Protein AF-A0A813D327-F1 (afdb_monomer_lite)

InterPro domains:
  IPR004399 Hydroxymethylpyrimidine kinase/phosphomethylpyrimidine kinase domain [TIGR00097] (115-388)
  IPR004399 Hydroxymethylpyrimidine kinase/phosphomethylpyrimidine kinase domain [cd01169] (128-373)
  IPR013749 Pyridoxamine kinase/Phosphomethylpyrimidine kinase [PF08543] (122-381)
  IPR016084 Haem oxygenase-like, multi-helical [G3DSA:1.20.910.10] (1-88)
  IPR016084 Haem oxygenase-like, multi-helical [SSF48613] (1-87)
  IPR029056 Ribokinase-like [G3DSA:3.40.1190.20] (100-394)
  IPR029056 Ribokinase-like [SSF53613] (112-381)

Foldseek 3Di:
DVVLVVQQVVQVVVPDPGGVSNVVVVCCVVQPDPVLVVLVVVLVVLVVVLVVCVVVVHDPVVNVVSVVVNVVSVVVSVVVVVVSVVPDPPVPPVPPDDDPPPVVVVVVDDLWLEEEEEWADAPQLQAIVSLLCLLLVLLRYHYAYQHQWYFPAHQQGTPDIGGDPLVSSLVSLCVCCVPVNHAEYEYDDQLDLSSLVSVLVSCVVSVVVHPRYVLAYEYAPDQAAPNRDGSHPDDLVVNLCSCLPRPQLSHQEYEYEQVRLCVNVPNDHQQDPVSLLVSQQVSVVSHHQKYKYWDQFRCNVPPDTDQKGKIWMAGNVVRDIDIAIDGHDDDLACHHLSSSLSSQLRSVVSVVDDNVVSNNVSVVLSRQQSVLCRPPPRDDHSHHHTNSCSVPDND

Structure (mmCIF, N/CA/C/O backbone):
data_AF-A0A813D327-F1
#
_entry.id   AF-A0A813D327-F1
#
loop_
_atom_site.group_PDB
_atom_site.id
_atom_site.type_symbol
_atom_site.label_atom_id
_atom_site.label_alt_id
_atom_site.label_comp_id
_atom_site.label_asym_id
_atom_site.label_entity_id
_atom_site.label_seq_id
_atom_site.pdbx_PDB_ins_code
_atom_site.Cartn_x
_atom_site.Cartn_y
_atom_site.Cartn_z
_atom_site.occupancy
_atom_site.B_iso_or_equiv
_atom_site.auth_seq_id
_atom_site.auth_comp_id
_atom_site.auth_asym_id
_atom_site.auth_atom_id
_atom_site.pdbx_PDB_model_num
ATOM 1 N N . MET A 1 1 ? -10.106 10.004 38.536 1.00 37.50 1 MET A N 1
ATOM 2 C CA . MET A 1 1 ? -11.009 10.971 37.851 1.00 37.50 1 MET A CA 1
ATOM 3 C C . MET A 1 1 ? -10.571 11.374 36.434 1.00 37.50 1 MET A C 1
ATOM 5 O O . MET A 1 1 ? -11.435 11.483 35.572 1.00 37.50 1 MET A O 1
ATOM 9 N N . ARG A 1 2 ? -9.271 11.564 36.135 1.00 38.50 2 ARG A N 1
ATOM 10 C CA . ARG A 1 2 ? -8.798 12.010 34.798 1.00 38.50 2 ARG A CA 1
ATOM 11 C C . ARG A 1 2 ? -9.115 11.046 33.634 1.00 38.50 2 ARG A C 1
ATOM 13 O O . ARG A 1 2 ? -9.442 11.512 32.550 1.00 38.50 2 ARG A O 1
ATOM 20 N N . LEU A 1 3 ? -9.107 9.727 33.864 1.00 39.56 3 LEU A N 1
ATOM 21 C CA . LEU A 1 3 ? -9.480 8.712 32.858 1.00 39.56 3 LEU A CA 1
ATOM 22 C C . LEU A 1 3 ? -10.967 8.797 32.459 1.00 39.56 3 LEU A C 1
ATOM 24 O O . LEU A 1 3 ? -11.309 8.744 31.282 1.00 39.56 3 LEU A O 1
ATOM 28 N N . TYR A 1 4 ? -11.847 8.991 33.442 1.00 43.72 4 TYR A N 1
ATOM 29 C CA . TYR A 1 4 ? -13.287 9.151 33.224 1.00 43.72 4 TYR A CA 1
ATOM 30 C C . TYR A 1 4 ? -13.644 10.521 32.644 1.00 43.72 4 TYR A C 1
ATOM 32 O O . TYR A 1 4 ? -14.555 10.621 31.828 1.00 43.72 4 TYR A O 1
ATOM 40 N N . SER A 1 5 ? -12.884 11.563 33.000 1.00 40.84 5 SER A N 1
ATOM 41 C CA . SER A 1 5 ? -12.957 12.866 32.337 1.00 40.84 5 SER A CA 1
ATOM 42 C C . SER A 1 5 ? -12.587 12.740 30.859 1.00 40.84 5 SER A C 1
ATOM 44 O O . SER A 1 5 ? -13.343 13.221 30.029 1.00 40.84 5 SER A O 1
ATOM 46 N N . TRP A 1 6 ? -11.516 12.009 30.526 1.00 45.47 6 TRP A N 1
ATOM 47 C CA . TRP A 1 6 ? -11.108 11.741 29.143 1.00 45.47 6 TRP A CA 1
ATOM 48 C C . TRP A 1 6 ? -12.159 10.940 28.354 1.00 45.47 6 TRP A C 1
ATOM 50 O O . TRP A 1 6 ? -12.513 11.333 27.245 1.00 45.47 6 TRP A O 1
ATOM 60 N N . LEU A 1 7 ? -12.732 9.883 28.943 1.00 38.69 7 LEU A N 1
ATOM 61 C CA . LEU A 1 7 ? -13.873 9.149 28.370 1.00 38.69 7 LEU A CA 1
ATOM 62 C C . LEU A 1 7 ? -15.104 10.051 28.169 1.00 38.69 7 LEU A C 1
ATOM 64 O O . LEU A 1 7 ? -15.795 9.939 27.159 1.00 38.69 7 LEU A O 1
ATOM 68 N N . GLY A 1 8 ? -15.358 10.976 29.098 1.00 37.09 8 GLY A N 1
ATOM 69 C CA . GLY A 1 8 ? -16.389 12.005 28.969 1.00 37.09 8 GLY A CA 1
ATOM 70 C C . GLY A 1 8 ? -16.145 12.941 27.783 1.00 37.09 8 GLY A C 1
ATOM 71 O O . GLY A 1 8 ? -17.076 13.204 27.026 1.00 37.09 8 GLY A O 1
ATOM 72 N N . THR A 1 9 ? -14.900 13.376 27.566 1.00 40.12 9 THR A N 1
ATOM 73 C CA . THR A 1 9 ? -14.515 14.225 26.427 1.00 40.12 9 THR A CA 1
ATOM 74 C C . THR A 1 9 ? -14.681 13.500 25.090 1.00 40.12 9 THR A C 1
ATOM 76 O O . THR A 1 9 ? -15.221 14.070 24.148 1.00 40.12 9 THR A O 1
ATOM 79 N N . VAL A 1 10 ? -14.304 12.218 25.022 1.00 38.75 10 VAL A N 1
ATOM 80 C CA . VAL A 1 10 ? -14.466 11.372 23.822 1.00 38.75 10 VAL A CA 1
ATOM 81 C C . VAL A 1 10 ? -15.945 11.187 23.445 1.00 38.75 10 VAL A C 1
ATOM 83 O O . VAL A 1 10 ? -16.279 11.092 22.267 1.00 38.75 10 VAL A O 1
ATOM 86 N N . LEU A 1 11 ? -16.849 11.170 24.429 1.00 35.00 11 LEU A N 1
ATOM 87 C CA . LEU A 1 11 ? -18.294 11.032 24.209 1.00 35.00 11 LEU A CA 1
ATOM 88 C C . LEU A 1 11 ? -19.002 12.371 23.927 1.00 35.00 11 LEU A C 1
ATOM 90 O O . LEU A 1 11 ? -20.064 12.375 23.303 1.00 35.00 11 LEU A O 1
ATOM 94 N N . ALA A 1 12 ? -18.419 13.501 24.341 1.00 38.22 12 ALA A N 1
ATOM 95 C CA . ALA A 1 12 ? -18.913 14.844 24.027 1.00 38.22 12 ALA A CA 1
ATOM 96 C C . ALA A 1 12 ? -18.771 15.178 22.531 1.00 38.22 12 ALA A C 1
ATOM 98 O O . ALA A 1 12 ? -19.704 15.710 21.927 1.00 38.22 12 ALA A O 1
ATOM 99 N N . ASP A 1 13 ? -17.656 14.776 21.910 1.00 39.50 13 ASP A N 1
ATOM 100 C CA . ASP A 1 13 ? -17.411 14.939 20.466 1.00 39.50 13 ASP A CA 1
ATOM 101 C C . ASP A 1 13 ? -18.396 14.131 19.593 1.00 39.50 13 ASP A C 1
ATOM 103 O O . ASP A 1 13 ? -18.557 14.409 18.404 1.00 39.50 13 ASP A O 1
ATOM 107 N N . ALA A 1 14 ? -19.115 13.169 20.186 1.00 37.03 14 ALA A N 1
ATOM 108 C CA . ALA A 1 14 ? -20.159 12.374 19.538 1.00 37.03 14 ALA A CA 1
ATOM 109 C C . ALA A 1 14 ? -21.580 12.979 19.646 1.00 37.03 14 ALA A C 1
ATOM 111 O O . ALA A 1 14 ? -22.547 12.351 19.211 1.00 37.03 14 ALA A O 1
ATOM 112 N N . GLY A 1 15 ? -21.733 14.194 20.192 1.00 31.95 15 GLY A N 1
ATOM 113 C CA . GLY A 1 15 ? -22.997 14.947 20.166 1.00 31.95 15 GLY A CA 1
ATOM 114 C C . GLY A 1 15 ? -24.005 14.619 21.276 1.00 31.95 15 GLY A C 1
ATOM 115 O O . GLY A 1 15 ? -25.184 14.952 21.145 1.00 31.95 15 GLY A O 1
ATOM 116 N N . ALA A 1 16 ? -23.580 13.988 22.373 1.00 38.88 16 ALA A N 1
ATOM 117 C CA . ALA A 1 16 ? -24.437 13.746 23.534 1.00 38.88 16 ALA A CA 1
ATOM 118 C C . ALA A 1 16 ? -24.563 15.011 24.411 1.00 38.88 16 ALA A C 1
ATOM 120 O O . ALA A 1 16 ? -23.565 15.577 24.845 1.00 38.88 16 ALA A O 1
ATOM 121 N N . THR A 1 17 ? -25.792 15.450 24.710 1.00 42.09 17 THR A N 1
ATOM 122 C CA . THR A 1 17 ? -26.075 16.672 25.501 1.00 42.09 17 THR A CA 1
ATOM 123 C C . THR A 1 17 ? -25.828 16.530 27.010 1.00 42.09 17 THR A C 1
ATOM 125 O O . THR A 1 17 ? -25.917 17.515 27.737 1.00 42.09 17 THR A O 1
ATOM 128 N N . GLN A 1 18 ? -25.523 15.320 27.475 1.00 46.72 18 GLN A N 1
ATOM 129 C CA . GLN A 1 18 ? -24.900 15.022 28.766 1.00 46.72 18 GLN A CA 1
ATOM 130 C C . GLN A 1 18 ? -23.915 13.885 28.525 1.00 46.72 18 GLN A C 1
ATOM 132 O O . GLN A 1 18 ? -24.274 12.865 27.932 1.00 46.72 18 GLN A O 1
ATOM 137 N N . THR A 1 19 ? -22.668 14.065 28.940 1.00 43.31 19 THR A N 1
ATOM 138 C CA . THR A 1 19 ? -21.640 13.046 28.719 1.00 43.31 19 THR A CA 1
ATOM 139 C C . THR A 1 19 ? -21.853 11.886 29.694 1.00 43.31 19 THR A C 1
ATOM 141 O O . THR A 1 19 ? -22.235 12.093 30.848 1.00 43.31 19 THR A O 1
ATOM 144 N N . ALA A 1 20 ? -21.569 10.646 29.280 1.00 39.94 20 ALA A N 1
ATOM 145 C CA . ALA A 1 20 ? -21.559 9.523 30.225 1.00 39.94 20 ALA A CA 1
ATOM 146 C C . ALA A 1 20 ? -20.572 9.779 31.382 1.00 39.94 20 ALA A C 1
ATOM 148 O O . ALA A 1 20 ? -20.798 9.312 32.492 1.00 39.94 20 ALA A O 1
ATOM 149 N N . GLY A 1 21 ? -19.533 10.589 31.141 1.00 38.12 21 GLY A N 1
ATOM 150 C CA . GLY A 1 21 ? -18.618 11.091 32.163 1.00 38.12 21 GLY A CA 1
ATOM 151 C C . GLY A 1 21 ? -19.288 11.993 33.204 1.00 38.12 21 GLY A C 1
ATOM 152 O O . GLY A 1 21 ? -19.018 11.828 34.384 1.00 38.12 21 GLY A O 1
ATOM 153 N N . GLU A 1 22 ? -20.196 12.895 32.826 1.00 44.44 22 GLU A N 1
ATOM 154 C CA . GLU A 1 22 ? -20.957 13.733 33.772 1.00 44.44 22 GLU A CA 1
ATOM 155 C C . GLU A 1 22 ? -21.982 12.921 34.564 1.00 44.44 22 GLU A C 1
ATOM 157 O O . GLU A 1 22 ? -22.116 13.113 35.772 1.00 44.44 22 GLU A O 1
ATOM 162 N N . MET A 1 23 ? -22.675 11.985 33.909 1.00 42.78 23 MET A N 1
ATOM 163 C CA . MET A 1 23 ? -23.600 11.071 34.585 1.00 42.78 23 MET A CA 1
ATOM 164 C C . MET A 1 23 ? -22.862 10.166 35.575 1.00 42.78 23 MET A C 1
ATOM 166 O O . MET A 1 23 ? -23.306 10.021 36.710 1.00 42.78 23 MET A O 1
ATOM 170 N N . TYR A 1 24 ? -21.715 9.611 35.172 1.00 44.44 24 TYR A N 1
ATOM 171 C CA . TYR A 1 24 ? -20.875 8.777 36.026 1.00 44.44 24 TYR A CA 1
ATOM 172 C C . TYR A 1 24 ? -20.237 9.590 37.148 1.00 44.44 24 TYR A C 1
ATOM 174 O O . TYR A 1 24 ? -20.298 9.184 38.296 1.00 44.44 24 TYR A O 1
ATOM 182 N N . SER A 1 25 ? -19.694 10.775 36.864 1.00 46.28 25 SER A N 1
ATOM 183 C CA . SER A 1 25 ? -19.092 11.635 37.887 1.00 46.28 25 SER A CA 1
ATOM 184 C C . SER A 1 25 ? -20.132 12.101 38.906 1.00 46.28 25 SER A C 1
ATOM 186 O O . SER A 1 25 ? -19.838 12.133 40.099 1.00 46.28 25 SER A O 1
ATOM 188 N N . LYS A 1 26 ? -21.357 12.417 38.470 1.00 48.28 26 LYS A N 1
ATOM 189 C CA . LYS A 1 26 ? -22.476 12.726 39.366 1.00 48.28 26 LYS A CA 1
ATOM 190 C C . LYS A 1 26 ? -22.873 11.507 40.198 1.00 48.28 26 LYS A C 1
ATOM 192 O O . LYS A 1 26 ? -22.995 11.626 41.410 1.00 48.28 26 LYS A O 1
ATOM 197 N N . TRP A 1 27 ? -22.994 10.339 39.570 1.00 47.38 27 TRP A N 1
ATOM 198 C CA . TRP A 1 27 ? -23.320 9.090 40.254 1.00 47.38 27 TRP A CA 1
ATOM 199 C C . TRP A 1 27 ? -22.250 8.694 41.281 1.00 47.38 27 TRP A C 1
ATOM 201 O O . TRP A 1 27 ? -22.600 8.421 42.421 1.00 47.38 27 TRP A O 1
ATOM 211 N N . VAL A 1 28 ? -20.961 8.758 40.932 1.00 49.91 28 VAL A N 1
ATOM 212 C CA . VAL A 1 28 ? -19.829 8.559 41.853 1.00 49.91 28 VAL A CA 1
ATOM 213 C C . VAL A 1 28 ? -19.897 9.569 42.995 1.00 49.91 28 VAL A C 1
ATOM 215 O O . VAL A 1 28 ? -19.805 9.174 44.143 1.00 49.91 28 VAL A O 1
ATOM 218 N N . THR A 1 29 ? -20.147 10.852 42.727 1.00 54.88 29 THR A N 1
ATOM 219 C CA . THR A 1 29 ? -20.280 11.861 43.798 1.00 54.88 29 THR A CA 1
ATOM 220 C C . THR A 1 29 ? -21.441 11.554 44.751 1.00 54.88 29 THR A C 1
ATOM 222 O O . THR A 1 29 ? -21.351 11.816 45.947 1.00 54.88 29 THR A O 1
ATOM 225 N N . GLU A 1 30 ? -22.538 11.008 44.228 1.00 51.53 30 GLU A N 1
ATOM 226 C CA . GLU A 1 30 ? -23.754 10.706 44.990 1.00 51.53 30 GLU A CA 1
ATOM 227 C C . GLU A 1 30 ? -23.710 9.337 45.694 1.00 51.53 30 GLU A C 1
ATOM 229 O O . GLU A 1 30 ? -24.451 9.136 46.655 1.00 51.53 30 GLU A O 1
ATOM 234 N N . ASN A 1 31 ? -22.863 8.405 45.237 1.00 50.16 31 ASN A N 1
ATOM 235 C CA . ASN A 1 31 ? -22.891 6.998 45.653 1.00 50.16 31 ASN A CA 1
ATOM 236 C C . ASN A 1 31 ? -21.520 6.433 46.073 1.00 50.16 31 ASN A C 1
ATOM 238 O O . ASN A 1 31 ? -21.467 5.300 46.539 1.00 50.16 31 ASN A O 1
ATOM 242 N N . SER A 1 32 ? -20.411 7.173 45.953 1.00 57.31 32 SER A N 1
ATOM 243 C CA . SER A 1 32 ? -19.093 6.681 46.373 1.00 57.31 32 SER A CA 1
ATOM 244 C C . SER A 1 32 ? -19.027 6.509 47.887 1.00 57.31 32 SER A C 1
ATOM 246 O O . SER A 1 32 ? -19.380 7.417 48.644 1.00 57.31 32 SER A O 1
ATOM 248 N N . SER A 1 33 ? -18.497 5.372 48.331 1.00 60.97 33 SER A N 1
ATOM 249 C CA . SER A 1 33 ? -18.127 5.168 49.729 1.00 60.97 33 SER A CA 1
ATOM 250 C C . SER A 1 33 ? -17.004 6.138 50.146 1.00 60.97 33 SER A C 1
ATOM 252 O O . SER A 1 33 ? -16.238 6.631 49.312 1.00 60.97 33 SER A O 1
ATOM 254 N N . ALA A 1 34 ? -16.862 6.393 51.451 1.00 64.88 34 ALA A N 1
ATOM 255 C CA . ALA A 1 34 ? -15.729 7.165 51.975 1.00 64.88 34 ALA A CA 1
ATOM 256 C C . ALA A 1 34 ? -14.369 6.526 51.609 1.00 64.88 34 ALA A C 1
ATOM 258 O O . ALA A 1 34 ? -13.390 7.239 51.398 1.00 64.88 34 ALA A O 1
ATOM 259 N N . GLU A 1 35 ? -14.335 5.198 51.468 1.00 61.16 35 GLU A N 1
ATOM 260 C CA . GLU A 1 35 ? -13.161 4.423 51.053 1.00 61.16 35 GLU A CA 1
ATOM 261 C C . GLU A 1 35 ? -12.793 4.674 49.580 1.00 61.16 35 GLU A C 1
ATOM 263 O O . GLU A 1 35 ? -11.624 4.908 49.280 1.00 61.16 35 GLU A O 1
ATOM 268 N N . CYS A 1 36 ? -13.767 4.749 48.663 1.00 55.84 36 CYS A N 1
ATOM 269 C CA . CYS A 1 36 ? -13.520 5.133 47.265 1.00 55.84 36 CYS A CA 1
ATOM 270 C C . CYS A 1 36 ? -12.959 6.558 47.147 1.00 55.84 36 CYS A C 1
ATOM 272 O O . CYS A 1 36 ? -12.077 6.816 46.327 1.00 55.84 36 CYS A O 1
ATOM 274 N N . GLY A 1 37 ? -13.454 7.487 47.974 1.00 61.00 37 GLY A N 1
ATOM 275 C CA . GLY A 1 37 ? -12.940 8.857 48.030 1.00 61.00 37 GLY A CA 1
ATOM 276 C C . GLY A 1 37 ? -11.482 8.920 48.494 1.00 61.00 37 GLY A C 1
ATOM 277 O O . GLY A 1 37 ? -10.694 9.693 47.948 1.00 61.00 37 GLY A O 1
ATOM 278 N N . GLN A 1 38 ? -11.108 8.074 49.456 1.00 66.75 38 GLN A N 1
ATOM 279 C CA . GLN A 1 38 ? -9.736 7.971 49.946 1.00 66.75 38 GLN A CA 1
ATOM 280 C C . GLN A 1 38 ? -8.795 7.374 48.886 1.00 66.75 38 GLN A C 1
ATOM 282 O O . GLN A 1 38 ? -7.762 7.972 48.588 1.00 66.75 38 GLN A O 1
ATOM 287 N N . LEU A 1 39 ? -9.198 6.278 48.235 1.00 59.09 39 LEU A N 1
ATOM 288 C CA . LEU A 1 39 ? -8.434 5.651 47.147 1.00 59.09 39 LEU A CA 1
ATOM 289 C C . LEU A 1 39 ? -8.223 6.598 45.956 1.00 59.09 39 LEU A C 1
ATOM 291 O O . LEU A 1 39 ? -7.152 6.616 45.354 1.00 59.09 39 LEU A O 1
ATOM 295 N N . ALA A 1 40 ? -9.220 7.422 45.618 1.00 57.47 40 ALA A N 1
ATOM 296 C CA . ALA A 1 40 ? -9.091 8.415 44.552 1.00 57.47 40 ALA A CA 1
ATOM 297 C C . ALA A 1 40 ? -8.048 9.500 44.879 1.00 57.47 40 ALA A C 1
ATOM 299 O O . ALA A 1 40 ? -7.293 9.901 43.993 1.00 57.47 40 ALA A O 1
ATOM 300 N N . ALA A 1 41 ? -7.985 9.947 46.137 1.00 65.69 41 ALA A N 1
ATOM 301 C CA . ALA A 1 41 ? -6.997 10.926 46.586 1.00 65.69 41 ALA A CA 1
ATOM 302 C C . ALA A 1 41 ? -5.575 10.337 46.607 1.00 65.69 41 ALA A C 1
ATOM 304 O O . ALA A 1 41 ? -4.620 11.005 46.208 1.00 65.69 41 ALA A O 1
ATOM 305 N N . GLU A 1 42 ? -5.443 9.073 47.020 1.00 67.25 42 GLU A N 1
ATOM 306 C CA . GLU A 1 42 ? -4.181 8.326 46.978 1.00 67.25 42 GLU A CA 1
ATOM 307 C C . GLU A 1 42 ? -3.685 8.153 45.532 1.00 67.25 42 GLU A C 1
ATOM 309 O O . GLU A 1 42 ? -2.516 8.416 45.245 1.00 67.25 42 GLU A O 1
ATOM 314 N N . LEU A 1 43 ? -4.582 7.822 44.595 1.00 58.75 43 LEU A N 1
ATOM 315 C CA . LEU A 1 43 ? -4.260 7.692 43.171 1.00 58.75 43 LEU A CA 1
ATOM 316 C C . LEU A 1 43 ? -3.793 9.021 42.548 1.00 58.75 43 LEU A C 1
ATOM 318 O O . LEU A 1 43 ? -2.831 9.034 41.779 1.00 58.75 43 LEU A O 1
ATOM 322 N N . ASP A 1 44 ? -4.458 10.136 42.867 1.00 58.12 44 ASP A N 1
ATOM 323 C CA . ASP A 1 44 ? -4.070 11.461 42.368 1.00 58.12 44 ASP A CA 1
ATOM 324 C C . ASP A 1 44 ? -2.694 11.888 42.922 1.00 58.12 44 ASP A C 1
ATOM 326 O O . ASP A 1 44 ? -1.872 12.411 42.167 1.00 58.12 44 ASP A O 1
ATOM 330 N N . SER A 1 45 ? -2.394 11.590 44.194 1.00 69.44 45 SER A N 1
ATOM 331 C CA . SER A 1 45 ? -1.071 11.846 44.788 1.00 69.44 45 SER A CA 1
ATOM 332 C C . SER A 1 45 ? 0.038 11.045 44.097 1.00 69.44 45 SER A C 1
ATOM 334 O O . SER A 1 45 ? 1.068 11.609 43.729 1.00 69.44 45 SER A O 1
ATOM 336 N N . LEU A 1 46 ? -0.188 9.748 43.865 1.00 64.06 46 LEU A N 1
ATOM 337 C CA . LEU A 1 46 ? 0.771 8.854 43.204 1.00 64.06 46 LEU A CA 1
ATOM 338 C C . LEU A 1 46 ? 1.023 9.217 41.740 1.00 64.06 46 LEU A C 1
ATOM 340 O O . LEU A 1 46 ? 2.148 9.093 41.254 1.00 64.06 46 LEU A O 1
ATOM 344 N N . LEU A 1 47 ? -0.005 9.680 41.027 1.00 55.09 47 LEU A N 1
ATOM 345 C CA . LEU A 1 47 ? 0.145 10.200 39.668 1.00 55.09 47 LEU A CA 1
ATOM 346 C C . LEU A 1 47 ? 1.035 11.445 39.644 1.00 55.09 47 LEU A C 1
ATOM 348 O O . LEU A 1 47 ? 1.905 11.556 38.778 1.00 55.09 47 LEU A O 1
ATOM 352 N N . ASP A 1 48 ? 0.852 12.358 40.596 1.00 67.06 48 ASP A N 1
ATOM 353 C CA . ASP A 1 48 ? 1.693 13.547 40.713 1.00 67.06 48 ASP A CA 1
ATOM 354 C C . ASP A 1 48 ? 3.144 13.183 41.090 1.00 67.06 48 ASP A C 1
ATOM 356 O O . ASP A 1 48 ? 4.079 13.800 40.575 1.00 67.06 48 ASP A O 1
ATOM 360 N N . ASP A 1 49 ? 3.352 12.153 41.918 1.00 66.62 49 ASP A N 1
ATOM 361 C CA . ASP A 1 49 ? 4.681 11.601 42.224 1.00 66.62 49 ASP A CA 1
ATOM 362 C C . ASP A 1 49 ? 5.343 10.948 41.002 1.00 66.62 49 ASP A C 1
ATOM 364 O O . ASP A 1 49 ? 6.508 11.226 40.720 1.00 66.62 49 ASP A O 1
ATOM 368 N N . CYS A 1 50 ? 4.602 10.171 40.204 1.00 57.97 50 CYS A N 1
ATOM 369 C CA . CYS A 1 50 ? 5.101 9.595 38.949 1.00 57.97 50 CYS A CA 1
ATOM 370 C C . CYS A 1 50 ? 5.554 10.678 37.959 1.00 57.97 50 CYS A C 1
ATOM 372 O O . CYS A 1 50 ? 6.604 10.555 37.325 1.00 57.97 50 CYS A O 1
ATOM 374 N N . VAL A 1 51 ? 4.760 11.745 37.816 1.00 60.31 51 VAL A N 1
ATOM 375 C CA . VAL A 1 51 ? 5.077 12.875 36.930 1.00 60.31 51 VAL A CA 1
ATOM 376 C C . VAL A 1 51 ? 6.321 13.615 37.424 1.00 60.31 51 VAL A C 1
ATOM 378 O O . VAL A 1 51 ? 7.181 13.963 36.612 1.00 60.31 51 VAL A O 1
ATOM 381 N N . ARG A 1 52 ? 6.458 13.810 38.743 1.00 66.25 52 ARG A N 1
ATOM 382 C CA . ARG A 1 52 ? 7.668 14.386 39.345 1.00 66.25 52 ARG A CA 1
ATOM 383 C C . ARG A 1 52 ? 8.893 13.517 39.071 1.00 66.25 52 ARG A C 1
ATOM 385 O O . ARG A 1 52 ? 9.837 14.030 38.475 1.00 66.25 52 ARG A O 1
ATOM 392 N N . ALA A 1 53 ? 8.844 12.227 39.395 1.00 59.16 53 ALA A N 1
ATOM 393 C CA . ALA A 1 53 ? 9.940 11.274 39.198 1.00 59.16 53 ALA A CA 1
ATOM 394 C C . ALA A 1 53 ? 10.411 11.203 37.733 1.00 59.16 53 ALA A C 1
ATOM 396 O O . ALA A 1 53 ? 11.609 11.229 37.437 1.00 59.16 53 ALA A O 1
ATOM 397 N N . ALA A 1 54 ? 9.464 11.200 36.788 1.00 55.38 54 ALA A N 1
ATOM 398 C CA . ALA A 1 54 ? 9.759 11.223 35.356 1.00 55.38 54 ALA A CA 1
ATOM 399 C C . ALA A 1 54 ? 10.431 12.532 34.899 1.00 55.38 54 ALA A C 1
ATOM 401 O O . ALA A 1 54 ? 11.192 12.530 33.931 1.00 55.38 54 ALA A O 1
ATOM 402 N N . SER A 1 55 ? 10.170 13.647 35.588 1.00 60.22 55 SER A N 1
ATOM 403 C CA . SER A 1 55 ? 10.725 14.968 35.260 1.00 60.22 55 SER A CA 1
ATOM 404 C C . SER A 1 55 ? 12.081 15.265 35.917 1.00 60.22 55 SER A C 1
ATOM 406 O O . SER A 1 55 ? 12.832 16.093 35.403 1.00 60.22 55 SER A O 1
ATOM 408 N N . THR A 1 56 ? 12.417 14.591 37.022 1.00 65.94 56 THR A N 1
ATOM 409 C CA . THR A 1 56 ? 13.658 14.799 37.794 1.00 65.94 56 THR A CA 1
ATOM 410 C C . THR A 1 56 ? 14.785 13.829 37.432 1.00 65.94 56 THR A C 1
ATOM 412 O O . THR A 1 56 ? 15.909 14.009 37.898 1.00 65.94 56 THR A O 1
ATOM 415 N N . GLY A 1 57 ? 14.524 12.846 36.563 1.00 53.34 57 GLY A N 1
ATOM 416 C CA . GLY A 1 57 ? 15.525 11.873 36.113 1.00 53.34 57 GLY A CA 1
ATOM 417 C C . GLY A 1 57 ? 15.802 10.758 37.126 1.00 53.34 57 GLY A C 1
ATOM 418 O O . GLY A 1 57 ? 16.913 10.228 37.154 1.00 53.34 57 GLY A O 1
ATOM 419 N N . GLU A 1 58 ? 14.813 10.420 37.959 1.00 57.53 58 GLU A N 1
ATOM 420 C CA . GLU A 1 58 ? 14.886 9.305 38.909 1.00 57.53 58 GLU A CA 1
ATOM 421 C C . GLU A 1 58 ? 15.067 7.946 38.209 1.00 57.53 58 GLU A C 1
ATOM 423 O O . GLU A 1 58 ? 14.843 7.782 37.003 1.00 57.53 58 GLU A O 1
ATOM 428 N N . SER A 1 59 ? 15.543 6.950 38.960 1.00 60.66 59 SER A N 1
ATOM 429 C CA . SER A 1 59 ? 15.920 5.655 38.398 1.00 60.66 59 SER A CA 1
ATOM 430 C C . SER A 1 59 ? 14.699 4.890 37.865 1.00 60.66 59 SER A C 1
ATOM 432 O O . SER A 1 59 ? 13.599 4.953 38.414 1.00 60.66 59 SER A O 1
ATOM 434 N N . ARG A 1 60 ? 14.891 4.066 36.819 1.00 54.50 60 ARG A N 1
ATOM 435 C CA . ARG A 1 60 ? 13.839 3.163 36.291 1.00 54.50 60 ARG A CA 1
ATOM 436 C C . ARG A 1 60 ? 13.198 2.282 37.374 1.00 54.50 60 ARG A C 1
ATOM 438 O O . ARG A 1 60 ? 12.066 1.840 37.205 1.00 54.50 60 ARG A O 1
ATOM 445 N N . GLN A 1 61 ? 13.925 2.008 38.455 1.00 58.53 61 GLN A N 1
ATOM 446 C CA . GLN A 1 61 ? 13.462 1.188 39.567 1.00 58.53 61 GLN A CA 1
ATOM 447 C C . GLN A 1 61 ? 12.459 1.936 40.464 1.00 58.53 61 GLN A C 1
ATOM 449 O O . GLN A 1 61 ? 11.480 1.332 40.893 1.00 58.53 61 GLN A O 1
ATOM 454 N N . GLU A 1 62 ? 12.646 3.241 40.682 1.00 58.06 62 GLU A N 1
ATOM 455 C CA . GLU A 1 62 ? 11.721 4.095 41.448 1.00 58.06 62 GLU A CA 1
ATOM 456 C C . GLU A 1 62 ? 10.414 4.326 40.681 1.00 58.06 62 GLU A C 1
ATOM 458 O O . GLU A 1 62 ? 9.333 4.088 41.219 1.00 58.06 62 GLU A O 1
ATOM 463 N N . ILE A 1 63 ? 10.501 4.639 39.383 1.00 55.81 63 ILE A N 1
ATOM 464 C CA . ILE A 1 63 ? 9.323 4.761 38.505 1.00 55.81 63 ILE A CA 1
ATOM 465 C C . ILE A 1 63 ? 8.556 3.430 38.433 1.00 55.81 63 ILE A C 1
ATOM 467 O O . ILE A 1 63 ? 7.328 3.410 38.489 1.00 55.81 63 ILE A O 1
ATOM 471 N N . GLY A 1 64 ? 9.267 2.299 38.354 1.00 52.41 64 GLY A N 1
ATOM 472 C CA . GLY A 1 64 ? 8.650 0.970 38.369 1.00 52.41 64 GLY A CA 1
ATOM 473 C C . GLY A 1 64 ? 7.917 0.650 39.677 1.00 52.41 64 GLY A C 1
ATOM 474 O O . GLY A 1 64 ? 6.870 0.006 39.646 1.00 52.41 64 GLY A O 1
ATOM 475 N N . SER A 1 65 ? 8.430 1.119 40.819 1.00 63.91 65 SER A N 1
ATOM 476 C CA . SER A 1 65 ? 7.764 0.964 42.118 1.00 63.91 65 SER A CA 1
ATOM 477 C C . SER A 1 65 ? 6.463 1.767 42.181 1.00 63.91 65 SER A C 1
ATOM 479 O O . SER A 1 65 ? 5.430 1.213 42.550 1.00 63.91 65 SER A O 1
ATOM 481 N N . LEU A 1 66 ? 6.494 3.029 41.743 1.00 56.12 66 LEU A N 1
ATOM 482 C CA . LEU A 1 66 ? 5.319 3.905 41.725 1.00 56.12 66 LEU A CA 1
ATOM 483 C C . LEU A 1 66 ? 4.218 3.381 40.787 1.00 56.12 66 LEU A C 1
ATOM 485 O O . LEU A 1 66 ? 3.041 3.395 41.137 1.00 56.12 66 LEU A O 1
ATOM 489 N N . LEU A 1 67 ? 4.586 2.850 39.615 1.00 52.81 67 LEU A N 1
ATOM 490 C CA . LEU A 1 67 ? 3.627 2.246 38.681 1.00 52.81 67 LEU A CA 1
ATOM 491 C C . LEU A 1 67 ? 2.970 0.975 39.241 1.00 52.81 67 LEU A C 1
ATOM 493 O O . LEU A 1 67 ? 1.784 0.742 39.001 1.00 52.81 67 LEU A O 1
ATOM 497 N N . ASN A 1 68 ? 3.712 0.163 39.999 1.00 59.31 68 ASN A N 1
ATOM 498 C CA . ASN A 1 68 ? 3.154 -1.017 40.664 1.00 59.31 68 ASN A CA 1
ATOM 499 C C . ASN A 1 68 ? 2.164 -0.630 41.768 1.00 59.31 68 ASN A C 1
ATOM 501 O O . ASN A 1 68 ? 1.097 -1.233 41.869 1.00 59.31 68 ASN A O 1
ATOM 505 N N . GLU A 1 69 ? 2.492 0.383 42.567 1.00 64.19 69 GLU A N 1
ATOM 506 C CA . GLU A 1 69 ? 1.618 0.899 43.623 1.00 64.19 69 GLU A CA 1
ATOM 507 C C . GLU A 1 69 ? 0.336 1.511 43.032 1.00 64.19 69 GLU A C 1
ATOM 509 O O . GLU A 1 69 ? -0.774 1.200 43.468 1.00 64.19 69 GLU A O 1
ATOM 514 N N . LEU A 1 70 ? 0.467 2.248 41.925 1.00 53.97 70 LEU A N 1
ATOM 515 C CA . LEU A 1 70 ? -0.658 2.776 41.156 1.00 53.97 70 LEU A CA 1
ATOM 516 C C . LEU A 1 70 ? -1.557 1.659 40.599 1.00 53.97 70 LEU A C 1
ATOM 518 O O . LEU A 1 70 ? -2.782 1.749 40.687 1.00 53.97 70 LEU A O 1
ATOM 522 N N . SER A 1 71 ? -0.973 0.578 40.072 1.00 49.78 71 SER A N 1
ATOM 523 C CA . SER A 1 71 ? -1.730 -0.590 39.601 1.00 49.78 71 SER A CA 1
ATOM 524 C C . SER A 1 71 ? -2.495 -1.288 40.730 1.00 49.78 71 SER A C 1
ATOM 526 O O . SER A 1 71 ? -3.604 -1.779 40.501 1.00 49.78 71 SER A O 1
ATOM 528 N N . GLN A 1 72 ? -1.925 -1.358 41.936 1.00 62.75 72 GLN A N 1
ATOM 529 C CA . GLN A 1 72 ? -2.577 -1.973 43.095 1.00 62.75 72 GLN A CA 1
ATOM 530 C C . GLN A 1 72 ? -3.768 -1.142 43.571 1.00 62.75 72 GLN A C 1
ATOM 532 O O . GLN A 1 72 ? -4.857 -1.694 43.728 1.00 62.75 72 GLN A O 1
ATOM 537 N N . ILE A 1 73 ? -3.596 0.174 43.710 1.00 59.62 73 ILE A N 1
ATOM 538 C CA . ILE A 1 73 ? -4.672 1.089 44.118 1.00 59.62 73 ILE A CA 1
ATOM 539 C C . ILE A 1 73 ? -5.787 1.118 43.071 1.00 59.62 73 ILE A C 1
ATOM 541 O O . ILE A 1 73 ? -6.963 1.066 43.423 1.00 59.62 73 ILE A O 1
ATOM 545 N N . TYR A 1 74 ? -5.446 1.103 41.778 1.00 51.12 74 TYR A N 1
ATOM 546 C CA . TYR A 1 74 ? -6.443 1.006 40.710 1.00 51.12 74 TYR A CA 1
ATOM 547 C C . TYR A 1 74 ? -7.252 -0.298 40.785 1.00 51.12 74 TYR A C 1
ATOM 549 O O . TYR A 1 74 ? -8.475 -0.280 40.664 1.00 51.12 74 TYR A O 1
ATOM 557 N N . THR A 1 75 ? -6.583 -1.427 41.034 1.00 55.75 75 THR A N 1
ATOM 558 C CA . THR A 1 75 ? -7.246 -2.735 41.169 1.00 55.75 75 THR A CA 1
ATOM 559 C C . THR A 1 75 ? -8.160 -2.777 42.394 1.00 55.75 75 THR A C 1
ATOM 561 O O . THR A 1 75 ? -9.274 -3.286 42.311 1.00 55.75 75 THR A O 1
ATOM 564 N N . GLN A 1 76 ? -7.723 -2.207 43.520 1.00 60.78 76 GLN A N 1
ATOM 565 C CA . GLN A 1 76 ? -8.526 -2.109 44.741 1.00 60.78 76 GLN A CA 1
ATOM 566 C C . GLN A 1 76 ? -9.746 -1.202 44.558 1.00 60.78 76 GLN A C 1
ATOM 568 O O . GLN A 1 76 ? -10.838 -1.568 44.983 1.00 60.78 76 GLN A O 1
ATOM 573 N N . ALA A 1 77 ? -9.588 -0.059 43.885 1.00 55.84 77 ALA A N 1
ATOM 574 C CA . ALA A 1 77 ? -10.696 0.842 43.577 1.00 55.84 77 ALA A CA 1
ATOM 575 C C . ALA A 1 77 ? -11.743 0.170 42.676 1.00 55.84 77 ALA A C 1
ATOM 577 O O . ALA A 1 77 ? -12.934 0.270 42.954 1.00 55.84 77 ALA A O 1
ATOM 578 N N . LEU A 1 78 ? -11.302 -0.569 41.650 1.00 53.66 78 LEU A N 1
ATOM 579 C CA . LEU A 1 78 ? -12.198 -1.314 40.765 1.00 53.66 78 LEU A CA 1
ATOM 580 C C . LEU A 1 78 ? -12.940 -2.433 41.512 1.00 53.66 78 LEU A C 1
ATOM 582 O O . LEU A 1 78 ? -14.135 -2.618 41.307 1.00 53.66 78 LEU A O 1
ATOM 586 N N . GLN A 1 79 ? -12.251 -3.164 42.395 1.00 57.31 79 GLN A N 1
ATOM 587 C CA . GLN A 1 79 ? -12.879 -4.205 43.210 1.00 57.31 79 GLN A CA 1
ATOM 588 C C . GLN A 1 79 ? -13.910 -3.616 44.180 1.00 57.31 79 GLN A C 1
ATOM 590 O O . GLN A 1 79 ? -14.992 -4.171 44.316 1.00 57.31 79 GLN A O 1
ATOM 595 N N . HIS A 1 80 ? -13.614 -2.472 44.804 1.00 58.75 80 HIS A N 1
ATOM 596 C CA . HIS A 1 80 ? -14.557 -1.793 45.697 1.00 58.75 80 HIS A CA 1
ATOM 597 C C . HIS A 1 80 ? -15.793 -1.287 44.946 1.00 58.75 80 HIS A C 1
ATOM 599 O O . HIS A 1 80 ? -16.911 -1.463 45.421 1.00 58.75 80 HIS A O 1
ATOM 605 N N . GLU A 1 81 ? -15.612 -0.731 43.740 1.00 54.44 81 GLU A N 1
ATOM 606 C CA . GLU A 1 81 ? -16.731 -0.357 42.867 1.00 54.44 81 GLU A CA 1
ATOM 607 C C . GLU A 1 81 ? -17.603 -1.580 42.532 1.00 54.44 81 GLU A C 1
ATOM 609 O O . GLU A 1 81 ? -18.824 -1.506 42.666 1.00 54.44 81 GLU A O 1
ATOM 614 N N . LEU A 1 82 ? -16.997 -2.716 42.164 1.00 54.56 82 LEU A N 1
ATOM 615 C CA . LEU A 1 82 ? -17.714 -3.966 41.881 1.00 54.56 82 LEU A CA 1
ATOM 616 C C . LEU A 1 82 ? -18.474 -4.497 43.109 1.00 54.56 82 LEU A C 1
ATOM 618 O O . LEU A 1 82 ? -19.671 -4.765 43.008 1.00 54.56 82 LEU A O 1
ATOM 622 N N . ASP A 1 83 ? -17.820 -4.576 44.269 1.00 56.59 83 ASP A N 1
ATOM 623 C CA . ASP A 1 83 ? -18.423 -5.049 45.521 1.00 56.59 83 ASP A CA 1
ATOM 624 C C . ASP A 1 83 ? -19.576 -4.131 45.970 1.00 56.59 83 ASP A C 1
ATOM 626 O O . ASP A 1 83 ? -20.599 -4.590 46.483 1.00 56.59 83 ASP A O 1
ATOM 630 N N . PHE A 1 84 ? -19.446 -2.819 45.750 1.00 54.50 84 PHE A N 1
ATOM 631 C CA . PHE A 1 84 ? -20.500 -1.845 46.021 1.00 54.50 84 PHE A CA 1
ATOM 632 C C . PHE A 1 84 ? -21.716 -2.046 45.105 1.00 54.50 84 PHE A C 1
ATOM 634 O O . PHE A 1 84 ? -22.855 -2.002 45.581 1.00 54.50 84 PHE A O 1
ATOM 641 N N . PHE A 1 85 ? -21.502 -2.310 43.811 1.00 48.75 85 PHE A N 1
ATOM 642 C CA . PHE A 1 85 ? -22.586 -2.641 42.881 1.00 48.75 85 PHE A CA 1
ATOM 643 C C . PHE A 1 85 ? -23.306 -3.942 43.261 1.00 48.75 85 PHE A C 1
ATOM 645 O O . PHE A 1 85 ? -24.524 -4.019 43.102 1.00 48.75 85 PHE A O 1
ATOM 652 N N . GLU A 1 86 ? -22.592 -4.931 43.803 1.00 51.06 86 GLU A N 1
ATOM 653 C CA . GLU A 1 86 ? -23.178 -6.194 44.271 1.00 51.06 86 GLU A CA 1
ATOM 654 C C . GLU A 1 86 ? -24.015 -6.042 45.557 1.00 51.06 86 GLU A C 1
ATOM 656 O O . GLU A 1 86 ? -24.953 -6.810 45.777 1.00 51.06 86 GLU A O 1
ATOM 661 N N . GLN A 1 87 ? -23.709 -5.056 46.409 1.00 49.00 87 GLN A N 1
ATOM 662 C CA . GLN A 1 87 ? -24.328 -4.894 47.736 1.00 49.00 87 GLN A CA 1
ATOM 663 C C . GLN A 1 87 ? -25.516 -3.918 47.788 1.00 49.00 87 GLN A C 1
ATOM 665 O O . GLN A 1 87 ? -26.249 -3.896 48.781 1.00 49.00 87 GLN A O 1
ATOM 670 N N . GLN A 1 88 ? -25.737 -3.103 46.755 1.00 48.09 88 GLN A N 1
ATOM 671 C CA . GLN A 1 88 ? -26.874 -2.180 46.718 1.00 48.09 88 GLN A CA 1
ATOM 672 C C . GLN A 1 88 ? -28.168 -2.918 46.325 1.00 48.09 88 GLN A C 1
ATOM 674 O O . GLN A 1 88 ? -28.219 -3.510 45.245 1.00 48.09 88 GLN A O 1
ATOM 679 N N . PRO A 1 89 ? -29.269 -2.811 47.104 1.00 44.38 89 PRO A N 1
ATOM 680 C CA . PRO A 1 89 ? -30.594 -3.268 46.699 1.00 44.38 89 PRO A CA 1
ATOM 681 C C . PRO A 1 89 ? -31.182 -2.256 45.711 1.00 44.38 89 PRO A C 1
ATOM 683 O O . PRO A 1 89 ? -32.239 -1.661 45.921 1.00 44.38 89 PRO A O 1
ATOM 686 N N . THR A 1 90 ? -30.475 -2.019 44.612 1.00 43.03 90 THR A N 1
ATOM 687 C CA . THR A 1 90 ? -31.139 -1.546 43.411 1.00 43.03 90 THR A CA 1
ATOM 688 C C . THR A 1 90 ? -32.141 -2.643 43.061 1.00 43.03 90 THR A C 1
ATOM 690 O O . THR A 1 90 ? -31.818 -3.824 43.149 1.00 43.03 90 THR A O 1
ATOM 693 N N . GLY A 1 91 ? -33.377 -2.317 42.698 1.00 37.69 91 GLY A N 1
ATOM 694 C CA . GLY A 1 91 ? -34.336 -3.305 42.177 1.00 37.69 91 GLY A CA 1
ATOM 695 C C . GLY A 1 91 ? -33.903 -3.935 40.840 1.00 37.69 91 GLY A C 1
ATOM 696 O O . GLY A 1 91 ? -34.752 -4.262 40.020 1.00 37.69 91 GLY A O 1
ATOM 697 N N . LEU A 1 92 ? -32.596 -4.033 40.596 1.00 37.31 92 LEU A N 1
ATOM 698 C CA . LEU A 1 92 ? -31.914 -4.663 39.490 1.00 37.31 92 LEU A CA 1
ATOM 699 C C . LEU A 1 92 ? -31.357 -5.975 40.041 1.00 37.31 92 LEU A C 1
ATOM 701 O O . LEU A 1 92 ? -30.226 -6.065 40.509 1.00 37.31 92 LEU A O 1
ATOM 705 N N . ASP A 1 93 ? -32.208 -6.992 40.032 1.00 37.28 93 ASP A N 1
ATOM 706 C CA . ASP A 1 93 ? -31.793 -8.363 40.279 1.00 37.28 93 ASP A CA 1
ATOM 707 C C . ASP A 1 93 ? -30.891 -8.806 39.112 1.00 37.28 93 ASP A C 1
ATOM 709 O O . ASP A 1 93 ? -31.369 -9.201 38.047 1.00 37.28 93 ASP A O 1
ATOM 713 N N . PHE A 1 94 ? -29.569 -8.693 39.279 1.00 38.78 94 PHE A N 1
ATOM 714 C CA . PHE A 1 94 ? -28.590 -9.144 38.279 1.00 38.78 94 PHE A CA 1
ATOM 715 C C . PHE A 1 94 ? -28.603 -10.671 38.083 1.00 38.78 94 PHE A C 1
ATOM 717 O O . PHE A 1 94 ? -28.013 -11.171 37.122 1.00 38.78 94 PHE A O 1
ATOM 724 N N . HIS A 1 95 ? -29.301 -11.418 38.947 1.00 38.72 95 HIS A N 1
ATOM 725 C CA . HIS A 1 95 ? -29.444 -12.867 38.853 1.00 38.72 95 HIS A CA 1
ATOM 726 C C . HIS A 1 95 ? -30.810 -13.325 38.325 1.00 38.72 95 HIS A C 1
ATOM 728 O O . HIS A 1 95 ? -30.880 -14.404 37.730 1.00 38.72 95 HIS A O 1
ATOM 734 N N . ALA A 1 96 ? -31.874 -12.524 38.442 1.00 35.44 96 ALA A N 1
ATOM 735 C CA . ALA A 1 96 ? -33.209 -12.885 37.964 1.00 35.44 96 ALA A CA 1
ATOM 736 C C . ALA A 1 96 ? -33.798 -11.852 36.986 1.00 35.44 96 ALA A C 1
ATOM 738 O O . ALA A 1 96 ? -34.629 -11.017 37.330 1.00 35.44 96 ALA A O 1
ATOM 739 N N . GLY A 1 97 ? -33.421 -11.984 35.712 1.00 35.88 97 GLY A N 1
ATOM 740 C CA . GLY A 1 97 ? -34.049 -11.265 34.597 1.00 35.88 97 GLY A CA 1
ATOM 741 C C . GLY A 1 97 ? -33.066 -10.359 33.874 1.00 35.88 97 GLY A C 1
ATOM 742 O O . GLY A 1 97 ? -33.056 -9.155 34.089 1.00 35.88 97 GLY A O 1
ATOM 743 N N . GLY A 1 98 ? -32.242 -10.962 33.011 1.00 38.94 98 GLY A N 1
ATOM 744 C CA . GLY A 1 98 ? -31.152 -10.306 32.293 1.00 38.94 98 GLY A CA 1
ATOM 745 C C . GLY A 1 98 ? -31.478 -8.906 31.766 1.00 38.94 98 GLY A C 1
ATOM 746 O O . GLY A 1 98 ? -32.183 -8.747 30.773 1.00 38.94 98 GLY A O 1
ATOM 747 N N . LEU A 1 99 ? -30.877 -7.894 32.390 1.00 38.84 99 LEU A N 1
ATOM 748 C CA . LEU A 1 99 ? -30.513 -6.665 31.694 1.00 38.84 99 LEU A CA 1
ATOM 749 C C . LEU A 1 99 ? -29.284 -6.942 30.820 1.00 38.84 99 LEU A C 1
ATOM 751 O O . LEU A 1 99 ? -28.530 -7.881 31.085 1.00 38.84 99 LEU A O 1
ATOM 755 N N . PRO A 1 100 ? -29.117 -6.202 29.715 1.00 42.72 100 PRO A N 1
ATOM 756 C CA . PRO A 1 100 ? -28.519 -6.724 28.505 1.00 42.72 100 PRO A CA 1
ATOM 757 C C . PRO A 1 100 ? -26.996 -6.681 28.613 1.00 42.72 100 PRO A C 1
ATOM 759 O O . PRO A 1 100 ? -26.346 -5.825 28.019 1.00 42.72 100 PRO A O 1
ATOM 762 N N . SER A 1 101 ? -26.413 -7.634 29.339 1.00 46.28 101 SER A N 1
ATOM 763 C CA . SER A 1 101 ? -24.973 -7.906 29.314 1.00 46.28 101 SER A CA 1
ATOM 764 C C . SER A 1 101 ? -24.477 -7.968 27.871 1.00 46.28 101 SER A C 1
ATOM 766 O O . SER A 1 101 ? -23.448 -7.397 27.546 1.00 46.28 101 SER A O 1
ATOM 768 N N . HIS A 1 102 ? -25.284 -8.534 26.972 1.00 41.78 102 HIS A N 1
ATOM 769 C CA . HIS A 1 102 ? -25.010 -8.569 25.544 1.00 41.78 102 HIS A CA 1
ATOM 770 C C . HIS A 1 102 ? -24.977 -7.186 24.869 1.00 41.78 102 HIS A C 1
ATOM 772 O O . HIS A 1 102 ? -24.113 -6.974 24.030 1.00 41.78 102 HIS A O 1
ATOM 778 N N . ALA A 1 103 ? -25.855 -6.241 25.230 1.00 38.66 103 ALA A N 1
ATOM 779 C CA . ALA A 1 103 ? -25.875 -4.902 24.626 1.00 38.66 103 ALA A CA 1
ATOM 780 C C . ALA A 1 103 ? -24.771 -3.993 25.187 1.00 38.66 103 ALA A C 1
ATOM 782 O O . ALA A 1 103 ? -24.194 -3.207 24.444 1.00 38.66 103 ALA A O 1
ATOM 783 N N . LEU A 1 104 ? -24.435 -4.127 26.475 1.00 40.97 104 LEU A N 1
ATOM 784 C CA . LEU A 1 104 ? -23.273 -3.464 27.079 1.00 40.97 104 LEU A CA 1
ATOM 785 C C . LEU A 1 104 ? -21.962 -4.025 26.515 1.00 40.97 104 LEU A C 1
ATOM 787 O O . LEU A 1 104 ? -21.086 -3.254 26.139 1.00 40.97 104 LEU A O 1
ATOM 791 N N . LEU A 1 105 ? -21.851 -5.350 26.376 1.00 45.56 105 LEU A N 1
ATOM 792 C CA . LEU A 1 105 ? -20.715 -5.998 25.717 1.00 45.56 105 LEU A CA 1
ATOM 793 C C . LEU A 1 105 ? -20.647 -5.657 24.225 1.00 45.56 105 LEU A C 1
ATOM 795 O O . LEU A 1 105 ? -19.547 -5.515 23.710 1.00 45.56 105 LEU A O 1
ATOM 799 N N . GLU A 1 106 ? -21.781 -5.507 23.527 1.00 45.38 106 GLU A N 1
ATOM 800 C CA . GLU A 1 106 ? -21.834 -5.009 22.144 1.00 45.38 106 GLU A CA 1
ATOM 801 C C . GLU A 1 106 ? -21.391 -3.552 22.031 1.00 45.38 106 GLU A C 1
ATOM 803 O O . GLU A 1 106 ? -20.600 -3.236 21.145 1.00 45.38 106 GLU A O 1
ATOM 808 N N . ALA A 1 107 ? -21.848 -2.682 22.932 1.00 43.00 107 ALA A N 1
ATOM 809 C CA . ALA A 1 107 ? -21.447 -1.279 22.979 1.00 43.00 107 ALA A CA 1
ATOM 810 C C . ALA A 1 107 ? -19.968 -1.106 23.372 1.00 43.00 107 ALA A C 1
ATOM 812 O O . ALA A 1 107 ? -19.316 -0.175 22.911 1.00 43.00 107 ALA A O 1
ATOM 813 N N . ALA A 1 108 ? -19.424 -2.026 24.172 1.00 45.62 108 ALA A N 1
ATOM 814 C CA . ALA A 1 108 ? -18.017 -2.068 24.563 1.00 45.62 108 ALA A CA 1
ATOM 815 C C . ALA A 1 108 ? -17.109 -2.767 23.532 1.00 45.62 108 ALA A C 1
ATOM 817 O O . ALA A 1 108 ? -15.908 -2.912 23.776 1.00 45.62 108 ALA A O 1
ATOM 818 N N . ARG A 1 109 ? -17.637 -3.221 22.380 1.00 60.56 109 ARG A N 1
ATOM 819 C CA . ARG A 1 109 ? -16.804 -3.845 21.342 1.00 60.56 109 ARG A CA 1
ATOM 820 C C . ARG A 1 109 ? -15.839 -2.821 20.768 1.00 60.56 109 ARG A C 1
ATOM 822 O O . ARG A 1 109 ? -16.232 -1.900 20.057 1.00 60.56 109 ARG A O 1
ATOM 829 N N . ILE A 1 110 ? -14.554 -3.054 21.002 1.00 70.31 110 ILE A N 1
ATOM 830 C CA . ILE A 1 110 ? -13.489 -2.364 20.286 1.00 70.31 110 ILE A CA 1
ATOM 831 C C . ILE A 1 110 ? -13.521 -2.871 18.844 1.00 70.31 110 ILE A C 1
ATOM 833 O O . ILE A 1 110 ? -13.164 -4.017 18.570 1.00 70.31 110 ILE A O 1
ATOM 837 N N . ILE A 1 111 ? -13.975 -2.025 17.922 1.00 78.94 111 ILE A N 1
ATOM 838 C CA . ILE A 1 111 ? -13.817 -2.268 16.489 1.00 78.94 111 ILE A CA 1
ATOM 839 C C . ILE A 1 111 ? -12.448 -1.696 16.116 1.00 78.94 111 ILE A C 1
ATOM 841 O O . ILE A 1 111 ? -12.290 -0.473 16.132 1.00 78.94 111 ILE A O 1
ATOM 845 N N . PRO A 1 112 ? -11.438 -2.535 15.829 1.00 88.56 112 PRO A N 1
ATOM 846 C CA . PRO A 1 112 ? -10.144 -2.021 15.416 1.00 88.56 112 PRO A CA 1
ATOM 847 C C . PRO A 1 112 ? -10.270 -1.317 14.054 1.00 88.56 112 PRO A C 1
ATOM 849 O O . PRO A 1 112 ? -11.175 -1.644 13.283 1.00 88.56 112 PRO A O 1
ATOM 852 N N . PRO A 1 113 ? -9.344 -0.406 13.712 1.00 93.62 113 PRO A N 1
ATOM 853 C CA . PRO A 1 113 ? -9.174 0.055 12.337 1.00 93.62 113 PRO A CA 1
ATOM 854 C C . PRO A 1 113 ? -8.989 -1.147 11.410 1.00 93.62 113 PRO A C 1
ATOM 856 O O . PRO A 1 113 ? -8.172 -2.016 11.707 1.00 93.62 113 PRO A O 1
ATOM 859 N N . ARG A 1 114 ? -9.723 -1.223 10.301 1.00 95.12 114 ARG A N 1
ATOM 860 C CA . ARG A 1 114 ? -9.689 -2.365 9.374 1.00 95.12 114 ARG A CA 1
ATOM 861 C C . ARG A 1 114 ? -9.189 -1.949 8.001 1.00 95.12 114 ARG A C 1
ATOM 863 O O . ARG A 1 114 ? -9.653 -0.956 7.435 1.00 95.12 114 ARG A O 1
ATOM 870 N N . VAL A 1 115 ? -8.299 -2.761 7.442 1.00 97.81 115 VAL A N 1
ATOM 871 C CA . VAL A 1 115 ? -7.807 -2.613 6.071 1.00 97.81 115 VAL A CA 1
ATOM 872 C C . VAL A 1 115 ? -8.084 -3.897 5.294 1.00 97.81 115 VAL A C 1
ATOM 874 O O . VAL A 1 115 ? -7.665 -4.982 5.698 1.00 97.81 115 VAL A O 1
ATOM 877 N N . LEU A 1 116 ? -8.773 -3.771 4.160 1.00 98.00 116 LEU A N 1
ATOM 878 C CA . LEU A 1 116 ? -8.920 -4.838 3.174 1.00 98.00 116 LEU A CA 1
ATOM 879 C C . LEU A 1 116 ? -7.816 -4.697 2.135 1.00 98.00 116 LEU A C 1
ATOM 881 O O . LEU A 1 116 ? -7.790 -3.744 1.359 1.00 98.00 116 LEU A O 1
ATOM 885 N N . ILE A 1 117 ? -6.920 -5.673 2.117 1.00 98.56 117 ILE A N 1
ATOM 886 C CA . ILE A 1 117 ? -5.789 -5.752 1.205 1.00 98.56 117 ILE A CA 1
ATOM 887 C C . ILE A 1 117 ? -6.171 -6.633 0.015 1.00 98.56 117 ILE A C 1
ATOM 889 O O . ILE A 1 117 ? -6.466 -7.815 0.167 1.00 98.56 117 ILE A O 1
ATOM 893 N N . ILE A 1 118 ? -6.121 -6.077 -1.188 1.00 98.44 118 ILE A N 1
ATOM 894 C CA . ILE A 1 118 ? -6.388 -6.788 -2.438 1.00 98.44 118 ILE A CA 1
ATOM 895 C C . ILE A 1 118 ? -5.082 -6.864 -3.230 1.00 98.44 118 ILE A C 1
ATOM 897 O O . ILE A 1 118 ? -4.693 -5.905 -3.900 1.00 98.44 118 ILE A O 1
ATOM 901 N N . ALA A 1 119 ? -4.352 -7.970 -3.103 1.00 97.38 119 ALA A N 1
ATOM 902 C CA . ALA A 1 119 ? -3.014 -8.116 -3.679 1.00 97.38 119 ALA A CA 1
ATOM 903 C C . ALA A 1 119 ? -2.604 -9.589 -3.838 1.00 97.38 119 ALA A C 1
ATOM 905 O O . ALA A 1 119 ? -3.287 -10.502 -3.374 1.00 97.38 119 ALA A O 1
ATOM 906 N N . GLY A 1 120 ? -1.460 -9.820 -4.485 1.00 95.44 120 GLY A N 1
ATOM 907 C CA . GLY A 1 120 ? -0.846 -11.143 -4.563 1.00 95.44 120 GLY A CA 1
ATOM 908 C C . GLY A 1 120 ? -0.099 -11.538 -3.284 1.00 95.44 120 GLY A C 1
ATOM 909 O O . GLY A 1 120 ? 0.362 -10.689 -2.522 1.00 95.44 120 GLY A O 1
ATOM 910 N N . SER A 1 121 ? 0.044 -12.844 -3.075 1.00 95.75 121 SER A N 1
ATOM 911 C CA . SER A 1 121 ? 0.815 -13.449 -1.989 1.00 95.75 121 SER A CA 1
ATOM 912 C C . SER A 1 121 ? 2.269 -13.672 -2.397 1.00 95.75 121 SER A C 1
ATOM 914 O O . SER A 1 121 ? 2.530 -14.365 -3.383 1.00 95.75 121 SER A O 1
ATOM 916 N N . ASP A 1 122 ? 3.201 -13.148 -1.604 1.00 93.44 122 ASP A N 1
ATOM 917 C CA . ASP A 1 122 ? 4.642 -13.397 -1.698 1.00 93.44 122 ASP A CA 1
ATOM 918 C C . ASP A 1 122 ? 5.042 -14.530 -0.744 1.00 93.44 122 ASP A C 1
ATOM 920 O O . ASP A 1 122 ? 5.002 -14.371 0.478 1.00 93.44 122 ASP A O 1
ATOM 924 N N . SER A 1 123 ? 5.467 -15.672 -1.296 1.00 94.25 123 SER A N 1
ATOM 925 C CA . SER A 1 123 ? 5.935 -16.812 -0.490 1.00 94.25 123 SER A CA 1
ATOM 926 C C . SER A 1 123 ? 7.163 -16.487 0.371 1.00 94.25 123 SER A C 1
ATOM 928 O O . SER A 1 123 ? 7.357 -17.120 1.406 1.00 94.25 123 SER A O 1
ATOM 930 N N . GLY A 1 124 ? 7.978 -15.500 -0.019 1.00 91.19 124 GLY A N 1
ATOM 931 C CA . GLY A 1 124 ? 9.140 -15.048 0.749 1.00 91.19 124 GLY A CA 1
ATOM 932 C C . GLY A 1 124 ? 8.786 -14.134 1.925 1.00 91.19 124 GLY A C 1
ATOM 933 O O . GLY A 1 124 ? 9.636 -13.860 2.769 1.00 91.19 124 GLY A O 1
ATOM 934 N N . GLY A 1 125 ? 7.542 -13.653 1.994 1.00 92.06 125 GLY A N 1
ATOM 935 C CA . GLY A 1 125 ? 7.041 -12.837 3.096 1.00 92.06 125 GLY A CA 1
ATOM 936 C C . GLY A 1 125 ? 7.594 -11.411 3.173 1.00 92.06 125 GLY A C 1
ATOM 937 O O . GLY A 1 125 ? 7.374 -10.751 4.192 1.00 92.06 125 GLY A O 1
ATOM 938 N N . GLY A 1 126 ? 8.314 -10.941 2.149 1.00 89.81 126 GLY A N 1
ATOM 939 C CA . GLY A 1 126 ? 8.919 -9.605 2.110 1.00 89.81 126 GLY A CA 1
ATOM 940 C C . GLY A 1 126 ? 8.065 -8.549 1.403 1.00 89.81 126 GLY A C 1
ATOM 941 O O . GLY A 1 126 ? 8.215 -7.368 1.691 1.00 89.81 126 GLY A O 1
ATOM 942 N N . ALA A 1 127 ? 7.154 -8.962 0.520 1.00 91.31 127 ALA A N 1
ATOM 943 C CA . ALA A 1 127 ? 6.207 -8.109 -0.199 1.00 91.31 127 ALA A CA 1
ATOM 944 C C . ALA A 1 127 ? 4.781 -8.701 -0.168 1.00 91.31 127 ALA A C 1
ATOM 946 O O . ALA A 1 127 ? 4.457 -9.527 0.687 1.00 91.31 127 ALA A O 1
ATOM 947 N N . GLY A 1 128 ? 3.916 -8.254 -1.086 1.00 93.94 128 GLY A N 1
ATOM 948 C CA . GLY A 1 128 ? 2.553 -8.768 -1.240 1.00 93.94 128 GLY A CA 1
ATOM 949 C C . GLY A 1 128 ? 1.701 -8.607 0.020 1.00 93.94 128 GLY A C 1
ATOM 950 O O . GLY A 1 128 ? 1.985 -7.767 0.876 1.00 93.94 128 GLY A O 1
ATOM 951 N N . ILE A 1 129 ? 0.680 -9.458 0.155 1.00 97.25 129 ILE A N 1
ATOM 952 C CA . ILE A 1 129 ? -0.200 -9.446 1.334 1.00 97.25 129 ILE A CA 1
ATOM 953 C C . ILE A 1 129 ? 0.576 -9.644 2.646 1.00 97.25 129 ILE A C 1
ATOM 955 O O . ILE A 1 129 ? 0.146 -9.161 3.685 1.00 97.25 129 ILE A O 1
ATOM 959 N N . GLN A 1 130 ? 1.727 -10.323 2.625 1.00 97.19 130 GLN A N 1
ATOM 960 C CA . GLN A 1 130 ? 2.546 -10.553 3.813 1.00 97.19 130 GLN A CA 1
ATOM 961 C C . GLN A 1 130 ? 3.155 -9.251 4.337 1.00 97.19 130 GLN A C 1
ATOM 963 O O . GLN A 1 130 ? 3.055 -8.982 5.533 1.00 97.19 130 GLN A O 1
ATOM 968 N N . ALA A 1 131 ? 3.753 -8.434 3.465 1.00 95.88 131 ALA A N 1
ATOM 969 C CA . ALA A 1 131 ? 4.220 -7.102 3.851 1.00 95.88 131 ALA A CA 1
ATOM 970 C C . ALA A 1 131 ? 3.052 -6.207 4.265 1.00 95.88 131 ALA A C 1
ATOM 972 O O . ALA A 1 131 ? 3.143 -5.498 5.261 1.00 95.88 131 ALA A O 1
ATOM 973 N N . ASP A 1 132 ? 1.935 -6.296 3.542 1.00 98.12 132 ASP A N 1
ATOM 974 C CA . ASP A 1 132 ? 0.756 -5.483 3.817 1.00 98.12 132 ASP A CA 1
ATOM 975 C C . ASP A 1 132 ? 0.183 -5.750 5.220 1.00 98.12 132 ASP A C 1
ATOM 977 O O . ASP A 1 132 ? -0.055 -4.809 5.979 1.00 98.12 132 ASP A O 1
ATOM 981 N N . ILE A 1 133 ? 0.034 -7.025 5.601 1.00 98.38 133 ILE A N 1
ATOM 982 C CA . ILE A 1 133 ? -0.433 -7.437 6.933 1.00 98.38 133 ILE A CA 1
ATOM 983 C C . ILE A 1 133 ? 0.547 -6.980 8.019 1.00 98.38 133 ILE A C 1
ATOM 985 O O . ILE A 1 133 ? 0.114 -6.460 9.047 1.00 98.38 133 ILE A O 1
ATOM 989 N N . LYS A 1 134 ? 1.860 -7.142 7.804 1.00 97.44 134 LYS A N 1
ATOM 990 C CA . LYS A 1 134 ? 2.887 -6.723 8.773 1.00 97.44 134 LYS A CA 1
ATOM 991 C C . LYS A 1 134 ? 2.876 -5.210 8.996 1.00 97.44 134 LYS A C 1
ATOM 993 O O . LYS A 1 134 ? 2.883 -4.774 10.144 1.00 97.44 134 LYS A O 1
ATOM 998 N N . SER A 1 135 ? 2.787 -4.422 7.924 1.00 97.31 135 SER A N 1
ATOM 999 C CA . SER A 1 135 ? 2.652 -2.963 8.003 1.00 97.31 135 SER A CA 1
ATOM 1000 C C . SER A 1 135 ? 1.392 -2.547 8.753 1.00 97.31 135 SER A C 1
ATOM 1002 O O . SER A 1 135 ? 1.449 -1.699 9.639 1.00 97.31 135 SER A O 1
ATOM 1004 N N . CYS A 1 136 ? 0.248 -3.157 8.437 1.00 97.62 136 CYS A N 1
ATOM 1005 C CA . CYS A 1 136 ? -0.999 -2.849 9.130 1.00 97.62 136 CYS A CA 1
ATOM 1006 C C . CYS A 1 136 ? -0.917 -3.200 10.621 1.00 97.62 136 CYS A C 1
ATOM 1008 O O . CYS A 1 136 ? -1.316 -2.390 11.458 1.00 97.62 136 CYS A O 1
ATOM 1010 N N . ALA A 1 137 ? -0.340 -4.356 10.964 1.00 96.06 137 ALA A N 1
ATOM 1011 C CA . ALA A 1 137 ? -0.134 -4.771 12.347 1.00 96.06 137 ALA A CA 1
ATOM 1012 C C . ALA A 1 137 ? 0.771 -3.792 13.116 1.00 96.06 137 ALA A C 1
ATOM 1014 O O . ALA A 1 137 ? 0.406 -3.381 14.216 1.00 96.06 137 ALA A O 1
ATOM 1015 N N . ALA A 1 138 ? 1.881 -3.344 12.515 1.00 95.44 138 ALA A N 1
ATOM 1016 C CA . ALA A 1 138 ? 2.780 -2.348 13.111 1.00 95.44 138 ALA A CA 1
ATOM 1017 C C . ALA A 1 138 ? 2.091 -0.998 13.389 1.00 95.44 138 ALA A C 1
ATOM 1019 O O . ALA A 1 138 ? 2.489 -0.250 14.279 1.00 95.44 138 ALA A O 1
ATOM 1020 N N . HIS A 1 139 ? 1.016 -0.689 12.660 1.00 95.12 139 HIS A N 1
ATOM 1021 C CA . HIS A 1 139 ? 0.222 0.519 12.870 1.00 95.12 139 HIS A CA 1
ATOM 1022 C C . HIS A 1 139 ? -1.061 0.300 13.681 1.00 95.12 139 HIS A C 1
ATOM 1024 O O . HIS A 1 139 ? -1.795 1.269 13.889 1.00 95.12 139 HIS A O 1
ATOM 1030 N N . GLY A 1 140 ? -1.318 -0.915 14.180 1.00 93.69 140 GLY A N 1
ATOM 1031 C CA . GLY A 1 140 ? -2.494 -1.237 14.992 1.00 93.69 140 GLY A CA 1
ATOM 1032 C C . GLY A 1 140 ? -3.794 -1.379 14.192 1.00 93.69 140 GLY A C 1
ATOM 1033 O O . GLY A 1 140 ? -4.864 -1.074 14.715 1.00 93.69 140 GLY A O 1
ATOM 1034 N N . ALA A 1 141 ? -3.713 -1.806 12.929 1.00 95.44 141 ALA A N 1
ATOM 1035 C CA . ALA A 1 141 ? -4.868 -2.060 12.072 1.00 95.44 141 ALA A CA 1
ATOM 1036 C C . ALA A 1 141 ? -5.073 -3.563 11.811 1.00 95.44 141 ALA A C 1
ATOM 1038 O O . ALA A 1 141 ? -4.142 -4.300 11.476 1.00 95.44 141 ALA A O 1
ATOM 1039 N N . PHE A 1 142 ? -6.322 -4.014 11.921 1.00 96.94 142 PHE A N 1
ATOM 1040 C CA . PHE A 1 142 ? -6.745 -5.362 11.573 1.00 96.94 142 PHE A CA 1
ATOM 1041 C C . PHE A 1 142 ? -6.766 -5.540 10.053 1.00 96.94 142 PHE A C 1
ATOM 1043 O O . PHE A 1 142 ? -7.393 -4.771 9.324 1.00 96.94 142 PHE A O 1
ATOM 1050 N N . SER A 1 143 ? -6.086 -6.575 9.573 1.00 97.94 143 SER A N 1
ATOM 1051 C CA . SER A 1 143 ? -5.942 -6.843 8.144 1.00 97.94 143 SER A CA 1
ATOM 1052 C C . SER A 1 143 ? -6.876 -7.950 7.688 1.00 97.94 143 SER A C 1
ATOM 1054 O O . SER A 1 143 ? -6.924 -9.024 8.280 1.00 97.94 143 SER A O 1
ATOM 1056 N N . THR A 1 144 ? -7.560 -7.711 6.578 1.00 98.06 144 THR A N 1
ATOM 1057 C CA . THR A 1 144 ? -8.278 -8.728 5.804 1.00 98.06 144 THR A CA 1
ATOM 1058 C C . THR A 1 144 ? -7.695 -8.776 4.398 1.00 98.06 144 THR A C 1
ATOM 1060 O O . THR A 1 144 ? -7.054 -7.819 3.963 1.00 98.06 144 THR A O 1
ATOM 1063 N N . THR A 1 145 ? -7.871 -9.887 3.680 1.00 98.38 145 THR A N 1
ATOM 1064 C CA . THR A 1 145 ? -7.273 -10.042 2.346 1.00 98.38 145 THR A CA 1
ATOM 1065 C C . THR A 1 145 ? -8.263 -10.579 1.322 1.00 98.38 145 THR A C 1
ATOM 1067 O O . THR A 1 145 ? -9.116 -11.401 1.648 1.00 98.38 145 THR A O 1
ATOM 1070 N N . ALA A 1 146 ? -8.112 -10.132 0.076 1.00 98.31 146 ALA A N 1
ATOM 1071 C CA . ALA A 1 146 ? -8.618 -10.805 -1.111 1.00 98.31 146 ALA A CA 1
ATOM 1072 C C . ALA A 1 146 ? -7.429 -11.061 -2.045 1.00 98.31 146 ALA A C 1
ATOM 1074 O O . ALA A 1 146 ? -6.854 -10.134 -2.621 1.00 98.31 146 ALA A O 1
ATOM 1075 N N . VAL A 1 147 ? -7.016 -12.321 -2.145 1.00 98.19 147 VAL A N 1
ATOM 1076 C CA . VAL A 1 147 ? -5.783 -12.702 -2.837 1.00 98.19 147 VAL A CA 1
ATOM 1077 C C . VAL A 1 147 ? -6.021 -12.759 -4.342 1.00 98.19 147 VAL A C 1
ATOM 1079 O O . VAL A 1 147 ? -6.940 -13.442 -4.795 1.00 98.19 147 VAL A O 1
ATOM 1082 N N . THR A 1 148 ? -5.182 -12.067 -5.117 1.00 96.88 148 THR A N 1
ATOM 1083 C CA . THR A 1 148 ? -5.284 -11.997 -6.590 1.00 96.88 148 THR A CA 1
ATOM 1084 C C . THR A 1 148 ? -4.412 -13.030 -7.303 1.00 96.88 148 THR A C 1
ATOM 1086 O O . THR A 1 148 ? -4.766 -13.531 -8.368 1.00 96.88 148 THR A O 1
ATOM 1089 N N . ALA A 1 149 ? -3.276 -13.385 -6.709 1.00 94.75 149 ALA A N 1
ATOM 1090 C CA . ALA A 1 149 ? -2.371 -14.406 -7.215 1.00 94.75 149 ALA A CA 1
ATOM 1091 C C . ALA A 1 149 ? -1.518 -14.968 -6.077 1.00 94.75 149 ALA A C 1
ATOM 1093 O O . ALA A 1 149 ? -1.203 -14.263 -5.119 1.00 94.75 149 ALA A O 1
ATOM 1094 N N . LEU A 1 150 ? -1.091 -16.218 -6.202 1.00 95.06 150 LEU A N 1
ATOM 1095 C CA . LEU A 1 150 ? -0.018 -16.784 -5.392 1.00 95.06 150 LEU A CA 1
ATOM 1096 C C . LEU A 1 150 ? 1.276 -16.721 -6.197 1.00 95.06 150 LEU A C 1
ATOM 1098 O O . LEU A 1 150 ? 1.284 -17.065 -7.378 1.00 95.06 150 LEU A O 1
ATOM 1102 N N . THR A 1 151 ? 2.374 -16.316 -5.572 1.00 91.94 151 THR A N 1
ATOM 1103 C CA . THR A 1 151 ? 3.698 -16.386 -6.195 1.00 91.94 151 THR A CA 1
ATOM 1104 C C . THR A 1 151 ? 4.545 -17.427 -5.479 1.00 91.94 151 THR A C 1
ATOM 1106 O O . THR A 1 151 ? 4.685 -17.392 -4.257 1.00 91.94 151 THR A O 1
ATOM 1109 N N . ALA A 1 152 ? 5.120 -18.362 -6.233 1.00 92.75 152 ALA A N 1
ATOM 1110 C CA . ALA A 1 152 ? 6.286 -19.105 -5.781 1.00 92.75 152 ALA A CA 1
ATOM 1111 C C . ALA A 1 152 ? 7.472 -18.152 -5.949 1.00 92.75 152 ALA A C 1
ATOM 1113 O O . ALA A 1 152 ? 7.954 -17.951 -7.063 1.00 92.75 152 ALA A O 1
ATOM 1114 N N . GLN A 1 153 ? 7.841 -17.481 -4.862 1.00 88.75 153 GLN A N 1
ATOM 1115 C CA . GLN A 1 153 ? 8.830 -16.410 -4.839 1.00 88.75 153 GLN A CA 1
ATOM 1116 C C . GLN A 1 153 ? 9.712 -16.538 -3.594 1.00 88.75 153 GLN A C 1
ATOM 1118 O O . GLN A 1 153 ? 9.269 -16.990 -2.539 1.00 88.75 153 GLN A O 1
ATOM 1123 N N . ASN A 1 154 ? 10.972 -16.131 -3.722 1.00 90.12 154 ASN A N 1
ATOM 1124 C CA . ASN A 1 154 ? 11.925 -15.989 -2.624 1.00 90.12 154 ASN A CA 1
ATOM 1125 C C . ASN A 1 154 ? 12.929 -14.862 -2.952 1.00 90.12 154 ASN A C 1
ATOM 1127 O O . ASN A 1 154 ? 12.730 -14.111 -3.908 1.00 90.12 154 ASN A O 1
ATOM 1131 N N . SER A 1 155 ? 14.018 -14.734 -2.184 1.00 88.12 155 SER A N 1
ATOM 1132 C CA . SER A 1 155 ? 15.025 -13.680 -2.399 1.00 88.12 155 SER A CA 1
ATOM 1133 C C . SER A 1 155 ? 15.764 -13.757 -3.745 1.00 88.12 155 SER A C 1
ATOM 1135 O O . SER A 1 155 ? 16.371 -12.772 -4.161 1.00 88.12 155 SER A O 1
ATOM 1137 N N . HIS A 1 156 ? 15.687 -14.882 -4.470 1.00 87.50 156 HIS A N 1
ATOM 1138 C CA . HIS A 1 156 ? 16.204 -15.035 -5.841 1.00 87.50 156 HIS A CA 1
ATOM 1139 C C . HIS A 1 156 ? 15.211 -14.594 -6.927 1.00 87.50 156 HIS A C 1
ATOM 1141 O O . HIS A 1 156 ? 15.530 -14.661 -8.112 1.00 87.50 156 HIS A O 1
ATOM 1147 N N . GLY A 1 157 ? 14.014 -14.136 -6.554 1.00 85.06 157 GLY A N 1
ATOM 1148 C CA . GLY A 1 157 ? 12.985 -13.662 -7.479 1.00 85.06 157 GLY A CA 1
ATOM 1149 C C . GLY A 1 157 ? 11.772 -14.587 -7.555 1.00 85.06 157 GLY A C 1
ATOM 1150 O O . GLY A 1 157 ? 11.516 -15.368 -6.639 1.00 85.06 157 GLY A O 1
ATOM 1151 N N . VAL A 1 158 ? 11.006 -14.470 -8.643 1.00 87.56 158 VAL A N 1
ATOM 1152 C CA . VAL A 1 158 ? 9.745 -15.198 -8.865 1.00 87.56 158 VAL A CA 1
ATOM 1153 C C . VAL A 1 158 ? 10.007 -16.439 -9.718 1.00 87.56 158 VAL A C 1
ATOM 1155 O O . VAL A 1 158 ? 10.502 -16.327 -10.835 1.00 87.56 158 VAL A O 1
ATOM 1158 N N . GLN A 1 159 ? 9.656 -17.620 -9.208 1.00 89.25 159 GLN A N 1
ATOM 1159 C CA . GLN A 1 159 ? 9.759 -18.905 -9.913 1.00 89.25 159 GLN A CA 1
ATOM 1160 C C . GLN A 1 159 ? 8.435 -19.334 -10.554 1.00 89.25 159 GLN A C 1
ATOM 1162 O O . GLN A 1 159 ? 8.431 -20.119 -11.499 1.00 89.25 159 GLN A O 1
ATOM 1167 N N . GLY A 1 160 ? 7.307 -18.840 -10.049 1.00 89.75 160 GLY A N 1
ATOM 1168 C CA . GLY A 1 160 ? 5.995 -19.177 -10.584 1.00 89.75 160 GLY A CA 1
ATOM 1169 C C . GLY A 1 160 ? 4.907 -18.246 -10.080 1.00 89.75 160 GLY A C 1
ATOM 1170 O O . GLY A 1 160 ? 5.005 -17.687 -8.989 1.00 89.75 160 GLY A O 1
ATOM 1171 N N . ILE A 1 161 ? 3.859 -18.099 -10.886 1.00 90.44 161 ILE A N 1
ATOM 1172 C CA . ILE A 1 161 ? 2.674 -17.308 -10.563 1.00 90.44 161 ILE A CA 1
ATOM 1173 C C . ILE A 1 161 ? 1.455 -18.195 -10.800 1.00 90.44 161 ILE A C 1
ATOM 1175 O O . ILE A 1 161 ? 1.295 -18.759 -11.881 1.00 90.44 161 ILE A O 1
ATOM 1179 N N . PHE A 1 162 ? 0.605 -18.312 -9.787 1.00 93.44 162 PHE A N 1
ATOM 1180 C CA . PHE A 1 162 ? -0.685 -18.979 -9.865 1.00 93.44 162 PHE A CA 1
ATOM 1181 C C . PHE A 1 162 ? -1.793 -17.927 -9.703 1.00 93.44 162 PHE A C 1
ATOM 1183 O O . PHE A 1 162 ? -2.014 -17.450 -8.585 1.00 93.44 162 PHE A O 1
ATOM 1190 N N . PRO A 1 163 ? -2.462 -17.511 -10.793 1.00 93.75 163 PRO A N 1
ATOM 1191 C CA . PRO A 1 163 ? -3.539 -16.532 -10.712 1.00 93.75 163 PRO A CA 1
ATOM 1192 C C . PRO A 1 163 ? -4.758 -17.132 -10.005 1.00 93.75 163 PRO A C 1
ATOM 1194 O O . PRO A 1 163 ? -5.139 -18.276 -10.259 1.00 93.75 163 PRO A O 1
ATOM 1197 N N . VAL A 1 164 ? -5.389 -16.352 -9.130 1.00 96.75 164 VAL A N 1
ATOM 1198 C CA . VAL A 1 164 ? -6.647 -16.750 -8.491 1.00 96.75 164 VAL A CA 1
ATOM 1199 C C . VAL A 1 164 ? -7.799 -16.513 -9.480 1.00 96.75 164 VAL A C 1
ATOM 1201 O O . VAL A 1 164 ? -7.836 -15.457 -10.114 1.00 96.75 164 VAL A O 1
ATOM 1204 N N . PRO A 1 165 ? -8.757 -17.451 -9.635 1.00 97.75 165 PRO A N 1
ATOM 1205 C CA . PRO A 1 165 ? -9.918 -17.242 -10.498 1.00 97.75 165 PRO A CA 1
ATOM 1206 C C . PRO A 1 165 ? -10.679 -15.955 -10.149 1.00 97.75 165 PRO A C 1
ATOM 1208 O O . PRO A 1 165 ? -10.970 -15.697 -8.983 1.00 97.75 165 PRO A O 1
ATOM 1211 N N . LEU A 1 166 ? -11.043 -15.165 -11.162 1.00 97.56 166 LEU A N 1
ATOM 1212 C CA . LEU A 1 166 ? -11.619 -13.822 -10.987 1.00 97.56 166 LEU A CA 1
ATOM 1213 C C . LEU A 1 166 ? -12.912 -13.814 -10.160 1.00 97.56 166 LEU A C 1
ATOM 1215 O O . LEU A 1 166 ? -13.115 -12.930 -9.327 1.00 97.56 166 LEU A O 1
ATOM 1219 N N . ASP A 1 167 ? -13.771 -14.816 -10.352 1.00 97.81 167 ASP A N 1
ATOM 1220 C CA . ASP A 1 167 ? -14.997 -14.947 -9.562 1.00 97.81 167 ASP A CA 1
ATOM 1221 C C . ASP A 1 167 ? -14.701 -15.235 -8.089 1.00 97.81 167 ASP A C 1
ATOM 1223 O O . ASP A 1 167 ? -15.396 -14.712 -7.220 1.00 97.81 167 ASP A O 1
ATOM 1227 N N . PHE A 1 168 ? -13.615 -15.954 -7.796 1.00 98.38 168 PHE A N 1
ATOM 1228 C CA . PHE A 1 168 ? -13.171 -16.196 -6.427 1.00 98.38 168 PHE A CA 1
ATOM 1229 C C . PHE A 1 168 ? -12.507 -14.956 -5.804 1.00 98.38 168 PHE A C 1
ATOM 1231 O O . PHE A 1 168 ? -12.645 -14.716 -4.607 1.00 98.38 168 PHE A O 1
ATOM 1238 N N . VAL A 1 169 ? -11.836 -14.103 -6.592 1.00 98.25 169 VAL A N 1
ATOM 1239 C CA . VAL A 1 169 ? -11.389 -12.772 -6.122 1.00 98.25 169 VAL A CA 1
ATOM 1240 C C . VAL A 1 169 ? -12.594 -11.928 -5.695 1.00 98.25 169 VAL A C 1
ATOM 1242 O O . VAL A 1 169 ? -12.592 -11.343 -4.611 1.00 98.25 169 VAL A O 1
ATOM 1245 N N . ARG A 1 170 ? -13.659 -11.904 -6.506 1.00 97.69 170 ARG A N 1
ATOM 1246 C CA . ARG A 1 170 ? -14.907 -11.194 -6.175 1.00 97.69 170 ARG A CA 1
ATOM 1247 C C . ARG A 1 170 ? -15.599 -11.789 -4.954 1.00 97.69 170 ARG A C 1
ATOM 1249 O O . ARG A 1 170 ? -16.085 -11.041 -4.113 1.00 97.69 170 ARG A O 1
ATOM 1256 N N . GLU A 1 171 ? -15.635 -13.112 -4.840 1.00 97.88 171 GLU A N 1
ATOM 1257 C CA . GLU A 1 171 ? -16.208 -13.810 -3.689 1.00 97.88 171 GLU A CA 1
ATOM 1258 C C . GLU A 1 171 ? -15.476 -13.477 -2.383 1.00 97.88 171 GLU A C 1
ATOM 1260 O O . GLU A 1 171 ? -16.134 -13.168 -1.392 1.00 97.88 171 GLU A O 1
ATOM 1265 N N . GLN A 1 172 ? -14.138 -13.423 -2.388 1.00 98.38 172 GLN A N 1
ATOM 1266 C CA . GLN A 1 172 ? -13.347 -12.950 -1.243 1.00 98.38 172 GLN A CA 1
ATOM 1267 C C . GLN A 1 172 ? -13.708 -11.506 -0.854 1.00 98.38 172 GLN A C 1
ATOM 1269 O O . GLN A 1 172 ? -13.976 -11.240 0.318 1.00 98.38 172 GLN A O 1
ATOM 1274 N N . ILE A 1 173 ? -13.779 -10.582 -1.826 1.00 96.62 173 ILE A N 1
ATOM 1275 C CA . ILE A 1 173 ? -14.152 -9.177 -1.574 1.00 96.62 173 ILE A CA 1
ATOM 1276 C C . ILE A 1 173 ? -15.542 -9.095 -0.932 1.00 96.62 173 ILE A C 1
ATOM 1278 O O . ILE A 1 173 ? -15.705 -8.427 0.087 1.00 96.62 173 ILE A O 1
ATOM 1282 N N . ARG A 1 174 ? -16.535 -9.799 -1.489 1.00 94.75 174 ARG A N 1
ATOM 1283 C CA . ARG A 1 174 ? -17.902 -9.824 -0.940 1.00 94.75 174 ARG A CA 1
ATOM 1284 C C . ARG A 1 174 ? -17.954 -10.441 0.452 1.00 94.75 174 ARG A C 1
ATOM 1286 O O . ARG A 1 174 ? -18.665 -9.925 1.304 1.00 94.75 174 ARG A O 1
ATOM 1293 N N . SER A 1 175 ? -17.197 -11.511 0.683 1.00 95.31 175 SER A N 1
ATOM 1294 C CA . SER A 1 175 ? -17.166 -12.206 1.974 1.00 95.31 175 SER A CA 1
ATOM 1295 C C . SER A 1 175 ? -16.642 -11.294 3.080 1.00 95.31 175 SER A C 1
ATOM 1297 O O . SER A 1 175 ? -17.232 -11.218 4.151 1.00 95.31 175 SER A O 1
ATOM 1299 N N . VAL A 1 176 ? -15.566 -10.547 2.809 1.00 94.94 176 VAL A N 1
ATOM 1300 C CA . VAL A 1 176 ? -15.013 -9.599 3.781 1.00 94.94 176 VAL A CA 1
ATOM 1301 C C . VAL A 1 176 ? -15.924 -8.389 3.956 1.00 94.94 176 VAL A C 1
ATOM 1303 O O . VAL A 1 176 ? -16.257 -8.033 5.084 1.00 94.94 176 VAL A O 1
ATOM 1306 N N . LEU A 1 177 ? -16.325 -7.735 2.862 1.00 92.56 177 LEU A N 1
ATOM 1307 C CA . LEU A 1 177 ? -17.086 -6.488 2.949 1.00 92.56 177 LEU A CA 1
ATOM 1308 C C . LEU A 1 177 ? -18.497 -6.700 3.512 1.00 92.56 177 LEU A C 1
ATOM 1310 O O . LEU A 1 177 ? -18.975 -5.833 4.239 1.00 92.5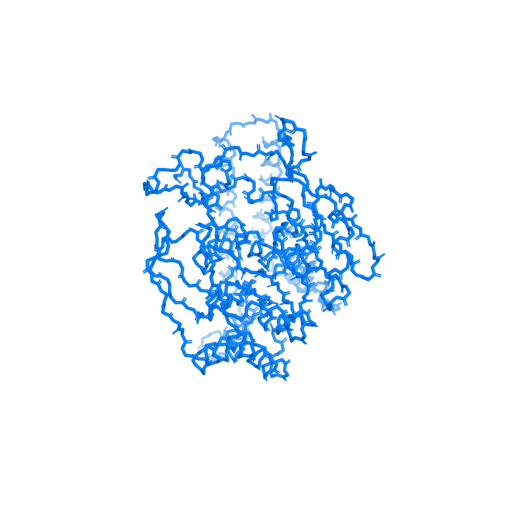6 177 LEU A O 1
ATOM 1314 N N . GLY A 1 178 ? -19.132 -7.835 3.212 1.00 89.62 178 GLY A N 1
ATOM 1315 C CA . GLY A 1 178 ? -20.494 -8.154 3.641 1.00 89.62 178 GLY A CA 1
ATOM 1316 C C . GLY A 1 178 ? -20.637 -8.582 5.105 1.00 89.62 178 GLY A C 1
ATOM 1317 O O . GLY A 1 178 ? -21.754 -8.561 5.613 1.00 89.62 178 GLY A O 1
ATOM 1318 N N . ASP A 1 179 ? -19.542 -8.945 5.778 1.00 90.25 179 ASP A N 1
ATOM 1319 C CA . ASP A 1 179 ? -19.547 -9.396 7.179 1.00 90.25 179 ASP A CA 1
ATOM 1320 C C . ASP A 1 179 ? -18.620 -8.537 8.055 1.00 90.25 179 ASP A C 1
ATOM 1322 O O . ASP A 1 179 ? -19.069 -7.700 8.842 1.00 90.25 179 ASP A O 1
ATOM 1326 N N . ILE A 1 180 ? -17.304 -8.673 7.861 1.00 90.75 180 ILE A N 1
ATOM 1327 C CA . ILE A 1 180 ? -16.285 -7.983 8.668 1.00 90.75 180 ILE A CA 1
ATOM 1328 C C . ILE A 1 180 ? -16.299 -6.471 8.400 1.00 90.75 180 ILE A C 1
ATOM 1330 O O . ILE A 1 180 ? -16.094 -5.668 9.317 1.00 90.75 180 ILE A O 1
ATOM 1334 N N . GLY A 1 181 ? -16.545 -6.069 7.151 1.00 91.06 181 GLY A N 1
ATOM 1335 C CA . GLY A 1 181 ? -16.395 -4.702 6.657 1.00 91.06 181 GLY A CA 1
ATOM 1336 C C . GLY A 1 181 ? -14.930 -4.250 6.586 1.00 91.06 181 GLY A C 1
ATOM 1337 O O . GLY A 1 181 ? -14.005 -5.004 6.876 1.00 91.06 181 GLY A O 1
ATOM 1338 N N . THR A 1 182 ? -14.701 -2.994 6.203 1.00 94.12 182 THR A N 1
ATOM 1339 C CA . THR A 1 182 ? -13.354 -2.402 6.167 1.00 94.12 182 THR A CA 1
ATOM 1340 C C . THR A 1 182 ? -13.425 -0.891 6.285 1.00 94.12 182 THR A C 1
ATOM 1342 O O . THR A 1 182 ? -14.382 -0.321 5.787 1.00 94.12 182 THR A O 1
ATOM 1345 N N . ASP A 1 183 ? -12.423 -0.222 6.846 1.00 93.81 183 ASP A N 1
ATOM 1346 C CA . ASP A 1 183 ? -12.370 1.245 6.870 1.00 93.81 183 ASP A CA 1
ATOM 1347 C C . ASP A 1 183 ? -11.648 1.789 5.628 1.00 93.81 183 ASP A C 1
ATOM 1349 O O . ASP A 1 183 ? -12.092 2.772 5.027 1.00 93.81 183 ASP A O 1
ATOM 1353 N N . VAL A 1 184 ? -10.596 1.090 5.189 1.00 96.56 184 VAL A N 1
ATOM 1354 C CA . VAL A 1 184 ? -9.794 1.412 3.999 1.00 96.56 184 VAL A CA 1
ATOM 1355 C C . VAL A 1 184 ? -9.606 0.164 3.136 1.00 96.56 184 VAL A C 1
ATOM 1357 O O . VAL A 1 184 ? -9.463 -0.946 3.644 1.00 96.56 184 VAL A O 1
ATOM 1360 N N . VAL A 1 185 ? -9.603 0.327 1.815 1.00 97.75 185 VAL A N 1
ATOM 1361 C CA . VAL A 1 185 ? -9.153 -0.711 0.878 1.00 97.75 185 VAL A CA 1
ATOM 1362 C C . VAL A 1 185 ? -7.767 -0.331 0.372 1.00 97.75 185 VAL A C 1
ATOM 1364 O O . VAL A 1 185 ? -7.548 0.818 -0.009 1.00 97.75 185 VAL A O 1
ATOM 1367 N N . LYS A 1 186 ? -6.842 -1.288 0.332 1.00 98.31 186 LYS A N 1
ATOM 1368 C CA . LYS A 1 186 ? -5.538 -1.145 -0.316 1.00 98.31 186 LYS A CA 1
ATOM 1369 C C . LYS A 1 186 ? -5.425 -2.139 -1.460 1.00 98.31 186 LYS A C 1
ATOM 1371 O O . LYS A 1 186 ? -5.628 -3.330 -1.246 1.00 98.31 186 LYS A O 1
ATOM 1376 N N . THR A 1 187 ? -5.052 -1.691 -2.654 1.00 98.19 187 THR A N 1
ATOM 1377 C CA . THR A 1 187 ? -4.704 -2.597 -3.760 1.00 98.19 187 THR A CA 1
ATOM 1378 C C . THR A 1 187 ? -3.193 -2.657 -3.941 1.00 98.19 187 THR A C 1
ATOM 1380 O O . THR A 1 187 ? -2.527 -1.623 -3.912 1.00 98.19 187 THR A O 1
ATOM 1383 N N . GLY A 1 188 ? -2.655 -3.862 -4.126 1.00 94.94 188 GLY A N 1
ATOM 1384 C CA . GLY A 1 188 ? -1.266 -4.106 -4.524 1.00 94.94 188 GLY A CA 1
ATOM 1385 C C . GLY A 1 188 ? -1.184 -4.656 -5.947 1.00 94.94 188 GLY A C 1
ATOM 1386 O O . GLY A 1 188 ? -1.872 -4.185 -6.846 1.00 94.94 188 GLY A O 1
ATOM 1387 N N . MET A 1 189 ? -0.368 -5.692 -6.154 1.00 91.19 189 MET A N 1
ATOM 1388 C CA . MET A 1 189 ? -0.238 -6.351 -7.458 1.00 91.19 189 MET A CA 1
ATOM 1389 C C . MET A 1 189 ? -1.571 -6.961 -7.934 1.00 91.19 189 MET A C 1
ATOM 1391 O O . MET A 1 189 ? -2.067 -7.922 -7.343 1.00 91.19 189 MET A O 1
ATOM 1395 N N . LEU A 1 190 ? -2.110 -6.427 -9.037 1.00 91.94 190 LEU A N 1
ATOM 1396 C CA . LEU A 1 190 ? -3.319 -6.932 -9.713 1.00 91.94 190 LEU A CA 1
ATOM 1397 C C . LEU A 1 190 ? -3.007 -7.737 -10.987 1.00 91.94 190 LEU A C 1
ATOM 1399 O O . LEU A 1 190 ? -3.824 -8.545 -11.404 1.00 91.94 190 LEU A O 1
ATOM 1403 N N . ALA A 1 191 ? -1.819 -7.557 -11.572 1.00 81.56 191 ALA A N 1
ATOM 1404 C CA . ALA A 1 191 ? -1.245 -8.319 -12.692 1.00 81.56 191 ALA A CA 1
ATOM 1405 C C . ALA A 1 191 ? -1.972 -8.283 -14.058 1.00 81.56 191 ALA A C 1
ATOM 1407 O O . ALA A 1 191 ? -1.288 -8.370 -15.073 1.00 81.56 191 ALA A O 1
ATOM 1408 N N . THR A 1 192 ? -3.302 -8.143 -14.135 1.00 89.94 192 THR A N 1
ATOM 1409 C CA . THR A 1 192 ? -4.040 -8.127 -15.417 1.00 89.94 192 THR A CA 1
ATOM 1410 C C . THR A 1 192 ? -5.236 -7.171 -15.421 1.00 89.94 192 THR A C 1
ATOM 1412 O O . THR A 1 192 ? -5.772 -6.828 -14.363 1.00 89.94 192 THR A O 1
ATOM 1415 N N . SER A 1 193 ? -5.678 -6.751 -16.615 1.00 92.62 193 SER A N 1
ATOM 1416 C CA . SER A 1 193 ? -6.868 -5.900 -16.791 1.00 92.62 193 SER A CA 1
ATOM 1417 C C . SER A 1 193 ? -8.124 -6.567 -16.241 1.00 92.62 193 SER A C 1
ATOM 1419 O O . SER A 1 193 ? -8.957 -5.916 -15.620 1.00 92.62 193 SER A O 1
ATOM 1421 N N . GLU A 1 194 ? -8.248 -7.879 -16.419 1.00 94.69 194 GLU A N 1
ATOM 1422 C CA . GLU A 1 194 ? -9.397 -8.650 -15.959 1.00 94.69 194 GLU A CA 1
ATOM 1423 C C . GLU A 1 194 ? -9.459 -8.696 -14.431 1.00 94.69 194 GLU A C 1
ATOM 1425 O O . GLU A 1 194 ? -10.542 -8.587 -13.857 1.00 94.69 194 GLU A O 1
ATOM 1430 N N . THR A 1 195 ? -8.306 -8.787 -13.758 1.00 95.50 195 THR A N 1
ATOM 1431 C CA . THR A 1 195 ? -8.242 -8.687 -12.295 1.00 95.50 195 THR A CA 1
ATOM 1432 C C . THR A 1 195 ? -8.642 -7.292 -11.828 1.00 95.50 195 THR A C 1
ATOM 1434 O O . THR A 1 195 ? -9.429 -7.176 -10.890 1.00 95.50 195 THR A O 1
ATOM 1437 N N . VAL A 1 196 ? -8.171 -6.228 -12.492 1.00 96.69 196 VAL A N 1
ATOM 1438 C CA . VAL A 1 196 ? -8.590 -4.849 -12.176 1.00 96.69 196 VAL A CA 1
ATOM 1439 C C . VAL A 1 196 ? -10.107 -4.709 -12.311 1.00 96.69 196 VAL A C 1
ATOM 1441 O O . VAL A 1 196 ? -10.758 -4.266 -11.366 1.00 96.69 196 VAL A O 1
ATOM 1444 N N . ALA A 1 197 ? -10.677 -5.150 -13.433 1.00 96.56 197 ALA A N 1
ATOM 1445 C CA . ALA A 1 197 ? -12.114 -5.095 -13.682 1.00 96.56 197 ALA A CA 1
ATOM 1446 C C . ALA A 1 197 ? -12.912 -5.908 -12.645 1.00 96.56 197 ALA A C 1
ATOM 1448 O O . ALA A 1 197 ? -13.930 -5.439 -12.133 1.00 96.56 197 ALA A O 1
ATOM 1449 N N . ALA A 1 198 ? -12.435 -7.101 -12.271 1.00 97.19 198 ALA A N 1
ATOM 1450 C CA . ALA A 1 198 ? -13.061 -7.933 -11.244 1.00 97.19 198 ALA A CA 1
ATOM 1451 C C . ALA A 1 198 ? -13.045 -7.259 -9.861 1.00 97.19 198 ALA A C 1
ATOM 1453 O O . ALA A 1 198 ? -14.063 -7.261 -9.165 1.00 97.19 198 ALA A O 1
ATOM 1454 N N . VAL A 1 199 ? -11.925 -6.636 -9.480 1.00 97.31 199 VAL A N 1
ATOM 1455 C CA . VAL A 1 199 ? -11.802 -5.870 -8.231 1.00 97.31 199 VAL A CA 1
ATOM 1456 C C . VAL A 1 199 ? -12.734 -4.662 -8.245 1.00 97.31 199 VAL A C 1
ATOM 1458 O O . VAL A 1 199 ? -13.506 -4.476 -7.307 1.00 97.31 199 VAL A O 1
ATOM 1461 N N . VAL A 1 200 ? -12.730 -3.872 -9.322 1.00 96.50 200 VAL A N 1
ATOM 1462 C CA . VAL A 1 200 ? -13.615 -2.708 -9.479 1.00 96.50 200 VAL A CA 1
ATOM 1463 C C . VAL A 1 200 ? -15.085 -3.123 -9.404 1.00 96.50 200 VAL A C 1
ATOM 1465 O O . VAL A 1 200 ? -15.869 -2.463 -8.718 1.00 96.50 200 VAL A O 1
ATOM 1468 N N . ALA A 1 201 ? -15.468 -4.226 -10.051 1.00 95.44 201 ALA A N 1
ATOM 1469 C CA . ALA A 1 201 ? -16.819 -4.770 -9.975 1.00 95.44 201 ALA A CA 1
ATOM 1470 C C . ALA A 1 201 ? -17.191 -5.166 -8.538 1.00 95.44 201 ALA A C 1
ATOM 1472 O O . ALA A 1 201 ? -18.225 -4.723 -8.041 1.00 95.44 201 ALA A O 1
ATOM 1473 N N . GLY A 1 202 ? -16.330 -5.920 -7.843 1.00 94.38 202 GLY A N 1
ATOM 1474 C CA . GLY A 1 202 ? -16.551 -6.311 -6.446 1.00 94.38 202 GLY A CA 1
ATOM 1475 C C . GLY A 1 202 ? -16.703 -5.109 -5.509 1.00 94.38 202 GLY A C 1
ATOM 1476 O O . GLY A 1 202 ? -17.651 -5.045 -4.729 1.00 94.38 202 GLY A O 1
ATOM 1477 N N . LEU A 1 203 ? -15.833 -4.103 -5.641 1.00 93.56 203 LEU A N 1
ATOM 1478 C CA . LEU A 1 203 ? -15.909 -2.873 -4.848 1.00 93.56 203 LEU A CA 1
ATOM 1479 C C . LEU A 1 203 ? -17.189 -2.073 -5.133 1.00 93.56 203 LEU A C 1
ATOM 1481 O O . LEU A 1 203 ? -17.804 -1.536 -4.212 1.00 93.56 203 LEU A O 1
ATOM 1485 N N . ARG A 1 204 ? -17.619 -1.981 -6.399 1.00 91.75 204 ARG A N 1
ATOM 1486 C CA . ARG A 1 204 ? -18.845 -1.257 -6.783 1.00 91.75 204 ARG A CA 1
ATOM 1487 C C . ARG A 1 204 ? -20.113 -1.951 -6.296 1.00 91.75 204 ARG A C 1
ATOM 1489 O O . ARG A 1 204 ? -21.038 -1.257 -5.881 1.00 91.75 204 ARG A O 1
ATOM 1496 N N . GLU A 1 205 ? -20.157 -3.279 -6.346 1.00 90.25 205 GLU A N 1
ATOM 1497 C CA . GLU A 1 205 ? -21.299 -4.072 -5.878 1.00 90.25 205 GLU A CA 1
ATOM 1498 C C . GLU A 1 205 ? -21.564 -3.878 -4.380 1.00 90.25 205 GLU A C 1
ATOM 1500 O O . GLU A 1 205 ? -22.722 -3.767 -3.974 1.00 90.25 205 GLU A O 1
ATOM 1505 N N . GLU A 1 206 ? -20.507 -3.779 -3.573 1.00 87.94 206 GLU A N 1
ATOM 1506 C CA . GLU A 1 206 ? -20.617 -3.644 -2.116 1.00 87.94 206 GLU A CA 1
ATOM 1507 C C . GLU A 1 206 ? -20.719 -2.184 -1.643 1.00 87.94 206 GLU A C 1
ATOM 1509 O O . GLU A 1 206 ? -21.207 -1.915 -0.544 1.00 87.94 206 GLU A O 1
ATOM 1514 N N . ARG A 1 207 ? -20.372 -1.211 -2.500 1.00 78.94 207 ARG A N 1
ATOM 1515 C CA . ARG A 1 207 ? -20.391 0.232 -2.182 1.00 78.94 207 ARG A CA 1
ATOM 1516 C C . ARG A 1 207 ? -21.726 0.748 -1.634 1.00 78.94 207 ARG A C 1
ATOM 1518 O O . ARG A 1 207 ? -21.732 1.709 -0.863 1.00 78.94 207 ARG A O 1
ATOM 1525 N N . ASN A 1 208 ? -22.838 0.158 -2.069 1.00 71.81 208 ASN A N 1
ATOM 1526 C CA . ASN A 1 208 ? -24.188 0.576 -1.680 1.00 71.81 208 ASN A CA 1
ATOM 1527 C C . ASN A 1 208 ? -24.794 -0.295 -0.571 1.00 71.81 208 ASN A C 1
ATOM 1529 O O . ASN A 1 208 ? -25.883 0.016 -0.099 1.00 71.81 208 ASN A O 1
ATOM 1533 N N . LYS A 1 209 ? -24.132 -1.393 -0.194 1.00 71.81 209 LYS A N 1
ATOM 1534 C CA . LYS A 1 209 ? -24.664 -2.377 0.759 1.00 71.81 209 LYS A CA 1
ATOM 1535 C C . LYS A 1 209 ? -24.061 -2.234 2.152 1.00 71.81 209 LYS A C 1
ATOM 1537 O O . LYS A 1 209 ? -24.678 -2.658 3.122 1.00 71.81 209 LYS A O 1
ATOM 1542 N N . VAL A 1 210 ? -22.870 -1.644 2.249 1.00 63.34 210 VAL A N 1
ATOM 1543 C CA . VAL A 1 210 ? -22.077 -1.627 3.480 1.00 63.34 210 VAL A CA 1
ATOM 1544 C C . VAL A 1 210 ? -21.878 -0.190 3.955 1.00 63.34 210 VAL A C 1
ATOM 1546 O O . VAL A 1 210 ? -21.159 0.587 3.330 1.00 63.34 210 VAL A O 1
ATOM 1549 N N . GLU A 1 211 ? -22.480 0.166 5.092 1.00 61.66 211 GLU A N 1
ATOM 1550 C CA . GLU A 1 211 ? -22.287 1.487 5.718 1.00 61.66 211 GLU A CA 1
ATOM 1551 C C . GLU A 1 211 ? -20.905 1.640 6.378 1.00 61.66 211 GLU A C 1
ATOM 1553 O O . GLU A 1 211 ? -20.425 2.750 6.592 1.00 61.66 211 GLU A O 1
ATOM 1558 N N . ARG A 1 212 ? -20.236 0.519 6.677 1.00 64.12 212 ARG A N 1
ATOM 1559 C CA . ARG A 1 212 ? -19.000 0.458 7.475 1.00 64.12 212 ARG A CA 1
ATOM 1560 C C . ARG A 1 212 ? -17.701 0.708 6.706 1.00 64.12 212 ARG A C 1
ATOM 1562 O O . ARG A 1 212 ? -16.645 0.509 7.298 1.00 64.12 212 ARG A O 1
ATOM 1569 N N . TRP A 1 213 ? -17.768 1.120 5.438 1.00 72.19 213 TRP A N 1
ATOM 1570 C CA . TRP A 1 213 ? -16.597 1.459 4.624 1.00 72.19 213 TRP A CA 1
ATOM 1571 C C . TRP A 1 213 ? -16.541 2.942 4.282 1.00 72.19 213 TRP A C 1
ATOM 1573 O O . TRP A 1 213 ? -17.420 3.470 3.601 1.00 72.19 213 TRP A O 1
ATOM 1583 N N . ARG A 1 214 ? -15.451 3.614 4.693 1.00 68.62 214 ARG A N 1
ATOM 1584 C CA . ARG A 1 214 ? -15.226 5.059 4.473 1.00 68.62 214 ARG A CA 1
ATOM 1585 C C . ARG A 1 214 ? -14.924 5.412 3.013 1.00 68.62 214 ARG A C 1
ATOM 1587 O O . ARG A 1 214 ? -14.614 6.561 2.714 1.00 68.62 214 ARG A O 1
ATOM 1594 N N . ARG A 1 215 ? -15.021 4.439 2.097 1.00 81.69 215 ARG A N 1
ATOM 1595 C CA . ARG A 1 215 ? -14.742 4.579 0.656 1.00 81.69 215 ARG A CA 1
ATOM 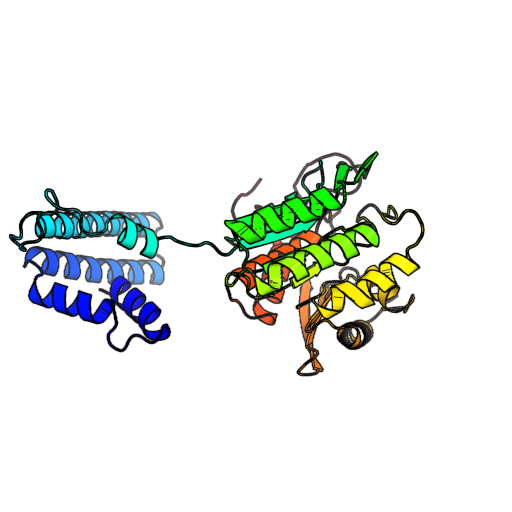1596 C C . ARG A 1 215 ? -13.322 5.059 0.357 1.00 81.69 215 ARG A C 1
ATOM 1598 O O . ARG A 1 215 ? -13.055 5.542 -0.739 1.00 81.69 215 ARG A O 1
ATOM 1605 N N . LEU A 1 216 ? -12.419 4.901 1.323 1.00 94.56 216 LEU A N 1
ATOM 1606 C CA . LEU A 1 216 ? -11.011 5.198 1.146 1.00 94.56 216 LEU A CA 1
ATOM 1607 C C . LEU A 1 216 ? -10.355 4.044 0.393 1.00 94.56 216 LEU A C 1
ATOM 1609 O O . LEU A 1 216 ? -10.502 2.880 0.782 1.00 94.56 216 LEU A O 1
ATOM 1613 N N . LEU A 1 217 ? -9.664 4.384 -0.691 1.00 97.38 217 LEU A N 1
ATOM 1614 C CA . LEU A 1 217 ? -8.967 3.447 -1.561 1.00 97.38 217 LEU A CA 1
ATOM 1615 C C . LEU A 1 217 ? -7.532 3.930 -1.790 1.00 97.38 217 LEU A C 1
ATOM 1617 O O . LEU A 1 217 ? -7.311 4.968 -2.418 1.00 97.38 217 LEU A O 1
ATOM 1621 N N . VAL A 1 218 ? -6.575 3.160 -1.283 1.00 98.62 218 VAL A N 1
ATOM 1622 C CA . VAL A 1 218 ? -5.138 3.336 -1.506 1.00 98.62 218 VAL A CA 1
ATOM 1623 C C . VAL A 1 218 ? -4.710 2.387 -2.620 1.00 98.62 218 VAL A C 1
ATOM 1625 O O . VAL A 1 218 ? -4.863 1.174 -2.493 1.00 98.62 218 VAL A O 1
ATOM 1628 N N . VAL A 1 219 ? -4.175 2.914 -3.715 1.00 98.50 219 VAL A N 1
ATOM 1629 C CA . VAL A 1 219 ? -3.726 2.100 -4.852 1.00 98.50 219 VAL A CA 1
ATOM 1630 C C . VAL A 1 219 ? -2.212 2.178 -4.972 1.00 98.50 219 VAL A C 1
ATOM 1632 O O . VAL A 1 219 ? -1.668 3.231 -5.299 1.00 98.50 219 VAL A O 1
ATOM 1635 N N . ASP A 1 220 ? -1.534 1.052 -4.763 1.00 97.00 220 ASP A N 1
ATOM 1636 C CA . ASP A 1 220 ? -0.135 0.872 -5.154 1.00 97.00 220 ASP A CA 1
ATOM 1637 C C . ASP A 1 220 ? -0.118 0.294 -6.580 1.00 97.00 220 ASP A C 1
ATOM 1639 O O . ASP A 1 220 ? -0.474 -0.877 -6.755 1.00 97.00 220 ASP A O 1
ATOM 1643 N N . PRO A 1 221 ? 0.193 1.091 -7.624 1.00 93.31 221 PRO A N 1
ATOM 1644 C CA . PRO A 1 221 ? 0.047 0.679 -9.019 1.00 93.31 221 PRO A CA 1
ATOM 1645 C C . PRO A 1 221 ? 1.225 -0.204 -9.459 1.00 93.31 221 PRO A C 1
ATOM 1647 O O . PRO A 1 221 ? 1.983 0.149 -10.360 1.00 93.31 221 PRO A O 1
ATOM 1650 N N . VAL A 1 222 ? 1.382 -1.360 -8.812 1.00 87.88 222 VAL A N 1
ATOM 1651 C CA . VAL A 1 222 ? 2.490 -2.292 -9.047 1.00 87.88 222 VAL A CA 1
ATOM 1652 C C . VAL A 1 222 ? 2.438 -2.810 -10.486 1.00 87.88 222 VAL A C 1
ATOM 1654 O O . VAL A 1 222 ? 1.547 -3.580 -10.852 1.00 87.88 222 VAL A O 1
ATOM 1657 N N . MET A 1 223 ? 3.416 -2.400 -11.294 1.00 76.69 223 MET A N 1
ATOM 1658 C CA . MET A 1 223 ? 3.533 -2.773 -12.715 1.00 76.69 223 MET A CA 1
ATOM 1659 C C . MET A 1 223 ? 4.807 -3.559 -13.033 1.00 76.69 223 MET A C 1
ATOM 1661 O O . MET A 1 223 ? 4.863 -4.284 -14.026 1.00 76.69 223 MET A O 1
ATOM 1665 N N . VAL A 1 224 ? 5.828 -3.437 -12.188 1.00 66.56 224 VAL A N 1
ATOM 1666 C CA . VAL A 1 224 ? 7.133 -4.086 -12.347 1.00 66.56 224 VAL A CA 1
ATOM 1667 C C . VAL A 1 224 ? 7.495 -4.712 -11.006 1.00 66.56 224 VAL A C 1
ATOM 1669 O O . VAL A 1 224 ? 7.294 -4.081 -9.968 1.00 66.56 224 VAL A O 1
ATOM 1672 N N . SER A 1 225 ? 7.991 -5.955 -10.988 1.00 61.28 225 SER A N 1
ATOM 1673 C CA . SER A 1 225 ? 8.476 -6.519 -9.727 1.00 61.28 225 SER A CA 1
ATOM 1674 C C . SER A 1 225 ? 9.735 -5.775 -9.282 1.00 61.28 225 SER A C 1
ATOM 1676 O O . SER A 1 225 ? 10.544 -5.350 -10.109 1.00 61.28 225 SER A O 1
ATOM 1678 N N . THR A 1 226 ? 9.962 -5.674 -7.971 1.00 52.22 226 THR A N 1
ATOM 1679 C CA . THR A 1 226 ? 11.225 -5.157 -7.417 1.00 52.22 226 THR A CA 1
ATOM 1680 C C . THR A 1 226 ? 12.433 -5.915 -7.982 1.00 52.22 226 THR A C 1
ATOM 1682 O O . THR A 1 226 ? 13.476 -5.315 -8.222 1.00 52.22 226 THR A O 1
ATOM 1685 N N . SER A 1 227 ? 12.269 -7.206 -8.297 1.00 50.19 227 SER A N 1
ATOM 1686 C CA . SER A 1 227 ? 13.266 -8.084 -8.926 1.00 50.19 227 SER A CA 1
ATOM 1687 C C . SER A 1 227 ? 13.427 -7.902 -10.447 1.00 50.19 227 SER A C 1
ATOM 1689 O O . SER A 1 227 ? 14.053 -8.738 -11.101 1.00 50.19 227 SER A O 1
ATOM 1691 N N . GLY A 1 228 ? 12.844 -6.850 -11.031 1.00 47.62 228 GLY A N 1
ATOM 1692 C CA . GLY A 1 228 ? 13.018 -6.470 -12.437 1.00 47.62 228 GLY A CA 1
ATOM 1693 C C . GLY A 1 228 ? 12.318 -7.375 -13.455 1.00 47.62 228 GLY A C 1
ATOM 1694 O O . GLY A 1 228 ? 12.520 -7.210 -14.656 1.00 47.62 228 GLY A O 1
ATOM 1695 N N . HIS A 1 229 ? 11.491 -8.321 -13.009 1.00 52.34 229 HIS A N 1
ATOM 1696 C CA . HIS A 1 229 ? 10.694 -9.146 -13.907 1.00 52.34 229 HIS A CA 1
ATOM 1697 C C . HIS A 1 229 ? 9.417 -8.387 -14.273 1.00 52.34 229 HIS A C 1
ATOM 1699 O O . HIS A 1 229 ? 8.684 -7.901 -13.405 1.00 52.34 229 HIS A O 1
ATOM 1705 N N . ALA A 1 230 ? 9.141 -8.280 -15.573 1.00 51.38 230 ALA A N 1
ATOM 1706 C CA . ALA A 1 230 ? 7.867 -7.764 -16.046 1.00 51.38 230 ALA A CA 1
ATOM 1707 C C . ALA A 1 230 ? 6.752 -8.688 -15.533 1.00 51.38 230 ALA A C 1
ATOM 1709 O O . ALA A 1 230 ? 6.613 -9.821 -15.989 1.00 51.38 230 ALA A O 1
ATOM 1710 N N . LEU A 1 231 ? 5.970 -8.201 -14.567 1.00 56.53 231 LEU A N 1
ATOM 1711 C CA . LEU A 1 231 ? 4.788 -8.900 -14.052 1.00 56.53 231 LEU A CA 1
ATOM 1712 C C . LEU A 1 231 ? 3.675 -8.975 -15.110 1.00 56.53 231 LEU A C 1
ATOM 1714 O O . LEU A 1 231 ? 2.776 -9.805 -15.015 1.00 56.53 231 LEU A O 1
ATOM 1718 N N . LEU A 1 232 ? 3.756 -8.118 -16.129 1.00 59.28 232 LEU A N 1
ATOM 1719 C CA . LEU A 1 232 ? 2.794 -7.992 -17.213 1.00 59.28 232 LEU A CA 1
ATOM 1720 C C . LEU A 1 232 ? 3.198 -8.900 -18.387 1.00 59.28 232 LEU A C 1
ATOM 1722 O O . LEU A 1 232 ? 4.076 -8.565 -19.185 1.00 59.28 232 LEU A O 1
ATOM 1726 N N . GLN A 1 233 ? 2.543 -10.057 -18.504 1.00 52.12 233 GLN A N 1
ATOM 1727 C CA . GLN A 1 233 ? 2.681 -10.959 -19.650 1.00 52.12 233 GLN A CA 1
ATOM 1728 C C . GLN A 1 233 ? 1.845 -10.448 -20.834 1.00 52.12 233 GLN A C 1
ATOM 1730 O O . GLN A 1 233 ? 0.702 -10.848 -20.998 1.00 52.12 233 GLN A O 1
ATOM 1735 N N . ALA A 1 234 ? 2.426 -9.572 -21.663 1.00 55.00 234 ALA A N 1
ATOM 1736 C CA . ALA A 1 234 ? 1.775 -8.910 -22.806 1.00 55.00 234 ALA A CA 1
ATOM 1737 C C . ALA A 1 234 ? 0.552 -8.032 -22.433 1.00 55.00 234 ALA A C 1
ATOM 1739 O O . ALA A 1 234 ? -0.145 -8.251 -21.454 1.00 55.00 234 ALA A O 1
ATOM 1740 N N . GLY A 1 235 ? 0.298 -6.965 -23.200 1.00 72.06 235 GLY A N 1
ATOM 1741 C CA . GLY A 1 235 ? -0.874 -6.104 -22.963 1.00 72.06 235 GLY A CA 1
ATOM 1742 C C . GLY A 1 235 ? -0.709 -5.007 -21.900 1.00 72.06 235 GLY A C 1
ATOM 1743 O O . GLY A 1 235 ? -1.712 -4.498 -21.410 1.00 72.06 235 GLY A O 1
ATOM 1744 N N . VAL A 1 236 ? 0.525 -4.575 -21.598 1.00 81.62 236 VAL A N 1
ATOM 1745 C CA . VAL A 1 236 ? 0.817 -3.439 -20.689 1.00 81.62 236 VAL A CA 1
ATOM 1746 C C . VAL A 1 236 ? -0.066 -2.222 -20.988 1.00 81.62 236 VAL A C 1
ATOM 1748 O O . VAL A 1 236 ? -0.622 -1.634 -20.072 1.00 81.62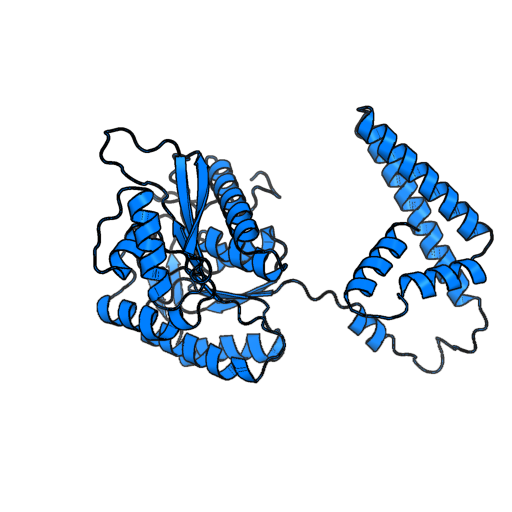 236 VAL A O 1
ATOM 1751 N N . GLY A 1 237 ? -0.248 -1.873 -22.267 1.00 86.06 237 GLY A N 1
ATOM 1752 C CA . GLY A 1 237 ? -1.107 -0.755 -22.665 1.00 86.06 237 GLY A CA 1
ATOM 1753 C C . GLY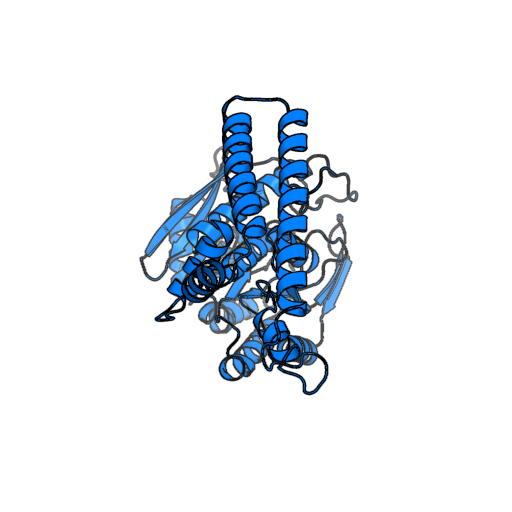 A 1 237 ? -2.561 -0.927 -22.217 1.00 86.06 237 GLY A C 1
ATOM 1754 O O . GLY A 1 237 ? -3.116 -0.019 -21.613 1.00 86.06 237 GLY A O 1
ATOM 1755 N N . ALA A 1 238 ? -3.157 -2.103 -22.438 1.00 89.38 238 ALA A N 1
ATOM 1756 C CA . ALA A 1 238 ? -4.525 -2.379 -21.997 1.00 89.38 238 ALA A CA 1
ATOM 1757 C C . ALA A 1 238 ? -4.642 -2.324 -20.467 1.00 89.38 238 ALA A C 1
ATOM 1759 O O . ALA A 1 238 ? -5.582 -1.729 -19.951 1.00 89.38 238 ALA A O 1
ATOM 1760 N N . PHE A 1 239 ? -3.650 -2.856 -19.747 1.00 90.62 239 PHE A N 1
ATOM 1761 C CA . PHE A 1 239 ? -3.593 -2.789 -18.286 1.00 90.62 239 PHE A CA 1
ATOM 1762 C C . PHE A 1 239 ? -3.547 -1.349 -17.765 1.00 90.62 239 PHE A C 1
ATOM 1764 O O . PHE A 1 239 ? -4.344 -0.979 -16.902 1.00 90.62 239 PHE A O 1
ATOM 1771 N N . LEU A 1 240 ? -2.658 -0.521 -18.324 1.00 92.06 240 LEU A N 1
ATOM 1772 C CA . LEU A 1 240 ? -2.552 0.899 -17.985 1.00 92.06 240 LEU A CA 1
ATOM 1773 C C . LEU A 1 240 ? -3.873 1.631 -18.233 1.00 92.06 240 LEU A C 1
ATOM 1775 O O . LEU A 1 240 ? -4.312 2.407 -17.386 1.00 92.06 240 LEU A O 1
ATOM 1779 N N . GLU A 1 241 ? -4.522 1.374 -19.368 1.00 93.62 241 GLU A N 1
ATOM 1780 C CA . GLU A 1 241 ? -5.800 2.007 -19.693 1.00 93.62 241 GLU A CA 1
ATOM 1781 C C . GLU A 1 241 ? -6.928 1.541 -18.764 1.00 93.62 241 GLU A C 1
ATOM 1783 O O . GLU A 1 241 ? -7.718 2.373 -18.317 1.00 93.62 241 GLU A O 1
ATOM 1788 N N . THR A 1 242 ? -6.978 0.263 -18.373 1.00 95.38 242 THR A N 1
ATOM 1789 C CA . THR A 1 242 ? -7.940 -0.218 -17.365 1.00 95.38 242 THR A CA 1
ATOM 1790 C C . THR A 1 242 ? -7.700 0.441 -16.002 1.00 95.38 242 THR A C 1
ATOM 1792 O O . THR A 1 242 ? -8.654 0.879 -15.360 1.00 95.38 242 THR A O 1
ATOM 1795 N N . LEU A 1 243 ? -6.444 0.591 -15.561 1.00 96.12 243 LEU A N 1
ATOM 1796 C CA . LEU A 1 243 ? -6.134 1.304 -14.315 1.00 96.12 243 LEU A CA 1
ATOM 1797 C C . LEU A 1 243 ? -6.653 2.747 -14.346 1.00 96.12 243 LEU A C 1
ATOM 1799 O O . LEU A 1 243 ? -7.367 3.157 -13.430 1.00 96.12 243 LEU A O 1
ATOM 1803 N N . LYS A 1 244 ? -6.331 3.494 -15.410 1.00 96.06 244 LYS A N 1
ATOM 1804 C CA . LYS A 1 244 ? -6.711 4.907 -15.566 1.00 96.06 244 LYS A CA 1
ATOM 1805 C C . LYS A 1 244 ? -8.218 5.108 -15.695 1.00 96.06 244 LYS A C 1
ATOM 1807 O O . LYS A 1 244 ? -8.752 6.059 -15.138 1.00 96.06 244 LYS A O 1
ATOM 1812 N N . SER A 1 245 ? -8.902 4.244 -16.443 1.00 96.38 245 SER A N 1
ATOM 1813 C CA . SER A 1 245 ? -10.327 4.415 -16.751 1.00 96.38 245 SER A CA 1
ATOM 1814 C C . SER A 1 245 ? -11.263 3.819 -15.699 1.00 96.38 245 SER A C 1
ATOM 1816 O O . SER A 1 245 ? -12.376 4.320 -15.530 1.00 96.38 245 SER A O 1
ATOM 1818 N N . GLU A 1 246 ? -10.834 2.787 -14.965 1.00 96.44 246 GLU A N 1
ATOM 1819 C CA . GLU A 1 246 ? -11.709 2.071 -14.031 1.00 96.44 246 GLU A CA 1
ATOM 1820 C C . GLU A 1 246 ? -11.317 2.220 -12.558 1.00 96.44 246 GLU A C 1
ATOM 1822 O O . GLU A 1 246 ? -12.199 2.474 -11.730 1.00 96.44 246 GLU A O 1
ATOM 1827 N N . LEU A 1 247 ? -10.029 2.071 -12.220 1.00 96.81 247 LEU A N 1
ATOM 1828 C CA . LEU A 1 247 ? -9.567 2.012 -10.827 1.00 96.81 247 LEU A CA 1
ATOM 1829 C C . LEU A 1 247 ? -9.212 3.389 -10.256 1.00 96.81 247 LEU A C 1
ATOM 1831 O O . LEU A 1 247 ? -9.671 3.747 -9.173 1.00 96.81 247 LEU A O 1
ATOM 1835 N N . PHE A 1 248 ? -8.420 4.179 -10.978 1.00 97.50 248 PHE A N 1
ATOM 1836 C CA . PHE A 1 248 ? -7.970 5.506 -10.545 1.00 97.50 248 PHE A CA 1
ATOM 1837 C C . PHE A 1 248 ? -9.111 6.491 -10.247 1.00 97.50 248 PHE A C 1
ATOM 1839 O O . PHE A 1 248 ? -8.997 7.216 -9.259 1.00 97.50 248 PHE A O 1
ATOM 1846 N N . PRO A 1 249 ? -10.249 6.485 -10.972 1.00 95.81 249 PRO A N 1
ATOM 1847 C CA . PRO A 1 249 ? -11.401 7.317 -10.621 1.00 95.81 249 PRO A CA 1
ATOM 1848 C C . PRO A 1 249 ? -12.034 6.980 -9.264 1.00 95.81 249 PRO A C 1
ATOM 1850 O O . PRO A 1 249 ? -12.814 7.772 -8.740 1.00 95.81 249 PRO A O 1
ATOM 1853 N N . LEU A 1 250 ? -11.740 5.803 -8.701 1.00 94.69 250 LEU A N 1
ATOM 1854 C CA . LEU A 1 250 ? -12.183 5.394 -7.367 1.00 94.69 250 LEU A CA 1
ATOM 1855 C C . LEU A 1 250 ? -11.125 5.672 -6.288 1.00 94.69 250 LEU A C 1
ATOM 1857 O O . LEU A 1 250 ? -11.440 5.592 -5.102 1.00 94.69 250 LEU A O 1
ATOM 1861 N N . ALA A 1 251 ? -9.877 5.945 -6.677 1.00 96.94 251 ALA A N 1
ATOM 1862 C CA . ALA A 1 251 ? -8.754 6.030 -5.757 1.00 96.94 251 ALA A CA 1
ATOM 1863 C C . ALA A 1 251 ? -8.808 7.311 -4.918 1.00 96.94 251 ALA A C 1
ATOM 1865 O O . ALA A 1 251 ? -8.952 8.425 -5.424 1.00 96.94 251 ALA A O 1
ATOM 1866 N N . THR A 1 252 ? -8.618 7.161 -3.611 1.00 97.75 252 THR A N 1
ATOM 1867 C CA . THR A 1 252 ? -8.325 8.297 -2.735 1.00 97.75 252 THR A CA 1
ATOM 1868 C C . THR A 1 252 ? -6.895 8.758 -2.955 1.00 97.75 252 THR A C 1
ATOM 1870 O O . THR A 1 252 ? -6.671 9.949 -3.143 1.00 97.75 252 THR A O 1
ATOM 1873 N N . ILE A 1 253 ? -5.951 7.817 -2.967 1.00 98.75 253 ILE A N 1
ATOM 1874 C CA . ILE A 1 253 ? -4.537 8.071 -3.222 1.00 98.75 253 ILE A CA 1
ATOM 1875 C C . ILE A 1 253 ? -3.964 6.974 -4.117 1.00 98.75 253 ILE A C 1
ATOM 1877 O O . ILE A 1 253 ? -4.278 5.796 -3.932 1.00 98.75 253 ILE A O 1
ATOM 1881 N N . ILE A 1 254 ? -3.110 7.359 -5.065 1.00 98.62 254 ILE A N 1
ATOM 1882 C CA . ILE A 1 254 ? -2.218 6.422 -5.758 1.00 98.62 254 ILE A CA 1
ATOM 1883 C C . ILE A 1 254 ? -0.764 6.691 -5.365 1.00 98.62 254 ILE A C 1
ATOM 1885 O O . ILE A 1 254 ? -0.390 7.845 -5.150 1.00 98.62 254 ILE A O 1
ATOM 1889 N N . THR A 1 255 ? 0.059 5.646 -5.281 1.00 97.88 255 THR A N 1
ATOM 1890 C CA . THR A 1 255 ? 1.442 5.746 -4.779 1.00 97.88 255 THR A CA 1
ATOM 1891 C C . THR A 1 255 ? 2.499 5.248 -5.781 1.00 97.88 255 THR A C 1
ATOM 1893 O O . THR A 1 255 ? 3.246 4.329 -5.439 1.00 97.88 255 THR A O 1
ATOM 1896 N N . PRO A 1 256 ? 2.578 5.758 -7.027 1.00 96.06 256 PRO A N 1
ATOM 1897 C CA . PRO A 1 256 ? 3.552 5.281 -8.014 1.00 96.06 256 PRO A CA 1
ATOM 1898 C C . PRO A 1 256 ? 5.000 5.648 -7.649 1.00 96.06 256 PRO A C 1
ATOM 1900 O O . PRO A 1 256 ? 5.271 6.725 -7.123 1.00 96.06 256 PRO A O 1
ATOM 1903 N N . ASN A 1 257 ? 5.961 4.774 -7.953 1.00 93.31 257 ASN A N 1
ATOM 1904 C CA . ASN A 1 257 ? 7.384 5.140 -8.027 1.00 93.31 257 ASN A CA 1
ATOM 1905 C C . ASN A 1 257 ? 7.715 5.849 -9.356 1.00 93.31 257 ASN A C 1
ATOM 1907 O O . ASN A 1 257 ? 6.857 5.963 -10.228 1.00 93.31 257 ASN A O 1
ATOM 1911 N N . LEU A 1 258 ? 8.953 6.327 -9.528 1.00 91.81 258 LEU A N 1
ATOM 1912 C CA . LEU A 1 258 ? 9.369 7.021 -10.757 1.00 91.81 258 LEU A CA 1
ATOM 1913 C C . LEU A 1 258 ? 9.145 6.195 -12.046 1.00 91.81 258 LEU A C 1
ATOM 1915 O O . LEU A 1 258 ? 8.503 6.726 -12.957 1.00 91.81 258 LEU A O 1
ATOM 1919 N N . PRO A 1 259 ? 9.588 4.919 -12.158 1.00 89.94 259 PRO A N 1
ATOM 1920 C CA . PRO A 1 259 ? 9.258 4.089 -13.321 1.00 89.94 259 PRO A CA 1
ATOM 1921 C C . PRO A 1 259 ? 7.752 3.942 -13.570 1.00 89.94 259 PRO A C 1
ATOM 1923 O O . PRO A 1 259 ? 7.297 4.038 -14.709 1.00 89.94 259 PRO A O 1
ATOM 1926 N N . GLU A 1 260 ? 6.964 3.735 -12.516 1.00 92.44 260 GLU A N 1
ATOM 1927 C CA . GLU A 1 260 ? 5.512 3.586 -12.605 1.00 92.44 260 GLU A CA 1
ATOM 1928 C C . GLU A 1 260 ? 4.844 4.885 -13.073 1.00 92.44 260 GLU A C 1
ATOM 1930 O O . GLU A 1 260 ? 4.023 4.863 -13.990 1.00 92.44 260 GLU A O 1
ATOM 1935 N N . ALA A 1 261 ? 5.232 6.028 -12.506 1.00 95.06 261 ALA A N 1
ATOM 1936 C CA . ALA A 1 261 ? 4.742 7.344 -12.902 1.00 95.06 261 ALA A CA 1
ATOM 1937 C C . ALA A 1 261 ? 5.101 7.659 -14.362 1.00 95.06 261 ALA A C 1
ATOM 1939 O O . ALA A 1 261 ? 4.249 8.128 -15.118 1.00 95.06 261 ALA A O 1
ATOM 1940 N N . SER A 1 262 ? 6.330 7.338 -14.782 1.00 93.75 262 SER A N 1
ATOM 1941 C CA . SER A 1 262 ? 6.777 7.472 -16.170 1.00 93.75 262 SER A CA 1
ATOM 1942 C C . SER A 1 262 ? 5.894 6.664 -17.122 1.00 93.75 262 SER A C 1
ATOM 1944 O O . SER A 1 262 ? 5.373 7.215 -18.094 1.00 93.75 262 SER A O 1
ATOM 1946 N N . LEU A 1 263 ? 5.654 5.384 -16.818 1.00 92.19 263 LEU A N 1
ATOM 1947 C CA . LEU A 1 263 ? 4.805 4.502 -17.625 1.00 92.19 263 LEU A CA 1
ATOM 1948 C C . LEU A 1 263 ? 3.356 5.001 -17.704 1.00 92.19 263 LEU A C 1
ATOM 1950 O O . LEU A 1 263 ? 2.787 5.058 -18.796 1.00 92.19 263 LEU A O 1
ATOM 1954 N N . LEU A 1 264 ? 2.773 5.420 -16.578 1.00 94.38 264 LEU A N 1
ATOM 1955 C CA . LEU A 1 264 ? 1.416 5.978 -16.531 1.00 94.38 264 LEU A CA 1
ATOM 1956 C C . LEU A 1 264 ? 1.280 7.243 -17.392 1.00 94.38 264 LEU A C 1
ATOM 1958 O O . LEU A 1 264 ? 0.237 7.448 -18.016 1.00 94.38 264 LEU A O 1
ATOM 1962 N N . LEU A 1 265 ? 2.347 8.042 -17.477 1.00 96.00 265 LEU A N 1
ATOM 1963 C CA . LEU A 1 265 ? 2.437 9.275 -18.264 1.00 96.00 265 LEU A CA 1
ATOM 1964 C C . LEU A 1 265 ? 3.002 9.067 -19.681 1.00 96.00 265 LEU A C 1
ATOM 1966 O O . LEU A 1 265 ? 3.403 10.034 -20.330 1.00 96.00 265 LEU A O 1
ATOM 1970 N N . GLY A 1 266 ? 3.030 7.827 -20.180 1.00 93.31 266 GLY A N 1
ATOM 1971 C CA . GLY A 1 266 ? 3.414 7.530 -21.563 1.00 93.31 266 GLY A CA 1
ATOM 1972 C C . GLY A 1 266 ? 4.922 7.559 -21.826 1.00 93.31 266 GLY A C 1
ATOM 1973 O O . GLY A 1 266 ? 5.343 7.943 -22.913 1.00 93.31 266 GLY A O 1
ATOM 1974 N N . GLY A 1 267 ? 5.738 7.169 -20.845 1.00 90.44 267 GLY A N 1
ATOM 1975 C CA . GLY A 1 267 ? 7.200 7.102 -20.960 1.00 90.44 267 GLY A CA 1
ATOM 1976 C C . GLY A 1 267 ? 7.909 8.434 -20.711 1.00 90.44 267 GLY A C 1
ATOM 1977 O O . GLY A 1 267 ? 9.042 8.626 -21.150 1.00 90.44 267 GLY A O 1
ATOM 1978 N N . ARG A 1 268 ? 7.251 9.377 -20.028 1.00 93.38 268 ARG A N 1
ATOM 1979 C CA . ARG A 1 268 ? 7.835 10.677 -19.679 1.00 93.38 268 ARG A CA 1
ATOM 1980 C C . ARG A 1 268 ? 9.043 10.499 -18.752 1.00 93.38 268 ARG A C 1
ATOM 1982 O O . ARG A 1 268 ? 8.958 9.763 -17.773 1.00 93.38 268 ARG A O 1
ATOM 1989 N N . VAL A 1 269 ? 10.137 11.208 -19.018 1.00 92.50 269 VAL A N 1
ATOM 1990 C CA . VAL A 1 269 ? 11.299 11.258 -18.114 1.00 92.50 269 VAL A CA 1
ATOM 1991 C C . VAL A 1 269 ? 10.966 12.107 -16.883 1.00 92.50 269 VAL A C 1
ATOM 1993 O O . VAL A 1 269 ? 10.392 13.187 -17.015 1.00 92.50 269 VAL A O 1
ATOM 1996 N N . ILE A 1 270 ? 11.306 11.605 -15.695 1.00 92.44 270 ILE A N 1
ATOM 1997 C CA . ILE A 1 270 ? 11.097 12.277 -14.406 1.00 92.44 270 ILE A CA 1
ATOM 1998 C C . ILE A 1 270 ? 12.427 12.229 -13.643 1.00 92.44 270 ILE A C 1
ATOM 2000 O O . ILE A 1 270 ? 12.750 11.217 -13.028 1.00 92.44 270 ILE A O 1
ATOM 2004 N N . ASP A 1 271 ? 13.211 13.301 -13.735 1.00 90.19 271 ASP A N 1
ATOM 2005 C CA . ASP A 1 271 ? 14.619 13.377 -13.301 1.00 90.19 271 ASP A CA 1
ATOM 2006 C C . ASP A 1 271 ? 14.897 14.496 -12.276 1.00 90.19 271 ASP A C 1
ATOM 2008 O O . ASP A 1 271 ? 16.034 14.727 -11.867 1.00 90.19 271 ASP A O 1
ATOM 2012 N N . SER A 1 272 ? 13.853 15.197 -11.833 1.00 91.81 272 SER A N 1
ATOM 2013 C CA . SER A 1 272 ? 13.929 16.287 -10.859 1.00 91.81 272 SER A CA 1
ATOM 2014 C C . SER A 1 272 ? 12.696 16.307 -9.957 1.00 91.81 272 SER A C 1
ATOM 2016 O O . SER A 1 272 ? 11.623 15.850 -10.355 1.00 91.81 272 SER A O 1
ATOM 2018 N N . VAL A 1 273 ? 12.814 16.897 -8.763 1.00 92.94 273 VAL A N 1
ATOM 2019 C CA . VAL A 1 273 ? 11.666 17.114 -7.859 1.00 92.94 273 VAL A CA 1
ATOM 2020 C C . VAL A 1 273 ? 10.578 17.947 -8.550 1.00 92.94 273 VAL A C 1
ATOM 2022 O O . VAL A 1 273 ? 9.402 17.608 -8.477 1.00 92.94 273 VAL A O 1
ATOM 2025 N N . ALA A 1 274 ? 10.960 18.957 -9.336 1.00 94.88 274 ALA A N 1
ATOM 2026 C CA . ALA A 1 274 ? 10.014 19.732 -10.141 1.00 94.88 274 ALA A CA 1
ATOM 2027 C C . ALA A 1 274 ? 9.280 18.866 -11.188 1.00 94.88 274 ALA A C 1
ATOM 2029 O O . ALA A 1 274 ? 8.070 19.005 -11.380 1.00 94.88 274 ALA A O 1
ATOM 2030 N N . ALA A 1 275 ? 9.980 17.930 -11.845 1.00 95.81 275 ALA A N 1
ATOM 2031 C CA . ALA A 1 275 ? 9.342 16.972 -12.746 1.00 95.81 275 ALA A CA 1
ATOM 2032 C C . ALA A 1 275 ? 8.414 16.002 -11.995 1.00 95.81 275 ALA A C 1
ATOM 2034 O O . ALA A 1 275 ? 7.368 15.633 -12.531 1.00 95.81 275 ALA A O 1
ATOM 2035 N N . MET A 1 276 ? 8.753 15.615 -10.759 1.00 96.88 276 MET A N 1
ATOM 2036 C CA . MET A 1 276 ? 7.881 14.807 -9.901 1.00 96.88 276 MET A CA 1
ATOM 2037 C C . MET A 1 276 ? 6.606 15.557 -9.513 1.00 96.88 276 MET A C 1
ATOM 2039 O O . MET A 1 276 ? 5.527 14.977 -9.593 1.00 96.88 276 MET A O 1
ATOM 2043 N N . GLU A 1 277 ? 6.698 16.838 -9.147 1.00 97.69 277 GLU A N 1
ATOM 2044 C CA . GLU A 1 277 ? 5.524 17.676 -8.880 1.00 97.69 277 GLU A CA 1
ATOM 2045 C C . GLU A 1 277 ? 4.606 17.752 -10.100 1.00 97.69 277 GLU A C 1
ATOM 2047 O O . GLU A 1 277 ? 3.395 17.551 -9.983 1.00 97.69 277 GLU A O 1
ATOM 2052 N N . GLN A 1 278 ? 5.171 17.994 -11.288 1.00 97.81 278 GLN A N 1
ATOM 2053 C CA . GLN A 1 278 ? 4.378 18.032 -12.514 1.00 97.81 278 GLN A CA 1
ATOM 2054 C C . GLN A 1 278 ? 3.759 16.665 -12.830 1.00 97.81 278 GLN A C 1
ATOM 2056 O O . GLN A 1 278 ? 2.598 16.592 -13.231 1.00 97.81 278 GLN A O 1
ATOM 2061 N N . ALA A 1 279 ? 4.503 15.577 -12.623 1.00 97.88 279 ALA A N 1
ATOM 2062 C CA . ALA A 1 279 ? 3.981 14.226 -12.782 1.00 97.88 279 ALA A CA 1
ATOM 2063 C C . ALA A 1 279 ? 2.817 13.955 -11.816 1.00 97.88 279 ALA A C 1
ATOM 2065 O O . ALA A 1 279 ? 1.789 13.434 -12.240 1.00 97.88 279 ALA A O 1
ATOM 2066 N N . ALA A 1 280 ? 2.937 14.355 -10.548 1.00 98.25 280 ALA A N 1
ATOM 2067 C CA . ALA A 1 280 ? 1.887 14.188 -9.549 1.00 98.25 280 ALA A CA 1
ATOM 2068 C C . ALA A 1 280 ? 0.605 14.945 -9.940 1.00 98.25 280 ALA A C 1
ATOM 2070 O O . ALA A 1 280 ? -0.485 14.375 -9.889 1.00 98.25 280 ALA A O 1
ATOM 2071 N N . ARG A 1 281 ? 0.734 16.191 -10.417 1.00 97.94 281 ARG A N 1
ATOM 2072 C CA . ARG A 1 281 ? -0.392 17.005 -10.913 1.00 97.94 281 ARG A CA 1
ATOM 2073 C C . ARG A 1 281 ? -1.097 16.361 -12.106 1.00 97.94 281 ARG A C 1
ATOM 2075 O O . ARG A 1 281 ? -2.324 16.271 -12.120 1.00 97.94 281 ARG A O 1
ATOM 2082 N N . ASP A 1 282 ? -0.335 15.882 -13.084 1.00 97.75 282 ASP A N 1
ATOM 2083 C CA . ASP A 1 282 ? -0.894 15.246 -14.281 1.00 97.75 282 ASP A CA 1
ATOM 2084 C C . ASP A 1 282 ? -1.577 13.911 -13.946 1.00 97.75 282 ASP A C 1
ATOM 2086 O O . ASP A 1 282 ? -2.611 13.571 -14.519 1.00 97.75 282 ASP A O 1
ATOM 2090 N N . LEU A 1 283 ? -1.040 13.166 -12.978 1.00 98.12 283 LEU A N 1
ATOM 2091 C CA . LEU A 1 283 ? -1.647 11.934 -12.479 1.00 98.12 283 LEU A CA 1
ATOM 2092 C C . LEU A 1 283 ? -2.936 12.201 -11.684 1.00 98.12 283 LEU A C 1
ATOM 2094 O O . LEU A 1 283 ? -3.891 11.436 -11.815 1.00 98.12 283 LEU A O 1
ATOM 2098 N N . CYS A 1 284 ? -3.023 13.301 -10.926 1.00 97.69 284 CYS A N 1
ATOM 2099 C CA . CYS A 1 284 ? -4.262 13.721 -10.258 1.00 97.69 284 CYS A CA 1
ATOM 2100 C C . CYS A 1 284 ? -5.401 13.943 -11.272 1.00 97.69 284 CYS A C 1
ATOM 2102 O O . CYS A 1 284 ? -6.564 13.634 -10.992 1.00 97.69 284 CYS A O 1
ATOM 2104 N N . ALA A 1 285 ? -5.076 14.426 -12.477 1.00 94.44 285 ALA A N 1
ATOM 2105 C CA . ALA A 1 285 ? -6.049 14.618 -13.554 1.00 94.44 285 ALA A CA 1
ATOM 2106 C C . ALA A 1 285 ? -6.651 13.298 -14.081 1.00 94.44 285 ALA A C 1
ATOM 2108 O O . ALA A 1 285 ? -7.676 13.328 -14.759 1.00 94.44 285 ALA A O 1
ATOM 2109 N N . MET A 1 286 ? -6.072 12.141 -13.736 1.00 95.69 286 MET A N 1
ATOM 2110 C CA . MET A 1 286 ? -6.580 10.817 -14.117 1.00 95.69 286 MET A CA 1
ATOM 2111 C C . MET A 1 286 ? -7.667 10.272 -13.175 1.00 95.69 286 MET A C 1
ATOM 2113 O O . MET A 1 286 ? -8.156 9.166 -13.392 1.00 95.69 286 MET A O 1
ATOM 2117 N N . GLY A 1 287 ? -8.056 11.007 -12.125 1.00 95.44 287 GLY A N 1
ATOM 2118 C CA . GLY A 1 287 ? -9.153 10.609 -11.232 1.00 95.44 287 GLY A CA 1
ATOM 2119 C C . GLY A 1 287 ? -8.850 10.502 -9.731 1.00 95.44 287 GLY A C 1
ATOM 2120 O O . GLY A 1 287 ? -9.778 10.780 -8.962 1.00 95.44 287 GLY A O 1
ATOM 2121 N N . PRO A 1 288 ? -7.623 10.197 -9.265 1.00 97.31 288 PRO A N 1
ATOM 2122 C CA . PRO A 1 288 ? -7.328 10.159 -7.837 1.00 97.31 288 PRO A CA 1
ATOM 2123 C C . PRO A 1 288 ? -7.468 11.541 -7.198 1.00 97.31 288 PRO A C 1
ATOM 2125 O O . PRO A 1 288 ? -7.228 12.562 -7.848 1.00 97.31 288 PRO A O 1
ATOM 2128 N N . ARG A 1 289 ? -7.846 11.593 -5.916 1.00 95.56 289 ARG A N 1
ATOM 2129 C CA . ARG A 1 289 ? -7.793 12.856 -5.159 1.00 95.56 289 ARG A CA 1
ATOM 2130 C C . ARG A 1 289 ? -6.351 13.236 -4.823 1.00 95.56 289 ARG A C 1
ATOM 2132 O O . ARG A 1 289 ? -5.991 14.397 -4.961 1.00 95.56 289 ARG A O 1
ATOM 2139 N N . TRP A 1 290 ? -5.557 12.259 -4.403 1.00 98.62 290 TRP A N 1
ATOM 2140 C CA . TRP A 1 290 ? -4.166 12.434 -4.009 1.00 98.62 290 TRP A CA 1
ATOM 2141 C C . TRP A 1 290 ? -3.243 11.567 -4.865 1.00 98.62 290 TRP A C 1
ATOM 2143 O O . TRP A 1 290 ? -3.596 10.453 -5.261 1.00 98.62 290 TRP A O 1
ATOM 2153 N N . VAL A 1 291 ? -2.031 12.051 -5.112 1.00 98.81 291 VAL A N 1
ATOM 2154 C CA . VAL A 1 291 ? -0.964 11.281 -5.764 1.00 98.81 291 VAL A CA 1
ATOM 2155 C C . VAL A 1 291 ? 0.316 11.451 -4.964 1.00 98.81 291 VAL A C 1
ATOM 2157 O O . VAL A 1 291 ? 0.746 12.579 -4.750 1.00 98.81 291 VAL A O 1
ATOM 2160 N N . LEU A 1 292 ? 0.938 10.343 -4.562 1.00 98.62 292 LEU A N 1
ATOM 2161 C CA . LEU A 1 292 ? 2.267 10.320 -3.953 1.00 98.62 292 LEU A CA 1
ATOM 2162 C C . LEU A 1 292 ? 3.270 9.717 -4.937 1.00 98.62 292 LEU A C 1
ATOM 2164 O O . LEU A 1 292 ? 3.323 8.497 -5.100 1.00 98.62 292 LEU A O 1
ATOM 2168 N N . VAL A 1 293 ? 4.069 10.562 -5.587 1.00 97.69 293 VAL A N 1
ATOM 2169 C CA . VAL A 1 293 ? 5.168 10.104 -6.445 1.00 97.69 293 VAL A CA 1
ATOM 2170 C C . VAL A 1 293 ? 6.379 9.813 -5.565 1.00 97.69 293 VAL A C 1
ATOM 2172 O O . VAL A 1 293 ? 6.957 10.725 -4.973 1.00 97.69 293 VAL A O 1
ATOM 2175 N N . LYS A 1 294 ? 6.760 8.536 -5.482 1.00 94.50 294 LYS A N 1
ATOM 2176 C CA . LYS A 1 294 ? 7.895 8.064 -4.679 1.00 94.50 294 LYS A CA 1
ATOM 2177 C C . LYS A 1 294 ? 9.190 8.286 -5.462 1.00 94.50 294 LYS A C 1
ATOM 2179 O O . LYS A 1 294 ? 9.367 7.664 -6.515 1.00 94.50 294 LYS A O 1
ATOM 2184 N N . GLY A 1 295 ? 10.078 9.152 -4.977 1.00 85.06 295 GLY A N 1
ATOM 2185 C CA . GLY A 1 295 ? 11.297 9.530 -5.702 1.00 85.06 295 GLY A CA 1
ATOM 2186 C C . GLY A 1 295 ? 12.424 8.521 -5.541 1.00 85.06 295 GLY A C 1
ATOM 2187 O O . GLY A 1 295 ? 13.146 8.253 -6.496 1.00 85.06 295 GLY A O 1
ATOM 2188 N N . GLY A 1 296 ? 12.543 7.890 -4.369 1.00 79.62 296 GLY A N 1
ATOM 2189 C CA . GLY A 1 296 ? 13.556 6.862 -4.114 1.00 79.62 296 GLY A CA 1
ATOM 2190 C C . GLY A 1 296 ? 14.963 7.288 -4.563 1.00 79.62 296 GLY A C 1
ATOM 2191 O O . GLY A 1 296 ? 15.561 8.174 -3.964 1.00 79.62 296 GLY A O 1
ATOM 2192 N N . HIS A 1 297 ? 15.472 6.646 -5.622 1.00 62.66 297 HIS A N 1
ATOM 2193 C CA . HIS A 1 297 ? 16.782 6.906 -6.233 1.00 62.66 297 HIS A CA 1
ATOM 2194 C C . HIS A 1 297 ? 16.675 7.898 -7.403 1.00 62.66 297 HIS A C 1
ATOM 2196 O O . HIS A 1 297 ? 17.014 7.541 -8.531 1.00 62.66 297 HIS A O 1
ATOM 2202 N N . LEU A 1 298 ? 16.166 9.109 -7.180 1.00 61.75 298 LEU A N 1
ATOM 2203 C CA . LEU A 1 298 ? 16.156 10.133 -8.226 1.00 61.75 298 LEU A CA 1
ATOM 2204 C C . LEU A 1 298 ? 17.605 10.363 -8.712 1.00 61.75 298 LEU A C 1
ATOM 2206 O O . LEU A 1 298 ? 18.434 10.915 -7.985 1.00 61.75 298 LEU A O 1
ATOM 2210 N N . ASP A 1 299 ? 17.925 9.871 -9.910 1.00 56.88 299 ASP A N 1
ATOM 2211 C CA . ASP A 1 299 ? 19.239 10.023 -10.528 1.00 56.88 299 ASP A CA 1
ATOM 2212 C C . ASP A 1 299 ? 19.251 11.346 -11.291 1.00 56.88 299 ASP A C 1
ATOM 2214 O O . ASP A 1 299 ? 18.675 11.470 -12.370 1.00 56.88 299 ASP A O 1
ATOM 2218 N N . THR A 1 300 ? 19.868 12.362 -10.694 1.00 52.84 300 THR A N 1
ATOM 2219 C CA . THR A 1 300 ? 19.931 13.718 -11.252 1.00 52.84 300 THR A CA 1
ATOM 2220 C C . THR A 1 300 ? 21.008 13.862 -12.334 1.00 52.84 300 THR A C 1
ATOM 2222 O O . THR A 1 300 ? 21.317 14.977 -12.753 1.00 52.84 300 THR A O 1
ATOM 2225 N N . GLY A 1 301 ? 21.630 12.760 -12.780 1.00 44.59 301 GLY A N 1
ATOM 2226 C CA . GLY A 1 301 ? 22.668 12.765 -13.816 1.00 44.59 301 GLY A CA 1
ATOM 2227 C C . GLY A 1 301 ? 24.010 13.358 -13.366 1.00 44.59 301 GLY A C 1
ATOM 2228 O O . GLY A 1 301 ? 24.982 13.336 -14.124 1.00 44.59 301 GLY A O 1
ATOM 2229 N N . ALA A 1 302 ? 24.106 13.853 -12.130 1.00 42.47 302 ALA A N 1
ATOM 2230 C CA . ALA A 1 302 ? 25.375 14.088 -11.461 1.00 42.47 302 ALA A CA 1
ATOM 2231 C C . ALA A 1 302 ? 25.942 12.732 -11.018 1.00 42.47 302 ALA A C 1
ATOM 2233 O O . ALA A 1 302 ? 25.209 11.882 -10.527 1.00 42.47 302 ALA A O 1
ATOM 2234 N N . GLN A 1 303 ? 27.253 12.516 -11.139 1.00 42.06 303 GLN A N 1
ATOM 2235 C CA . GLN A 1 303 ? 27.951 11.258 -10.794 1.00 42.06 303 GLN A CA 1
ATOM 2236 C C . GLN A 1 303 ? 27.893 10.880 -9.290 1.00 42.06 303 GLN A C 1
ATOM 2238 O O . GLN A 1 303 ? 28.639 10.026 -8.814 1.00 42.06 303 GLN A O 1
ATOM 2243 N N . THR A 1 304 ? 26.995 11.508 -8.538 1.00 44.62 304 THR A N 1
ATOM 2244 C CA . THR A 1 304 ? 26.709 11.340 -7.122 1.00 44.62 304 THR A CA 1
ATOM 2245 C C . THR A 1 304 ? 25.195 11.264 -6.963 1.00 44.62 304 THR A C 1
ATOM 2247 O O . THR A 1 304 ? 24.498 12.237 -7.249 1.00 44.62 304 THR A O 1
ATOM 2250 N N . ARG A 1 305 ? 24.694 10.110 -6.503 1.00 55.12 305 ARG A N 1
ATOM 2251 C CA . ARG A 1 305 ? 23.284 9.938 -6.116 1.00 55.12 305 ARG A CA 1
ATOM 2252 C C . ARG A 1 305 ? 22.890 11.025 -5.112 1.00 55.12 305 ARG A C 1
ATOM 2254 O O . ARG A 1 305 ? 23.719 11.407 -4.284 1.00 55.12 305 ARG A O 1
ATOM 2261 N N . SER A 1 306 ? 21.636 11.479 -5.161 1.00 59.50 306 SER A N 1
ATOM 2262 C CA . SER A 1 306 ? 21.076 12.333 -4.107 1.00 59.50 306 SER A CA 1
ATOM 2263 C C . SER A 1 306 ? 21.269 11.672 -2.736 1.00 59.50 306 SER A C 1
ATOM 2265 O O . SER A 1 306 ? 21.042 10.470 -2.590 1.00 59.50 306 SER A O 1
ATOM 2267 N N . ALA A 1 307 ? 21.692 12.451 -1.738 1.00 67.44 307 ALA A N 1
ATOM 2268 C CA . ALA A 1 307 ? 21.808 11.988 -0.353 1.00 67.44 307 ALA A CA 1
ATOM 2269 C C . ALA A 1 307 ? 20.432 11.768 0.310 1.00 67.44 307 ALA A C 1
ATOM 2271 O O . ALA A 1 307 ? 20.342 11.126 1.357 1.00 67.44 307 ALA A O 1
ATOM 2272 N N . GLU A 1 308 ? 19.366 12.279 -0.310 1.00 79.81 308 GLU A N 1
ATOM 2273 C CA . GLU A 1 308 ? 17.999 12.265 0.204 1.00 79.81 308 GLU A CA 1
ATOM 2274 C C . GLU A 1 308 ? 17.037 11.596 -0.783 1.00 79.81 308 GLU A C 1
ATOM 2276 O O . GLU A 1 308 ? 17.163 11.741 -2.003 1.00 79.81 308 GLU A O 1
ATOM 2281 N N . ALA A 1 309 ? 16.064 10.868 -0.232 1.00 85.50 309 ALA A N 1
ATOM 2282 C CA . ALA A 1 309 ? 14.970 10.228 -0.949 1.00 85.50 309 ALA A CA 1
ATOM 2283 C C . ALA A 1 309 ? 13.671 11.030 -0.764 1.00 85.50 309 ALA A C 1
ATOM 2285 O O . ALA A 1 309 ? 12.909 10.781 0.175 1.00 85.50 309 ALA A O 1
ATOM 2286 N N . THR A 1 310 ? 13.415 11.972 -1.669 1.00 92.12 310 THR A N 1
ATOM 2287 C CA . THR A 1 310 ? 12.227 12.839 -1.652 1.00 92.12 310 THR A CA 1
ATOM 2288 C C . THR A 1 310 ? 11.012 12.144 -2.263 1.00 92.12 310 THR A C 1
ATOM 2290 O O . THR A 1 310 ? 11.098 11.621 -3.370 1.00 92.12 310 THR A O 1
ATOM 2293 N N . ASP A 1 311 ? 9.866 12.191 -1.588 1.00 96.25 311 ASP A N 1
ATOM 2294 C CA . ASP A 1 311 ? 8.562 11.831 -2.152 1.00 96.25 311 ASP A CA 1
ATOM 2295 C C . ASP A 1 311 ? 7.672 13.077 -2.257 1.00 96.25 311 ASP A C 1
ATOM 2297 O O . ASP A 1 311 ? 7.727 13.958 -1.399 1.00 96.25 311 ASP A O 1
ATOM 2301 N N . VAL A 1 312 ? 6.846 13.155 -3.306 1.00 98.12 312 VAL A N 1
ATOM 2302 C CA . VAL A 1 312 ? 5.992 14.321 -3.591 1.00 98.12 312 VAL A CA 1
ATOM 2303 C C . VAL A 1 312 ? 4.522 13.929 -3.519 1.00 98.12 312 VAL A C 1
ATOM 2305 O O . VAL A 1 312 ? 4.044 13.154 -4.349 1.00 98.12 312 VAL A O 1
ATOM 2308 N N . LEU A 1 313 ? 3.800 14.483 -2.544 1.00 98.69 313 LEU A N 1
ATOM 2309 C CA . LEU A 1 313 ? 2.354 14.339 -2.386 1.00 98.69 313 LEU A CA 1
ATOM 2310 C C . LEU A 1 313 ? 1.641 15.532 -3.021 1.00 98.69 313 LEU A C 1
ATOM 2312 O O . LEU A 1 313 ? 1.857 16.663 -2.599 1.00 98.69 313 LEU A O 1
ATOM 2316 N N . CYS A 1 314 ? 0.754 15.290 -3.979 1.00 98.62 314 CYS A N 1
ATOM 2317 C CA . CYS A 1 314 ? -0.089 16.317 -4.583 1.00 98.62 314 CYS A CA 1
ATOM 2318 C C . CYS A 1 314 ? -1.559 16.106 -4.213 1.00 98.62 314 CYS A C 1
ATOM 2320 O O . CYS A 1 314 ? -2.075 14.992 -4.324 1.00 98.62 314 CYS A O 1
ATOM 2322 N N . ASP A 1 315 ? -2.228 17.187 -3.815 1.00 97.81 315 ASP A N 1
ATOM 2323 C CA . ASP A 1 315 ? -3.680 17.252 -3.659 1.00 97.81 315 ASP A CA 1
ATOM 2324 C C . ASP A 1 315 ? -4.320 17.826 -4.921 1.00 97.81 315 ASP A C 1
ATOM 2326 O O . ASP A 1 315 ? -4.025 18.955 -5.321 1.00 97.81 315 ASP A O 1
ATOM 2330 N N . ARG A 1 316 ? -5.251 17.097 -5.532 1.00 96.88 316 ARG A N 1
ATOM 2331 C CA . ARG A 1 316 ? -6.010 17.605 -6.676 1.00 96.88 316 ARG A CA 1
ATOM 2332 C C . ARG A 1 316 ? -6.912 18.784 -6.310 1.00 96.88 316 ARG A C 1
ATOM 2334 O O . ARG A 1 316 ? -7.129 19.643 -7.158 1.00 96.88 316 ARG A O 1
ATOM 2341 N N . GLU A 1 317 ? -7.484 18.809 -5.105 1.00 94.50 317 GLU A N 1
ATOM 2342 C CA . GLU A 1 317 ? -8.465 19.838 -4.728 1.00 94.50 317 GLU A CA 1
ATOM 2343 C C . GLU A 1 317 ? -7.803 21.201 -4.529 1.00 94.50 317 GLU A C 1
ATOM 2345 O O . GLU A 1 317 ? -8.297 22.208 -5.032 1.00 94.50 317 GLU A O 1
ATOM 2350 N N . THR A 1 318 ? -6.675 21.230 -3.822 1.00 95.69 318 THR A N 1
ATOM 2351 C CA . THR A 1 318 ? -5.942 22.473 -3.545 1.00 95.69 318 THR A CA 1
ATOM 2352 C C . THR A 1 318 ? -4.847 22.768 -4.569 1.00 95.69 318 THR A C 1
ATOM 2354 O O . THR A 1 318 ? -4.402 23.909 -4.683 1.00 95.69 318 THR A O 1
ATOM 2357 N N . GLY A 1 319 ? -4.386 21.760 -5.313 1.00 92.94 319 GLY A N 1
ATOM 2358 C CA . GLY A 1 319 ? -3.222 21.867 -6.188 1.00 92.94 319 GLY A CA 1
ATOM 2359 C C . GLY A 1 319 ? -1.904 22.031 -5.424 1.00 92.94 319 GLY A C 1
ATOM 2360 O O . GLY A 1 319 ? -0.897 22.402 -6.030 1.00 92.94 319 GLY A O 1
ATOM 2361 N N . LEU A 1 320 ? -1.878 21.809 -4.110 1.00 95.81 320 LEU A N 1
ATOM 2362 C CA . LEU A 1 320 ? -0.658 21.923 -3.316 1.00 95.81 320 LEU A CA 1
ATOM 2363 C C . LEU A 1 320 ? 0.179 20.646 -3.433 1.00 95.81 320 LEU A C 1
ATOM 2365 O O . LEU A 1 320 ? -0.360 19.539 -3.423 1.00 95.81 320 LEU A O 1
ATOM 2369 N N . CYS A 1 321 ? 1.497 20.823 -3.537 1.00 97.50 321 CYS A N 1
ATOM 2370 C CA . CYS A 1 321 ? 2.476 19.745 -3.441 1.00 97.50 321 CYS A CA 1
ATOM 2371 C C . CYS A 1 321 ? 3.206 19.852 -2.098 1.00 97.50 321 CYS A C 1
ATOM 2373 O O . CYS A 1 321 ? 3.633 20.940 -1.716 1.00 97.50 321 CYS A O 1
ATOM 2375 N N . GLN A 1 322 ? 3.334 18.734 -1.389 1.00 97.88 322 GLN A N 1
ATOM 2376 C CA . GLN A 1 322 ? 4.097 18.605 -0.148 1.00 97.88 322 GLN A CA 1
ATOM 2377 C C . GLN A 1 322 ? 5.215 17.586 -0.344 1.00 97.88 322 GLN A C 1
ATOM 2379 O O . GLN A 1 322 ? 5.015 16.570 -1.015 1.00 97.88 322 GLN A O 1
ATOM 2384 N N . HIS A 1 323 ? 6.387 17.863 0.224 1.00 97.00 323 HIS A N 1
ATOM 2385 C CA . HIS A 1 323 ? 7.578 17.032 0.070 1.00 97.00 323 HIS A CA 1
ATOM 2386 C C . HIS A 1 323 ? 7.887 16.304 1.371 1.00 97.00 323 HIS A C 1
ATOM 2388 O O . HIS A 1 323 ? 7.822 16.891 2.450 1.00 97.00 323 HIS A O 1
ATOM 2394 N N . PHE A 1 324 ? 8.237 15.028 1.248 1.00 95.94 324 PHE A N 1
ATOM 2395 C CA . PHE A 1 324 ? 8.625 14.174 2.362 1.00 95.94 324 PHE A CA 1
ATOM 2396 C C . PHE A 1 324 ? 10.024 13.631 2.097 1.00 95.94 324 PHE A C 1
ATOM 2398 O O . PHE A 1 324 ? 10.228 12.836 1.178 1.00 95.94 324 PHE A O 1
ATOM 2405 N N . GLU A 1 325 ? 10.987 14.077 2.893 1.00 91.88 325 GLU A N 1
ATOM 2406 C CA . GLU A 1 325 ? 12.406 13.777 2.719 1.00 91.88 325 GLU A CA 1
ATOM 2407 C C . GLU A 1 325 ? 12.888 12.822 3.809 1.00 91.88 325 GLU A C 1
ATOM 2409 O O . GLU A 1 325 ? 12.487 12.899 4.970 1.00 91.88 325 GLU A O 1
ATOM 2414 N N . SER A 1 326 ? 13.758 11.895 3.424 1.00 87.44 326 SER A N 1
ATOM 2415 C CA . SER A 1 326 ? 14.471 11.016 4.345 1.00 87.44 326 SER A CA 1
ATOM 2416 C C . SER A 1 326 ? 15.881 10.781 3.822 1.00 87.44 326 SER A C 1
ATOM 2418 O O . SER A 1 326 ? 16.111 10.821 2.610 1.00 87.44 326 SER A O 1
ATOM 2420 N N . SER A 1 327 ? 16.824 10.466 4.709 1.00 86.00 327 SER A N 1
ATOM 2421 C CA . SER A 1 327 ? 18.159 10.046 4.282 1.00 86.00 327 SER A CA 1
ATOM 2422 C C . SER A 1 327 ? 18.072 8.822 3.370 1.00 86.00 327 SER A C 1
ATOM 2424 O O . SER A 1 327 ? 17.307 7.888 3.628 1.00 86.00 327 SER A O 1
ATOM 2426 N N . PHE A 1 328 ? 18.856 8.821 2.295 1.00 83.94 328 PHE A N 1
ATOM 2427 C CA . PHE A 1 328 ? 18.952 7.675 1.407 1.00 83.94 328 PHE A CA 1
ATOM 2428 C C . PHE A 1 328 ? 19.797 6.570 2.064 1.00 83.94 328 PHE A C 1
ATOM 2430 O O . PHE A 1 328 ? 20.952 6.790 2.428 1.00 83.94 328 PHE A O 1
ATOM 2437 N N . ILE A 1 329 ? 19.237 5.364 2.193 1.00 81.94 329 ILE A N 1
ATOM 2438 C CA . ILE A 1 329 ? 19.906 4.224 2.833 1.00 81.94 329 ILE A CA 1
ATOM 2439 C C . ILE A 1 329 ? 20.388 3.254 1.755 1.00 81.94 329 ILE A C 1
ATOM 2441 O O . ILE A 1 329 ? 19.595 2.685 1.004 1.00 81.94 329 ILE A O 1
ATOM 2445 N N . VAL A 1 330 ? 21.704 3.042 1.686 1.00 81.06 330 VAL A N 1
ATOM 2446 C CA . VAL A 1 330 ? 22.313 2.087 0.752 1.00 81.06 330 VAL A CA 1
ATOM 2447 C C . VAL A 1 330 ? 22.175 0.674 1.320 1.00 81.06 330 VAL A C 1
ATOM 2449 O O . VAL A 1 330 ? 22.946 0.270 2.184 1.00 81.06 330 VAL A O 1
ATOM 2452 N N . THR A 1 331 ? 21.204 -0.091 0.822 1.00 81.50 331 THR A N 1
ATOM 2453 C CA . THR A 1 331 ? 21.002 -1.501 1.194 1.00 81.50 331 THR A CA 1
ATOM 2454 C C . THR A 1 331 ? 20.354 -2.292 0.054 1.00 81.50 331 THR A C 1
ATOM 2456 O O . THR A 1 331 ? 19.639 -1.736 -0.780 1.00 81.50 331 THR A O 1
ATOM 2459 N N . SER A 1 332 ? 20.599 -3.603 0.013 1.00 79.25 332 SER A N 1
ATOM 2460 C CA . SER A 1 332 ? 19.893 -4.560 -0.854 1.00 79.25 332 SER A CA 1
ATOM 2461 C C . SER A 1 332 ? 18.541 -5.002 -0.274 1.00 79.25 332 SER A C 1
ATOM 2463 O O . SER A 1 332 ? 17.746 -5.639 -0.968 1.00 79.25 332 SER A O 1
ATOM 2465 N N . HIS A 1 333 ? 18.254 -4.651 0.982 1.00 81.19 333 HIS A N 1
ATOM 2466 C CA . HIS A 1 333 ? 17.037 -5.013 1.709 1.00 81.19 333 HIS A CA 1
ATOM 2467 C C . HIS A 1 333 ? 15.896 -4.022 1.446 1.00 81.19 333 HIS A C 1
ATOM 2469 O O . HIS A 1 333 ? 15.437 -3.313 2.336 1.00 81.19 333 HIS A O 1
ATOM 2475 N N . THR A 1 334 ? 15.476 -3.926 0.186 1.00 80.50 334 THR A N 1
ATOM 2476 C CA . THR A 1 334 ? 14.414 -3.005 -0.268 1.00 80.50 334 THR A CA 1
ATOM 2477 C C . THR A 1 334 ? 13.213 -3.740 -0.864 1.00 80.50 334 THR A C 1
ATOM 2479 O O . THR A 1 334 ? 12.327 -3.141 -1.479 1.00 80.50 334 THR A O 1
ATOM 2482 N N . HIS A 1 335 ? 13.150 -5.066 -0.696 1.00 81.75 335 HIS A N 1
ATOM 2483 C CA . HIS A 1 335 ? 12.013 -5.832 -1.187 1.00 81.75 335 HIS A CA 1
ATOM 2484 C C . HIS A 1 335 ? 10.749 -5.455 -0.406 1.00 81.75 335 HIS A C 1
ATOM 2486 O O . HIS A 1 335 ? 10.733 -5.476 0.823 1.00 81.75 335 HIS A O 1
ATOM 2492 N N . GLY A 1 336 ? 9.691 -5.086 -1.131 1.00 83.62 336 GLY A N 1
ATOM 2493 C CA . GLY A 1 336 ? 8.403 -4.716 -0.543 1.00 83.62 336 GLY A CA 1
ATOM 2494 C C . GLY A 1 336 ? 8.283 -3.275 -0.039 1.00 83.62 336 GLY A C 1
ATOM 2495 O O . GLY A 1 336 ? 7.266 -2.959 0.579 1.00 83.62 336 GLY A O 1
ATOM 2496 N N . THR A 1 337 ? 9.241 -2.379 -0.321 1.00 88.94 337 THR A N 1
ATOM 2497 C CA . THR A 1 337 ? 9.172 -0.956 0.085 1.00 88.94 337 THR A CA 1
ATOM 2498 C C . THR A 1 337 ? 7.871 -0.274 -0.350 1.00 88.94 337 THR A C 1
ATOM 2500 O O . THR A 1 337 ? 7.217 0.375 0.463 1.00 88.94 337 THR A O 1
ATOM 2503 N N . GLY A 1 338 ? 7.450 -0.464 -1.607 1.00 89.62 338 GLY A N 1
ATOM 2504 C CA . GLY A 1 338 ? 6.208 0.120 -2.132 1.00 89.62 338 GLY A CA 1
ATOM 2505 C C . GLY A 1 338 ? 4.955 -0.382 -1.409 1.00 89.62 338 GLY A C 1
ATOM 2506 O O . GLY A 1 338 ? 4.173 0.425 -0.909 1.00 89.62 338 GLY A O 1
ATOM 2507 N N . CYS A 1 339 ? 4.825 -1.706 -1.275 1.00 92.00 339 CYS A N 1
ATOM 2508 C CA . CYS A 1 339 ? 3.693 -2.334 -0.592 1.00 92.00 339 CYS A CA 1
ATOM 2509 C C . CYS A 1 339 ? 3.602 -1.891 0.871 1.00 92.00 339 CYS A C 1
ATOM 2511 O O . CYS A 1 339 ? 2.525 -1.547 1.347 1.00 92.00 339 CYS A O 1
ATOM 2513 N N . THR A 1 340 ? 4.751 -1.829 1.544 1.00 96.12 340 THR A N 1
ATOM 2514 C CA . THR A 1 340 ? 4.862 -1.407 2.943 1.00 96.12 340 THR A CA 1
ATOM 2515 C C . THR A 1 340 ? 4.411 0.041 3.113 1.00 96.12 340 THR A C 1
ATOM 2517 O O . THR A 1 340 ? 3.577 0.305 3.972 1.00 96.12 340 THR A O 1
ATOM 2520 N N . LEU A 1 341 ? 4.880 0.966 2.264 1.00 97.31 341 LEU A N 1
ATOM 2521 C CA . LEU A 1 341 ? 4.476 2.375 2.319 1.00 97.31 341 LEU A CA 1
ATOM 2522 C C . LEU A 1 341 ? 2.965 2.541 2.116 1.00 97.31 341 LEU A C 1
ATOM 2524 O O . LEU A 1 341 ? 2.297 3.192 2.917 1.00 97.31 341 LEU A O 1
ATOM 2528 N N . ALA A 1 342 ? 2.418 1.930 1.062 1.00 98.00 342 ALA A N 1
ATOM 2529 C CA . ALA A 1 342 ? 0.996 2.024 0.745 1.00 98.00 342 ALA A CA 1
ATOM 2530 C C . ALA A 1 342 ? 0.117 1.426 1.856 1.00 98.00 342 ALA A C 1
ATOM 2532 O O . ALA A 1 342 ? -0.908 2.000 2.220 1.00 98.00 342 ALA A O 1
ATOM 2533 N N . SER A 1 343 ? 0.528 0.298 2.435 1.00 98.38 343 SER A N 1
ATOM 2534 C CA . SER A 1 343 ? -0.200 -0.348 3.530 1.00 98.38 343 SER A CA 1
ATOM 2535 C C . SER A 1 343 ? -0.092 0.421 4.845 1.00 98.38 343 SER A C 1
ATOM 2537 O O . SER A 1 343 ? -1.081 0.516 5.570 1.00 98.38 343 SER A O 1
ATOM 2539 N N . SER A 1 344 ? 1.050 1.053 5.125 1.00 98.50 344 SER A N 1
ATOM 2540 C CA . SER A 1 344 ? 1.195 1.979 6.250 1.00 98.50 344 SER A CA 1
ATOM 2541 C C . SER A 1 344 ? 0.272 3.192 6.110 1.00 98.50 344 SER A C 1
ATOM 2543 O O . SER A 1 344 ? -0.456 3.505 7.050 1.00 98.50 344 SER A O 1
ATOM 2545 N N . ILE A 1 345 ? 0.201 3.810 4.923 1.00 98.75 345 ILE A N 1
ATOM 2546 C CA . ILE A 1 345 ? -0.766 4.886 4.638 1.00 98.75 345 ILE A CA 1
ATOM 2547 C C . ILE A 1 345 ? -2.197 4.387 4.876 1.00 98.75 345 ILE A C 1
ATOM 2549 O O . ILE A 1 345 ? -2.966 5.035 5.581 1.00 98.75 345 ILE A O 1
ATOM 2553 N N . ALA A 1 346 ? -2.555 3.215 4.342 1.00 98.56 346 ALA A N 1
ATOM 2554 C CA . ALA A 1 346 ? -3.895 2.654 4.505 1.00 98.56 346 ALA A CA 1
ATOM 2555 C C . ALA A 1 346 ? -4.267 2.423 5.979 1.00 98.56 346 ALA A C 1
ATOM 2557 O O . ALA A 1 346 ? -5.371 2.775 6.395 1.00 98.56 346 ALA A O 1
ATOM 2558 N N . ALA A 1 347 ? -3.349 1.885 6.783 1.00 98.06 347 ALA A N 1
ATOM 2559 C CA . ALA A 1 347 ? -3.567 1.645 8.206 1.00 98.06 347 ALA A CA 1
ATOM 2560 C C . ALA A 1 347 ? -3.716 2.948 9.012 1.00 98.06 347 ALA A C 1
ATOM 2562 O O . ALA A 1 347 ? -4.589 3.052 9.875 1.00 98.06 347 ALA A O 1
ATOM 2563 N N . LEU A 1 348 ? -2.907 3.965 8.711 1.00 98.06 348 LEU A N 1
ATOM 2564 C CA . LEU A 1 348 ? -2.967 5.271 9.375 1.00 98.06 348 LEU A CA 1
ATOM 2565 C C . LEU A 1 348 ? -4.245 6.042 8.996 1.00 98.06 348 LEU A C 1
ATOM 2567 O O . LEU A 1 348 ? -4.893 6.631 9.861 1.00 98.06 348 LEU A O 1
ATOM 2571 N N . LEU A 1 349 ? -4.688 5.943 7.740 1.00 97.19 349 LEU A N 1
ATOM 2572 C CA . LEU A 1 349 ? -5.988 6.466 7.306 1.00 97.19 349 LEU A CA 1
ATOM 2573 C C . LEU A 1 349 ? -7.161 5.723 7.963 1.00 97.19 349 LEU A C 1
ATOM 2575 O O . LEU A 1 349 ? -8.148 6.350 8.351 1.00 97.19 349 LEU A O 1
ATOM 2579 N N . ALA A 1 350 ? -7.063 4.400 8.141 1.00 95.19 350 ALA A N 1
ATOM 2580 C CA . ALA A 1 350 ? -8.077 3.619 8.854 1.00 95.19 350 ALA A CA 1
ATOM 2581 C C . ALA A 1 350 ? -8.213 4.076 10.315 1.00 95.19 350 ALA A C 1
ATOM 2583 O O . ALA A 1 350 ? -9.311 4.074 10.867 1.00 95.19 350 ALA A O 1
ATOM 2584 N N . ARG A 1 351 ? -7.113 4.545 10.915 1.00 92.69 351 ARG A N 1
ATOM 2585 C CA . ARG A 1 351 ? -7.082 5.173 12.244 1.00 92.69 351 ARG A CA 1
ATOM 2586 C C . ARG A 1 351 ? -7.631 6.598 12.285 1.00 92.69 351 ARG A C 1
ATOM 2588 O O . ARG A 1 351 ? -7.732 7.166 13.367 1.00 92.69 351 ARG A O 1
ATOM 2595 N N . GLY A 1 352 ? -7.996 7.166 11.139 1.00 92.81 352 GLY A N 1
ATOM 2596 C CA . GLY A 1 352 ? -8.568 8.504 11.037 1.00 92.81 352 GLY A CA 1
ATOM 2597 C C . GLY A 1 352 ? -7.550 9.639 10.966 1.00 92.81 352 GLY A C 1
ATOM 2598 O O . GLY A 1 352 ? -7.959 10.781 11.145 1.00 92.81 352 GLY A O 1
ATOM 2599 N N . MET A 1 353 ? -6.270 9.351 10.702 1.00 95.38 353 MET A N 1
ATOM 2600 C CA . MET A 1 353 ? -5.276 10.403 10.449 1.00 95.38 353 MET A CA 1
ATOM 2601 C C . MET A 1 353 ? -5.572 11.145 9.145 1.00 95.38 353 MET A C 1
ATOM 2603 O O . MET A 1 353 ? -6.169 10.586 8.217 1.00 95.38 353 MET A O 1
ATOM 2607 N N . ASP A 1 354 ? -5.130 12.399 9.065 1.00 96.19 354 ASP A N 1
ATOM 2608 C CA . ASP A 1 354 ? -5.165 13.145 7.813 1.00 96.19 354 ASP A CA 1
ATOM 2609 C C . ASP A 1 354 ? -4.142 12.599 6.802 1.00 96.19 354 ASP A C 1
ATOM 2611 O O . ASP A 1 354 ? -3.227 11.848 7.141 1.00 96.19 354 ASP A O 1
ATOM 2615 N N . MET A 1 355 ? -4.316 12.951 5.525 1.00 97.62 355 MET A N 1
ATOM 2616 C CA . MET A 1 355 ? -3.509 12.384 4.442 1.00 97.62 355 MET A CA 1
ATOM 2617 C C . MET A 1 355 ? -2.021 12.734 4.557 1.00 97.62 355 MET A C 1
ATOM 2619 O O . MET A 1 355 ? -1.179 11.869 4.321 1.00 97.62 355 MET A O 1
ATOM 2623 N N . ALA A 1 356 ? -1.687 13.981 4.896 1.00 97.62 356 ALA A N 1
ATOM 2624 C CA . ALA A 1 356 ? -0.298 14.422 4.964 1.00 97.62 356 ALA A CA 1
ATOM 2625 C C . ALA A 1 356 ? 0.411 13.790 6.168 1.00 97.62 356 ALA A C 1
ATOM 2627 O O . ALA A 1 356 ? 1.520 13.274 6.022 1.00 97.62 356 ALA A O 1
ATOM 2628 N N . GLU A 1 357 ? -0.256 13.743 7.325 1.00 97.88 357 GLU A N 1
ATOM 2629 C CA . GLU A 1 357 ? 0.246 13.047 8.510 1.00 97.88 357 GLU A CA 1
ATOM 2630 C C . GLU A 1 357 ? 0.428 11.545 8.244 1.00 97.88 357 GLU A C 1
ATOM 2632 O O . GLU A 1 357 ? 1.475 10.980 8.571 1.00 97.88 357 GLU A O 1
ATOM 2637 N N . ALA A 1 358 ? -0.552 10.893 7.606 1.00 98.38 358 ALA A N 1
ATOM 2638 C CA . ALA A 1 358 ? -0.475 9.474 7.268 1.00 98.38 358 ALA A CA 1
ATOM 2639 C C . ALA A 1 358 ? 0.707 9.169 6.333 1.00 98.38 358 ALA A C 1
ATOM 2641 O O . ALA A 1 358 ? 1.429 8.197 6.553 1.00 98.38 358 ALA A O 1
ATOM 2642 N N . VAL A 1 359 ? 0.936 10.003 5.312 1.00 98.50 359 VAL A N 1
ATOM 2643 C CA . VAL A 1 359 ? 2.074 9.862 4.390 1.00 98.50 359 VAL A CA 1
ATOM 2644 C C . VAL A 1 359 ? 3.404 10.088 5.107 1.00 98.50 359 VAL A C 1
ATOM 2646 O O . VAL A 1 359 ? 4.310 9.267 4.952 1.00 98.50 359 VAL A O 1
ATOM 2649 N N . GLY A 1 360 ? 3.514 11.135 5.929 1.00 97.94 360 GLY A N 1
ATOM 2650 C CA . GLY A 1 360 ? 4.729 11.428 6.693 1.00 97.94 360 GLY A CA 1
ATOM 2651 C C . GLY A 1 360 ? 5.116 10.286 7.632 1.00 97.94 360 GLY A C 1
ATOM 2652 O O . GLY A 1 360 ? 6.216 9.744 7.533 1.00 97.94 360 GLY A O 1
ATOM 2653 N N . ARG A 1 361 ? 4.176 9.820 8.463 1.00 97.81 361 ARG A N 1
ATOM 2654 C CA . ARG A 1 361 ? 4.407 8.692 9.382 1.00 97.81 361 ARG A CA 1
ATOM 2655 C C . ARG A 1 361 ? 4.700 7.380 8.649 1.00 97.81 361 ARG A C 1
ATOM 2657 O O . ARG A 1 361 ? 5.501 6.576 9.123 1.00 97.81 361 ARG A O 1
ATOM 2664 N N . ALA A 1 362 ? 4.076 7.140 7.494 1.00 97.88 362 ALA A N 1
ATOM 2665 C CA . ALA A 1 362 ? 4.372 5.962 6.681 1.00 97.88 362 ALA A CA 1
ATOM 2666 C C . ALA A 1 362 ? 5.794 6.012 6.094 1.00 97.88 362 ALA A C 1
ATOM 2668 O O . ALA A 1 362 ? 6.494 4.998 6.093 1.00 97.88 362 ALA A O 1
ATOM 2669 N N . LYS A 1 363 ? 6.244 7.187 5.634 1.00 96.12 363 LYS A N 1
ATOM 2670 C CA . LYS A 1 363 ? 7.612 7.408 5.143 1.00 96.12 363 LYS A CA 1
ATOM 2671 C C . LYS A 1 363 ? 8.647 7.200 6.246 1.00 96.12 363 LYS A C 1
ATOM 2673 O O . LYS A 1 363 ? 9.649 6.520 6.012 1.00 96.12 363 LYS A O 1
ATOM 2678 N N . GLU A 1 364 ? 8.393 7.727 7.441 1.00 95.75 364 GLU A N 1
ATOM 2679 C CA . GLU A 1 364 ? 9.225 7.497 8.627 1.00 95.75 364 GLU A CA 1
ATOM 2680 C C . GLU A 1 364 ? 9.310 6.004 8.964 1.00 95.75 364 GLU A C 1
ATOM 2682 O O . GLU A 1 364 ? 10.407 5.464 9.116 1.00 95.75 364 GLU A O 1
ATOM 2687 N N . TYR A 1 365 ? 8.164 5.313 8.998 1.00 95.88 365 TYR A N 1
ATOM 2688 C CA . TYR A 1 365 ? 8.105 3.879 9.278 1.00 95.88 365 TYR A CA 1
ATOM 2689 C C . TYR A 1 365 ? 8.925 3.053 8.282 1.00 95.88 365 TYR A C 1
ATOM 2691 O O . TYR A 1 365 ? 9.721 2.207 8.687 1.00 95.88 365 TYR A O 1
ATOM 2699 N N . VAL A 1 366 ? 8.762 3.314 6.983 1.00 94.56 366 VAL A N 1
ATOM 2700 C CA . VAL A 1 366 ? 9.503 2.614 5.926 1.00 94.56 366 VAL A CA 1
ATOM 2701 C C . VAL A 1 366 ? 10.998 2.912 6.007 1.00 94.56 366 VAL A C 1
ATOM 2703 O O . VAL A 1 366 ? 11.805 1.998 5.861 1.00 94.56 366 VAL A O 1
ATOM 2706 N N . SER A 1 367 ? 11.381 4.160 6.276 1.00 92.62 367 SER A N 1
ATOM 2707 C CA . SER A 1 367 ? 12.791 4.544 6.407 1.00 92.62 367 SER A CA 1
ATOM 2708 C C . SER A 1 367 ? 13.457 3.831 7.585 1.00 92.62 367 SER A C 1
ATOM 2710 O O . SER A 1 367 ? 14.548 3.283 7.430 1.00 92.62 367 SER A O 1
ATOM 2712 N N . GLY A 1 368 ? 12.779 3.763 8.736 1.00 93.12 368 GLY A N 1
ATOM 2713 C CA . GLY A 1 368 ? 13.255 3.005 9.893 1.00 93.12 368 GLY A CA 1
ATOM 2714 C C . GLY A 1 368 ? 13.311 1.499 9.635 1.00 93.12 368 GLY A C 1
ATOM 2715 O O . GLY A 1 368 ? 14.291 0.858 10.004 1.00 93.12 368 GLY A O 1
ATOM 2716 N N . ALA A 1 369 ? 12.333 0.944 8.909 1.00 93.06 369 ALA A N 1
ATOM 2717 C CA . ALA A 1 369 ? 12.343 -0.465 8.524 1.00 93.06 369 ALA A CA 1
ATOM 2718 C C . ALA A 1 369 ? 13.557 -0.785 7.645 1.00 93.06 369 ALA A C 1
ATOM 2720 O O . ALA A 1 369 ? 14.275 -1.738 7.926 1.00 93.06 369 ALA A O 1
ATOM 2721 N N . ILE A 1 370 ? 13.837 0.034 6.626 1.00 91.06 370 ILE A N 1
ATOM 2722 C CA . ILE A 1 370 ? 15.011 -0.120 5.754 1.00 91.06 370 ILE A CA 1
ATOM 2723 C C . ILE A 1 370 ? 16.309 -0.003 6.566 1.00 91.06 370 ILE A C 1
ATOM 2725 O O . ILE A 1 370 ? 17.207 -0.827 6.390 1.00 91.06 370 ILE A O 1
ATOM 2729 N N . ALA A 1 371 ? 16.401 0.976 7.474 1.00 90.31 371 ALA A N 1
ATOM 2730 C CA . ALA A 1 371 ? 17.567 1.160 8.342 1.00 90.31 371 ALA A CA 1
ATOM 2731 C C . ALA A 1 371 ? 17.826 -0.072 9.219 1.00 90.31 371 ALA A C 1
ATOM 2733 O O . ALA A 1 371 ? 18.944 -0.568 9.266 1.00 90.31 371 ALA A O 1
ATOM 2734 N N . ALA A 1 372 ? 16.779 -0.614 9.841 1.00 90.50 372 ALA A N 1
ATOM 2735 C CA . ALA A 1 372 ? 16.852 -1.802 10.689 1.00 90.50 372 ALA A CA 1
ATOM 2736 C C . ALA A 1 372 ? 17.042 -3.115 9.907 1.00 90.50 372 ALA A C 1
ATOM 2738 O O . ALA A 1 372 ? 17.120 -4.185 10.505 1.00 90.50 372 ALA A O 1
ATOM 2739 N N . SER A 1 373 ? 17.093 -3.059 8.573 1.00 88.06 373 SER A N 1
ATOM 2740 C CA . SER A 1 373 ? 17.256 -4.244 7.725 1.00 88.06 373 SER A CA 1
ATOM 2741 C C . SER A 1 373 ? 18.701 -4.531 7.343 1.00 88.06 373 SER A C 1
ATOM 2743 O O . SER A 1 373 ? 18.963 -5.556 6.721 1.00 88.06 373 SER A O 1
ATOM 2745 N N . THR A 1 374 ? 19.646 -3.639 7.656 1.00 76.25 374 THR A N 1
ATOM 2746 C CA . THR A 1 374 ? 21.048 -3.792 7.234 1.00 76.25 374 THR A CA 1
ATOM 2747 C C . THR A 1 374 ? 21.690 -5.073 7.756 1.00 76.25 374 THR A C 1
ATOM 2749 O O . THR A 1 374 ? 22.506 -5.658 7.048 1.00 76.25 374 THR A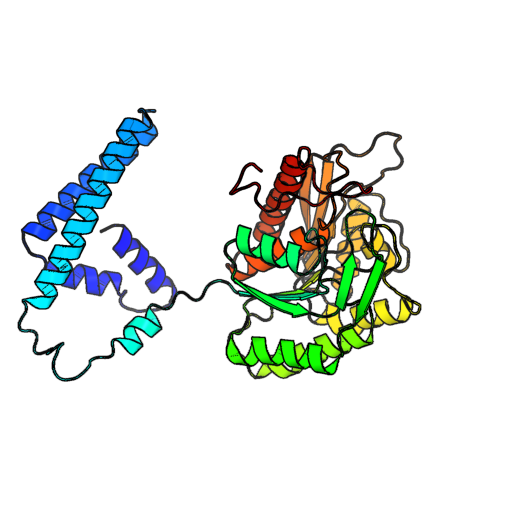 O 1
ATOM 2752 N N . ASP A 1 375 ? 21.267 -5.535 8.934 1.00 77.69 375 ASP A N 1
ATOM 2753 C CA . ASP A 1 375 ? 21.803 -6.725 9.601 1.00 77.69 375 ASP A CA 1
ATOM 2754 C C . ASP A 1 375 ? 20.905 -7.971 9.448 1.00 77.69 375 ASP A C 1
ATOM 2756 O O . ASP A 1 375 ? 21.211 -9.037 9.985 1.00 77.69 375 ASP A O 1
ATOM 2760 N N . VAL A 1 376 ? 19.805 -7.876 8.689 1.00 81.50 376 VAL A N 1
ATOM 2761 C CA . VAL A 1 376 ? 18.853 -8.982 8.507 1.00 81.50 376 VAL A CA 1
ATOM 2762 C C . VAL A 1 376 ? 19.409 -10.007 7.516 1.00 81.50 376 VAL A C 1
ATOM 2764 O O . VAL A 1 376 ? 19.457 -9.783 6.312 1.00 81.50 376 VAL A O 1
ATOM 2767 N N . ALA A 1 377 ? 19.779 -11.191 8.005 1.00 84.50 377 ALA A N 1
ATOM 2768 C CA . ALA A 1 377 ? 20.337 -12.271 7.187 1.00 84.50 377 ALA A CA 1
ATOM 2769 C C . ALA A 1 377 ? 19.262 -13.265 6.691 1.00 84.50 377 ALA A C 1
ATOM 2771 O O . ALA A 1 377 ? 19.284 -14.448 7.040 1.00 84.50 377 ALA A O 1
ATOM 2772 N N . LEU A 1 378 ? 18.305 -12.800 5.875 1.00 87.25 378 LEU A N 1
ATOM 2773 C CA . LEU A 1 378 ? 17.224 -13.639 5.332 1.00 87.25 378 LEU A CA 1
ATOM 2774 C C . LEU A 1 378 ? 17.365 -13.909 3.828 1.00 87.25 378 LEU A C 1
ATOM 2776 O O . LEU A 1 378 ? 17.124 -13.051 2.979 1.00 87.25 378 LEU A O 1
ATOM 2780 N N . GLY A 1 379 ? 17.659 -15.170 3.498 1.00 86.75 379 GLY A N 1
ATOM 2781 C CA . GLY A 1 379 ? 17.850 -15.630 2.123 1.00 86.75 379 GLY A CA 1
ATOM 2782 C C . GLY A 1 379 ? 19.207 -15.222 1.532 1.00 86.75 379 GLY A C 1
ATOM 2783 O O . GLY A 1 379 ? 20.014 -14.571 2.181 1.00 86.75 379 GLY A O 1
ATOM 2784 N N . SER A 1 380 ? 19.485 -15.654 0.298 1.00 88.19 380 SER A N 1
ATOM 2785 C CA . SER A 1 380 ? 20.799 -15.466 -0.350 1.00 88.19 380 SER A CA 1
ATOM 2786 C C . SER A 1 380 ? 20.740 -14.811 -1.732 1.00 88.19 380 SER A C 1
ATOM 2788 O O . SER A 1 380 ? 21.758 -14.735 -2.418 1.00 88.19 380 SER A O 1
ATOM 2790 N N . GLY A 1 381 ? 19.555 -14.388 -2.175 1.00 83.69 381 GLY A N 1
ATOM 2791 C CA . GLY A 1 381 ? 19.399 -13.694 -3.447 1.00 83.69 381 GLY A CA 1
ATOM 2792 C C . GLY A 1 381 ? 19.681 -12.194 -3.354 1.00 83.69 381 GLY A C 1
ATOM 2793 O O . GLY A 1 381 ? 20.020 -11.663 -2.300 1.00 83.69 381 GLY A O 1
ATOM 2794 N N . ALA A 1 382 ? 19.552 -11.503 -4.487 1.00 78.31 382 ALA A N 1
ATOM 2795 C CA . ALA A 1 382 ? 19.977 -10.109 -4.638 1.00 78.31 382 ALA A CA 1
ATOM 2796 C C . ALA A 1 382 ? 19.122 -9.095 -3.856 1.00 78.31 382 ALA A C 1
ATOM 2798 O O . ALA A 1 382 ? 19.535 -7.944 -3.708 1.00 78.31 382 ALA A O 1
ATOM 2799 N N . GLN A 1 383 ? 17.936 -9.496 -3.391 1.00 76.31 383 GLN A N 1
ATOM 2800 C CA . GLN A 1 383 ? 17.021 -8.639 -2.644 1.00 76.31 383 GLN A CA 1
ATOM 2801 C C . GLN A 1 383 ? 16.554 -9.335 -1.373 1.00 76.31 383 GLN A C 1
ATOM 2803 O O . GLN A 1 383 ? 16.012 -10.441 -1.421 1.00 76.31 383 GLN A O 1
ATOM 2808 N N . GLY A 1 384 ? 16.756 -8.662 -0.244 1.00 83.88 384 GLY A N 1
ATOM 2809 C CA . GLY A 1 384 ? 16.277 -9.113 1.056 1.00 83.88 384 GLY A CA 1
ATOM 2810 C C . GLY A 1 384 ? 15.024 -8.351 1.511 1.00 83.88 384 GLY A C 1
ATOM 2811 O O . GLY A 1 384 ? 14.734 -7.266 0.989 1.00 83.88 384 GLY A O 1
ATOM 2812 N N . PRO A 1 385 ? 14.251 -8.917 2.453 1.00 86.38 385 PRO A N 1
ATOM 2813 C CA . PRO A 1 385 ? 13.076 -8.262 3.019 1.00 86.38 385 PRO A CA 1
ATOM 2814 C C . PRO A 1 385 ? 13.474 -7.121 3.959 1.00 86.38 385 PRO A C 1
ATOM 2816 O O . PRO A 1 385 ? 14.589 -7.097 4.477 1.00 86.38 385 PRO A O 1
ATOM 2819 N N . MET A 1 386 ? 12.532 -6.214 4.217 1.00 89.88 386 MET A N 1
ATOM 2820 C CA . MET A 1 386 ? 12.685 -5.225 5.282 1.00 89.88 386 MET A CA 1
ATOM 2821 C C . MET A 1 386 ? 12.313 -5.805 6.658 1.00 89.88 386 MET A C 1
ATOM 2823 O O . MET A 1 386 ? 11.492 -6.722 6.747 1.00 89.88 386 MET A O 1
ATOM 2827 N N . ASN A 1 387 ? 12.845 -5.226 7.735 1.00 91.62 387 ASN A N 1
ATOM 2828 C CA . ASN A 1 387 ? 12.416 -5.497 9.102 1.00 91.62 387 ASN A CA 1
ATOM 2829 C C . ASN A 1 387 ? 11.128 -4.723 9.423 1.00 91.62 387 ASN A C 1
ATOM 2831 O O . ASN A 1 387 ? 11.161 -3.609 9.942 1.00 91.62 387 ASN A O 1
ATOM 2835 N N . HIS A 1 388 ? 9.966 -5.310 9.125 1.00 92.38 388 HIS A N 1
ATOM 2836 C CA . HIS A 1 388 ? 8.663 -4.725 9.485 1.00 92.38 388 HIS A CA 1
ATOM 2837 C C . HIS A 1 388 ? 8.435 -4.618 11.002 1.00 92.38 388 HIS A C 1
ATOM 2839 O O . HIS A 1 388 ? 7.576 -3.857 11.446 1.00 92.38 388 HIS A O 1
ATOM 2845 N N . SER A 1 389 ? 9.193 -5.363 11.805 1.00 91.31 389 SER A N 1
ATOM 2846 C CA . SER A 1 389 ? 9.045 -5.407 13.259 1.00 91.31 389 SER A CA 1
ATOM 2847 C C . SER A 1 389 ? 9.946 -4.412 13.986 1.00 91.31 389 SER A C 1
ATOM 2849 O O . SER A 1 389 ? 9.931 -4.410 15.208 1.00 91.31 389 SER A O 1
ATOM 2851 N N . TRP A 1 390 ? 10.694 -3.554 13.285 1.00 91.88 390 TRP A N 1
ATOM 2852 C CA . TRP A 1 390 ? 11.763 -2.731 13.870 1.00 91.88 390 TRP A CA 1
ATOM 2853 C C . TRP A 1 390 ? 11.348 -1.834 15.051 1.00 91.88 390 TRP A C 1
ATOM 2855 O O . TRP A 1 390 ? 12.167 -1.524 15.909 1.00 91.88 390 TRP A O 1
ATOM 2865 N N . MET A 1 391 ? 10.078 -1.420 15.125 1.00 88.88 391 MET A N 1
ATOM 2866 C CA . MET A 1 391 ?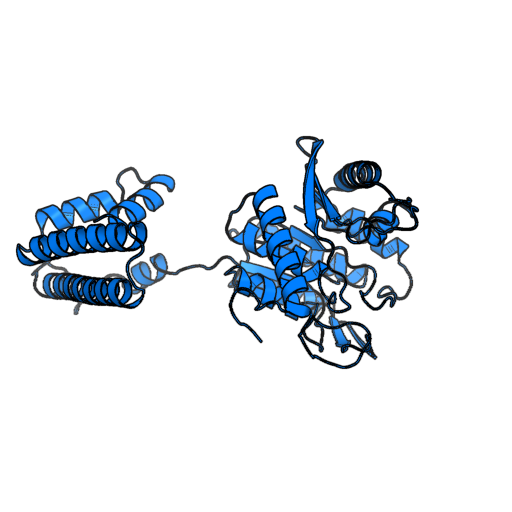 9.545 -0.640 16.255 1.00 88.88 391 MET A CA 1
ATOM 2867 C C . MET A 1 391 ? 9.198 -1.496 17.487 1.00 88.88 391 MET A C 1
ATOM 2869 O O . MET A 1 391 ? 8.892 -0.960 18.552 1.00 88.88 391 MET A O 1
ATOM 2873 N N . HIS A 1 392 ? 9.170 -2.819 17.337 1.00 83.69 392 HIS A N 1
ATOM 2874 C CA . HIS A 1 392 ? 8.632 -3.768 18.315 1.00 83.69 392 HIS A CA 1
ATOM 2875 C C . HIS A 1 392 ? 9.603 -4.901 18.659 1.00 83.69 392 HIS A C 1
ATOM 2877 O O . HIS A 1 392 ? 9.419 -5.559 19.682 1.00 83.69 392 HIS A O 1
ATOM 2883 N N . ALA A 1 393 ? 10.600 -5.160 17.813 1.00 73.12 393 ALA A N 1
ATOM 2884 C CA . ALA A 1 393 ? 11.545 -6.247 17.985 1.00 73.12 393 ALA A CA 1
ATOM 2885 C C . ALA A 1 393 ? 12.890 -5.970 17.287 1.00 73.12 393 ALA A C 1
ATOM 2887 O O . ALA A 1 393 ? 12.928 -5.347 16.230 1.00 73.12 393 ALA A O 1
ATOM 2888 N N . GLU A 1 394 ? 13.980 -6.468 17.876 1.00 62.03 394 GLU A N 1
ATOM 2889 C CA . GLU A 1 394 ? 15.373 -6.198 17.467 1.00 62.03 394 GLU A CA 1
ATOM 2890 C C . GLU A 1 394 ? 16.032 -7.350 16.675 1.00 62.03 394 GLU A C 1
ATOM 2892 O O . GLU A 1 394 ? 17.245 -7.535 16.754 1.00 62.03 394 GLU A O 1
ATOM 2897 N N . TRP A 1 395 ? 15.259 -8.169 15.955 1.00 55.75 395 TRP A N 1
ATOM 2898 C CA . TRP A 1 395 ? 15.769 -9.360 15.253 1.00 55.75 395 TRP A CA 1
ATOM 2899 C C . TRP A 1 395 ? 15.577 -9.312 13.741 1.00 55.75 395 TRP A C 1
ATOM 2901 O O . TRP A 1 395 ? 14.575 -8.710 13.282 1.00 55.75 395 TRP A O 1
#

Radius of gyration: 25.87 Å; chains: 1; bounding box: 62×42×75 Å

pLDDT: mean 78.45, std 20.89, range [31.95, 98.81]

Organism: Polarella glacialis (NCBI:txid89957)

Secondary structure (DSSP, 8-state):
-HHHHHHHHHHHTTT-SS-HHHHHHHHHHHH--HHHHHHHHHHHHHHHHHHHHHHHT--HHHHHHHHHHHHHHHHHHHHHHHHHHHHS--S--SSSS---HHHHHHHT-----EEEEEEEEETTSSSHHHHHHHHHHHTT-EEEEEEEEEEEEETTEEEEEEEPPHHHHHHHHHHIIIII--SEEEE----SHHHHHHHHHHHHHHTTT-TT---EEEE----B-TTS-BS--S-HHHHHHHIIIIIGGG-SEE--BHHHHHHHTTS----SHHHHHHHHHHHHTTS-SEEEEE-SS---SSSS--SB--EEEEETTT--EEEE--B----S--BTHHHHHHHHHHHHHHTT--HHHHHHHHHHHHHHHHHTTTT----SSS-PBP-TTTTT---

Sequence (395 aa):
MRLYSWLGTVLADAGATQTAGEMYSKWVTENSSAECGQLAAELDSLLDDCVRAASTGESRQEIGSLLNELSQIYTQALQHELDFFEQQPTGLDFHAGGLPSHALLEAARIIPPRVLIIAGSDSGGGAGIQADIKSCAAHGAFSTTAVTALTAQNSHGVQGIFPVPLDFVREQIRSVLGDIGTDVVKTGMLATSETVAAVVAGLREERNKVERWRRLLVVDPVMVSTSGHALLQAGVGAFLETLKSELFPLATIITPNLPEASLLLGGRVIDSVAAMEQAARDLCAMGPRWVLVKGGHLDTGAQTRSAEATDVLCDRETGLCQHFESSFIVTSHTHGTGCTLASSIAALLARGMDMAEAVGRAKEYVSGAIAASTDVALGSGAQGPMNHSWMHAEW